Protein AF-0000000084990877 (afdb_homodimer)

Secondary structure (DSSP, 8-state):
--THHHHHHHHHHHHHHHH-GGGHHHHHHHHHHHHHHHHHIIIIIHH----TTHHHHHHHHHHHHHHHHHH-GGGGGGHHHHHHHHHHHHHHHHHHHHHHHHTTS-HHHHHHHHHHHHHHHHHHHHHTTGGGGGG-EE-HHHHHHHH-HHHHHHIIIIIHHHHHHHHHHHHHHHHHHHHHSHHHHHHHHHHH-HHHHHHTT--HHHHHHHHHHHHHHHHHHHHHIIIIIIISEE-HHHHT-THHHHHHHHHHHHH-TT-SSHHHHHHHHHHHHHHHHHHH-GGGGGGHHHHHHHHHHHH-TTHHHHHHHHHS-TTGGGG--/--THHHHHHHHHHHHHHHH-GGGHHHHHHHHHHHHHHHHHIIIIIHH----TTHHHHHHHHHHHHHHHHHH-GGGGGGHHHHHHHHHHHHHHHHHHHHHHHHTTS-HHHHHHHHHHHHHHHHHHHHHTTGGGGGG-EE-HHHHHHHH-HHHHHHIIIIIHHHHHHHHHHHHHHHHHHHHHSHHHHHHHHHHH-HHHHHHTT--HHHHHHHHHHHHHHHHHHHHHIIIIIIISEE-HHHHT-THHHHHHHHHHHHH-TT-SSHHHHHHHHHHHHHHHHHHH-GGGGGGHHHHHHHHHHHH-TTHHHHHHHHHS-TTGGGG--

Organism: Thermoproteus tenax (strain ATCC 35583 / DSM 2078 / JCM 9277 / NBRC 100435 / Kra 1) (NCBI:txid768679)

Structure (mmCIF, N/CA/C/O backbone):
data_AF-0000000084990877-model_v1
#
loop_
_entity.id
_entity.type
_entity.pdbx_description
1 polymer 'Branched-chain amino acid transport permease, LivM'
#
loop_
_atom_site.group_PDB
_atom_site.id
_atom_site.type_symbol
_atom_site.label_atom_id
_atom_site.label_alt_id
_atom_site.label_comp_id
_atom_site.label_asym_id
_atom_site.label_entity_id
_atom_site.label_seq_id
_atom_site.pdbx_PDB_ins_code
_atom_site.Cartn_x
_atom_site.Cartn_y
_atom_site.Cartn_z
_atom_site.occupancy
_atom_site.B_iso_or_equiv
_atom_site.auth_seq_id
_atom_site.auth_comp_id
_atom_site.auth_asym_id
_atom_site.auth_atom_id
_atom_site.pdbx_PDB_model_num
ATOM 1 N N . MET A 1 1 ? 20.375 28.219 1.685 1 54.09 1 MET A N 1
ATOM 2 C CA . MET A 1 1 ? 19.062 28.25 1.031 1 54.09 1 MET A CA 1
ATOM 3 C C . MET A 1 1 ? 18.062 29.031 1.864 1 54.09 1 MET A C 1
ATOM 5 O O . MET A 1 1 ? 17.922 28.797 3.066 1 54.09 1 MET A O 1
ATOM 9 N N . ARG A 1 2 ? 17.703 30.203 1.562 1 61.81 2 ARG A N 1
ATOM 10 C CA . ARG A 1 2 ? 16.906 31.047 2.443 1 61.81 2 ARG A CA 1
ATOM 11 C C . ARG A 1 2 ? 15.422 30.688 2.338 1 61.81 2 ARG A C 1
ATOM 13 O O . ARG A 1 2 ? 14.859 30.703 1.244 1 61.81 2 ARG A O 1
ATOM 20 N N . PRO A 1 3 ? 14.812 30.078 3.477 1 73.94 3 PRO A N 1
ATOM 21 C CA . PRO A 1 3 ? 13.422 29.625 3.508 1 73.94 3 PRO A CA 1
ATOM 22 C C . PRO A 1 3 ? 12.422 30.766 3.318 1 73.94 3 PRO A C 1
ATOM 24 O O . PRO A 1 3 ? 11.242 30.625 3.641 1 73.94 3 PRO A O 1
ATOM 27 N N . HIS A 1 4 ? 12.812 31.859 2.732 1 81.81 4 HIS A N 1
ATOM 28 C CA . HIS A 1 4 ? 11.953 33.062 2.744 1 81.81 4 HIS A CA 1
ATOM 29 C C . HIS A 1 4 ? 10.789 32.906 1.774 1 81.81 4 HIS A C 1
ATOM 31 O O . HIS A 1 4 ? 9.648 33.25 2.102 1 81.81 4 HIS A O 1
ATOM 37 N N . ILE A 1 5 ? 11.078 32.281 0.738 1 84.69 5 ILE A N 1
ATOM 38 C CA . ILE A 1 5 ? 10.039 32.188 -0.281 1 84.69 5 ILE A CA 1
ATOM 39 C C . ILE A 1 5 ? 8.945 31.234 0.178 1 84.69 5 ILE A C 1
ATOM 41 O O . ILE A 1 5 ? 7.766 31.594 0.21 1 84.69 5 ILE A O 1
ATOM 45 N N . PRO A 1 6 ? 9.336 30.078 0.635 1 89 6 PRO A N 1
ATOM 46 C CA . PRO A 1 6 ? 8.289 29.188 1.123 1 89 6 PRO A CA 1
ATOM 47 C C . PRO A 1 6 ? 7.52 29.75 2.309 1 89 6 PRO A C 1
ATOM 49 O O . PRO A 1 6 ? 6.297 29.609 2.381 1 89 6 PRO A O 1
ATOM 52 N N . VAL A 1 7 ? 8.18 30.469 3.135 1 89.94 7 VAL A N 1
ATOM 53 C CA . VAL A 1 7 ? 7.539 31.047 4.312 1 89.94 7 VAL A CA 1
ATOM 54 C C . VAL A 1 7 ? 6.566 32.125 3.889 1 89.94 7 VAL A C 1
ATOM 56 O O . VAL A 1 7 ? 5.445 32.219 4.402 1 89.94 7 VAL A O 1
ATOM 59 N N . ALA A 1 8 ? 6.984 32.844 2.912 1 91.81 8 ALA A N 1
ATOM 60 C CA . ALA A 1 8 ? 6.141 33.938 2.416 1 91.81 8 ALA A CA 1
ATOM 61 C C . ALA A 1 8 ? 4.883 33.375 1.747 1 91.81 8 ALA A C 1
ATOM 63 O O . ALA A 1 8 ? 3.803 33.969 1.875 1 91.81 8 ALA A O 1
ATOM 64 N N . ILE A 1 9 ? 5.059 32.281 1.064 1 93.12 9 ILE A N 1
ATOM 65 C CA . ILE A 1 9 ? 3.918 31.703 0.369 1 93.12 9 ILE A CA 1
ATOM 66 C C . ILE A 1 9 ? 2.885 31.219 1.386 1 93.12 9 ILE A C 1
ATOM 68 O O . ILE A 1 9 ? 1.701 31.547 1.281 1 93.12 9 ILE A O 1
ATOM 72 N N . TYR A 1 10 ? 3.264 30.516 2.408 1 93.62 10 TYR A N 1
ATOM 73 C CA . TYR A 1 10 ? 2.338 30.031 3.424 1 93.62 10 TYR A CA 1
ATOM 74 C C . TYR A 1 10 ? 1.729 31.172 4.211 1 93.62 10 TYR A C 1
ATOM 76 O O . TYR A 1 10 ? 0.528 31.172 4.492 1 93.62 10 TYR A O 1
ATOM 84 N N . ALA A 1 11 ? 2.523 32.188 4.52 1 93.31 11 ALA A N 1
ATOM 85 C CA . ALA A 1 11 ? 2.025 33.312 5.277 1 93.31 11 ALA A CA 1
ATOM 86 C C . ALA A 1 11 ? 0.995 34.094 4.469 1 93.31 11 ALA A C 1
ATOM 88 O O . ALA A 1 11 ? -0.019 34.562 5.012 1 93.31 11 ALA A O 1
ATOM 89 N N . SER A 1 12 ? 1.311 34.25 3.232 1 94.12 12 SER A N 1
ATOM 90 C CA . SER A 1 12 ? 0.37 34.969 2.373 1 94.12 12 SER A CA 1
ATOM 91 C C . SER A 1 12 ? -0.944 34.188 2.24 1 94.12 12 SER A C 1
ATOM 93 O O . SER A 1 12 ? -2.018 34.812 2.191 1 94.12 12 SER A O 1
ATOM 95 N N . MET A 1 13 ? -0.812 32.906 2.162 1 94.31 13 MET A N 1
ATOM 96 C CA . MET A 1 13 ? -2.018 32.062 2.049 1 94.31 13 MET A CA 1
ATOM 97 C C . MET A 1 13 ? -2.832 32.125 3.336 1 94.31 13 MET A C 1
ATOM 99 O O . MET A 1 13 ? -4.062 32.062 3.301 1 94.31 13 MET A O 1
ATOM 103 N N . ILE A 1 14 ? -2.174 32.219 4.449 1 94.12 14 ILE A N 1
ATOM 104 C CA . ILE A 1 14 ? -2.867 32.375 5.723 1 94.12 14 ILE A CA 1
ATOM 105 C C . ILE A 1 14 ? -3.637 33.719 5.734 1 94.12 14 ILE A C 1
ATOM 107 O O . ILE A 1 14 ? -4.82 33.75 6.086 1 94.12 14 ILE A O 1
ATOM 111 N N . ALA A 1 15 ? -2.955 34.75 5.32 1 94.38 15 ALA A N 1
ATOM 112 C CA . ALA A 1 15 ? -3.584 36.062 5.262 1 94.38 15 ALA A CA 1
ATOM 113 C C . ALA A 1 15 ? -4.789 36.062 4.32 1 94.38 15 ALA A C 1
ATOM 115 O O . ALA A 1 15 ? -5.824 36.656 4.625 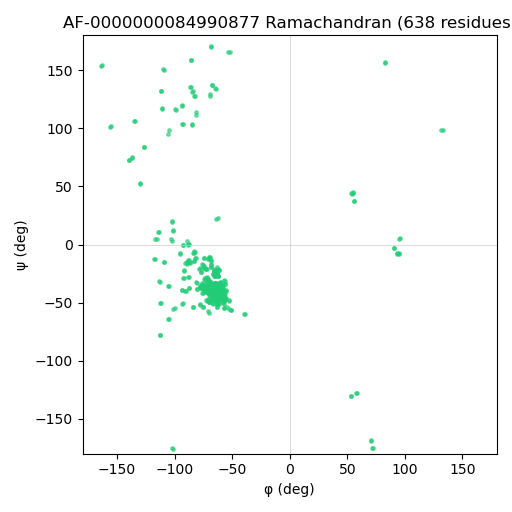1 94.38 15 ALA A O 1
ATOM 116 N N . LEU A 1 16 ? -4.59 35.375 3.256 1 93.19 16 LEU A N 1
ATOM 117 C CA . LEU A 1 16 ? -5.668 35.281 2.277 1 93.19 16 LEU A CA 1
ATOM 118 C C . LEU A 1 16 ? -6.852 34.5 2.834 1 93.19 16 LEU A C 1
ATOM 120 O O . LEU A 1 16 ? -8.008 34.875 2.613 1 93.19 16 LEU A O 1
ATOM 124 N N . ALA A 1 17 ? -6.605 33.438 3.52 1 91.88 17 ALA A N 1
ATOM 125 C CA . ALA A 1 17 ? -7.668 32.625 4.094 1 91.88 17 ALA A CA 1
ATOM 126 C C . ALA A 1 17 ? -8.453 33.406 5.145 1 91.88 17 ALA A C 1
ATOM 128 O O . ALA A 1 17 ? -9.672 33.219 5.27 1 91.88 17 ALA A O 1
ATOM 129 N N . LEU A 1 18 ? -7.781 34.25 5.883 1 92.44 18 LEU A N 1
ATOM 130 C CA . LEU A 1 18 ? -8.422 35.062 6.918 1 92.44 18 LEU A CA 1
ATOM 131 C C . LEU A 1 18 ? -9.203 36.219 6.305 1 92.44 18 LEU A C 1
ATOM 133 O O . LEU A 1 18 ? -10.266 36.594 6.801 1 92.44 18 LEU A O 1
ATOM 137 N N . ALA A 1 19 ? -8.68 36.719 5.23 1 93.38 19 ALA A N 1
ATOM 138 C CA . ALA A 1 19 ? -9.281 37.875 4.582 1 93.38 19 ALA A CA 1
ATOM 139 C C . ALA A 1 19 ? -10.469 37.469 3.719 1 93.38 19 ALA A C 1
ATOM 141 O O . ALA A 1 19 ? -11.422 38.25 3.551 1 93.38 19 ALA A O 1
ATOM 142 N N . ARG A 1 20 ? -10.406 36.281 3.133 1 94.06 20 ARG A N 1
ATOM 143 C CA . ARG A 1 20 ? -11.453 35.781 2.248 1 94.06 20 ARG A CA 1
ATOM 144 C C . ARG A 1 20 ? -11.93 34.406 2.701 1 94.06 20 ARG A C 1
ATOM 146 O O . ARG A 1 20 ? -11.609 33.375 2.076 1 94.06 20 ARG A O 1
ATOM 153 N N . PRO A 1 21 ? -12.828 34.438 3.643 1 91.06 21 PRO A N 1
ATOM 154 C CA . PRO A 1 21 ? -13.328 33.188 4.16 1 91.06 21 PRO A CA 1
ATOM 155 C C . PRO A 1 21 ? -14.07 32.375 3.102 1 91.06 21 PRO A C 1
ATOM 157 O O . PRO A 1 21 ? -14.156 31.141 3.207 1 91.06 21 PRO A O 1
ATOM 160 N N . ASP A 1 22 ? -14.586 33 2.066 1 91.38 22 ASP A N 1
ATOM 161 C CA . ASP A 1 22 ? -15.305 32.344 0.985 1 91.38 22 ASP A CA 1
ATOM 162 C C . ASP A 1 22 ? -14.367 31.422 0.19 1 91.38 22 ASP A C 1
ATOM 164 O O . ASP A 1 22 ? -14.812 30.453 -0.407 1 91.38 22 ASP A O 1
ATOM 168 N N . LEU A 1 23 ? -13.031 31.688 0.238 1 92.38 23 LEU A N 1
ATOM 169 C CA . LEU A 1 23 ? -12.055 30.922 -0.517 1 92.38 23 LEU A CA 1
ATOM 170 C C . LEU A 1 23 ? -11.32 29.938 0.39 1 92.38 23 LEU A C 1
ATOM 172 O O . LEU A 1 23 ? -10.43 29.219 -0.062 1 92.38 23 LEU A O 1
ATOM 176 N N . SER A 1 24 ? -11.711 29.859 1.623 1 91.88 24 SER A N 1
ATOM 177 C CA . SER A 1 24 ? -10.938 29.125 2.617 1 91.88 24 SER A CA 1
ATOM 178 C C . SER A 1 24 ? -10.922 27.625 2.299 1 91.88 24 SER A C 1
ATOM 180 O O . SER A 1 24 ? -9.922 26.953 2.543 1 91.88 24 SER A O 1
ATOM 182 N N . GLN A 1 25 ? -11.977 27.156 1.742 1 91.06 25 GLN A N 1
ATOM 183 C CA . GLN A 1 25 ? -12.023 25.719 1.434 1 91.06 25 GLN A CA 1
ATOM 184 C C . GLN A 1 25 ? -11.062 25.375 0.303 1 91.06 25 GLN A C 1
ATOM 186 O O . GLN A 1 25 ? -10.375 24.344 0.357 1 91.06 25 GLN A O 1
ATOM 191 N N . THR A 1 26 ? -11.055 26.172 -0.693 1 91.5 26 THR A N 1
ATOM 192 C CA . THR A 1 26 ? -10.133 25.953 -1.805 1 91.5 26 THR A CA 1
ATOM 193 C C . THR A 1 26 ? -8.688 26.094 -1.341 1 91.5 26 THR A C 1
ATOM 195 O O . THR A 1 26 ? -7.828 25.297 -1.707 1 91.5 26 THR A O 1
ATOM 198 N N . ILE A 1 27 ? -8.43 27.109 -0.547 1 94.62 27 ILE A N 1
ATOM 199 C CA . ILE A 1 27 ? -7.094 27.359 -0.009 1 94.62 27 ILE A CA 1
ATOM 200 C C . ILE A 1 27 ? -6.664 26.172 0.85 1 94.62 27 ILE A C 1
ATOM 202 O O . ILE A 1 27 ? -5.516 25.719 0.781 1 94.62 27 ILE A O 1
ATOM 206 N N . GLU A 1 28 ? -7.582 25.672 1.604 1 95.56 28 GLU A N 1
ATOM 207 C CA . GLU A 1 28 ? -7.281 24.547 2.477 1 95.56 28 GLU A CA 1
ATOM 208 C C . GLU A 1 28 ? -6.906 23.312 1.667 1 95.56 28 GLU A C 1
ATOM 210 O O . GLU A 1 28 ? -5.98 22.578 2.031 1 95.56 28 GLU A O 1
ATOM 215 N N . THR A 1 29 ? -7.598 23.109 0.582 1 95 29 THR A N 1
ATOM 216 C CA . THR A 1 29 ? -7.309 21.938 -0.244 1 95 29 THR A CA 1
ATOM 217 C C . THR A 1 29 ? -5.898 22.016 -0.822 1 95 29 THR A C 1
ATOM 219 O O . THR A 1 29 ? -5.148 21.047 -0.784 1 95 29 THR A O 1
ATOM 222 N N . ILE A 1 30 ? -5.543 23.141 -1.312 1 96.19 30 ILE A N 1
ATOM 223 C CA . ILE A 1 30 ? -4.211 23.328 -1.866 1 96.19 30 ILE A CA 1
ATOM 224 C C . ILE A 1 30 ? -3.164 23.156 -0.767 1 96.19 30 ILE A C 1
ATOM 226 O O . ILE A 1 30 ? -2.176 22.453 -0.946 1 96.19 30 ILE A O 1
ATOM 230 N N . ALA A 1 31 ? -3.453 23.828 0.333 1 97.38 31 ALA A N 1
ATOM 231 C CA . ALA A 1 31 ? -2.521 23.797 1.457 1 97.38 31 ALA A CA 1
ATOM 232 C C . ALA A 1 31 ? -2.361 22.375 1.997 1 97.38 31 ALA A C 1
ATOM 234 O O . ALA A 1 31 ? -1.278 22 2.451 1 97.38 31 ALA A O 1
ATOM 235 N N . PHE A 1 32 ? -3.443 21.625 1.969 1 98 32 PHE A N 1
ATOM 236 C CA . PHE A 1 32 ? -3.393 20.25 2.445 1 98 32 PHE A CA 1
ATOM 237 C C . PHE A 1 32 ? -2.352 19.438 1.672 1 98 32 PHE A C 1
ATOM 239 O O . PHE A 1 32 ? -1.499 18.781 2.27 1 98 32 PHE A O 1
ATOM 246 N N . TYR A 1 33 ? -2.387 19.531 0.417 1 97.38 33 TYR A N 1
ATOM 247 C CA . TYR A 1 33 ? -1.479 18.734 -0.393 1 97.38 33 TYR A CA 1
ATOM 248 C C . TYR A 1 33 ? -0.058 19.281 -0.327 1 97.38 33 TYR A C 1
ATOM 250 O O . TYR A 1 33 ? 0.91 18.516 -0.327 1 97.38 33 TYR A O 1
ATOM 258 N N . MET A 1 34 ? 0.077 20.625 -0.247 1 97.31 34 MET A N 1
ATOM 259 C CA . MET A 1 34 ? 1.4 21.203 -0.023 1 97.31 34 MET A CA 1
ATOM 260 C C . MET A 1 34 ? 2.023 20.656 1.256 1 97.31 34 MET A C 1
ATOM 262 O O . MET A 1 34 ? 3.18 20.234 1.255 1 97.31 34 MET A O 1
ATOM 266 N N . THR A 1 35 ? 1.215 20.688 2.271 1 97.88 35 THR A N 1
ATOM 267 C CA . THR A 1 35 ? 1.7 20.266 3.58 1 97.88 35 THR A CA 1
ATOM 268 C C . THR A 1 35 ? 1.934 18.75 3.613 1 97.88 35 THR A C 1
ATOM 270 O O . THR A 1 35 ? 2.91 18.281 4.203 1 97.88 35 THR A O 1
ATOM 273 N N . LEU A 1 36 ? 1.039 18.047 2.982 1 98 36 LEU A N 1
ATOM 274 C CA . LEU A 1 36 ? 1.197 16.609 2.855 1 98 36 LEU A CA 1
ATOM 275 C C . LEU A 1 36 ? 2.516 16.266 2.172 1 98 36 LEU A C 1
ATOM 277 O O . LEU A 1 36 ? 3.264 15.406 2.652 1 98 36 LEU A O 1
ATOM 281 N N . GLY A 1 37 ? 2.736 16.875 1.065 1 96.94 37 GLY A N 1
ATOM 282 C CA . GLY A 1 37 ? 3.992 16.688 0.358 1 96.94 37 GLY A CA 1
ATOM 283 C C . GLY A 1 37 ? 5.207 17.031 1.196 1 96.94 37 GLY A C 1
ATOM 284 O O . GLY A 1 37 ? 6.219 16.328 1.156 1 96.94 37 GLY A O 1
ATOM 285 N N . GLN A 1 38 ? 5.102 18.125 1.949 1 96.94 38 GLN A N 1
ATOM 286 C CA . GLN A 1 38 ? 6.211 18.547 2.795 1 96.94 38 GLN A CA 1
ATOM 287 C C . GLN A 1 38 ? 6.488 17.531 3.898 1 96.94 38 GLN A C 1
ATOM 289 O O . GLN A 1 38 ? 7.645 17.234 4.203 1 96.94 38 GLN A O 1
ATOM 294 N N . ALA A 1 39 ? 5.41 17.047 4.508 1 97.62 39 ALA A N 1
ATOM 295 C CA . ALA A 1 39 ? 5.551 16.062 5.578 1 97.62 39 ALA A CA 1
ATOM 296 C C . ALA A 1 39 ? 6.176 14.781 5.062 1 97.62 39 ALA A C 1
ATOM 298 O O . ALA A 1 39 ? 7.039 14.188 5.719 1 97.62 39 ALA A O 1
ATOM 299 N N . VAL A 1 40 ? 5.793 14.367 3.926 1 96.31 40 VAL A N 1
ATOM 300 C CA . VAL A 1 40 ? 6.367 13.18 3.295 1 96.31 40 VAL A CA 1
ATOM 301 C C . VAL A 1 40 ? 7.824 13.453 2.924 1 96.31 40 VAL A C 1
ATOM 303 O O . VAL A 1 40 ? 8.688 12.594 3.119 1 96.31 40 VAL A O 1
ATOM 306 N N . ASN A 1 41 ? 8.102 14.641 2.445 1 95.38 41 ASN A N 1
ATOM 307 C CA . ASN A 1 41 ? 9.422 15.039 1.969 1 95.38 41 ASN A CA 1
ATOM 308 C C . ASN A 1 41 ? 10.445 15.047 3.1 1 95.38 41 ASN A C 1
ATOM 310 O O . ASN A 1 41 ? 11.625 14.758 2.881 1 95.38 41 ASN A O 1
ATOM 314 N N . ILE A 1 42 ? 10.016 15.359 4.258 1 96.69 42 ILE A N 1
ATOM 315 C CA . ILE A 1 42 ? 10.914 15.453 5.406 1 96.69 42 ILE A CA 1
ATOM 316 C C . ILE A 1 42 ? 11.594 14.109 5.641 1 96.69 42 ILE A C 1
ATOM 318 O O . ILE A 1 42 ? 12.781 14.055 5.984 1 96.69 42 ILE A O 1
ATOM 322 N N . PHE A 1 43 ? 10.867 13.031 5.438 1 96.38 43 PHE A N 1
ATOM 323 C CA . PHE A 1 43 ? 11.453 11.719 5.691 1 96.38 43 PHE A CA 1
ATOM 324 C C . PHE A 1 43 ? 11.922 11.078 4.391 1 96.38 43 PHE A C 1
ATOM 326 O O . PHE A 1 43 ? 13.102 10.75 4.246 1 96.38 43 PHE A O 1
ATOM 333 N N . VAL A 1 44 ? 11.047 10.961 3.439 1 93.69 44 VAL A N 1
ATOM 334 C CA . VAL A 1 44 ? 11.359 10.273 2.189 1 93.69 44 VAL A CA 1
ATOM 335 C C . VAL A 1 44 ? 12.422 11.055 1.425 1 93.69 44 VAL A C 1
ATOM 337 O O . VAL A 1 44 ? 13.391 10.477 0.924 1 93.69 44 VAL A O 1
ATOM 340 N N . GLY A 1 45 ? 12.273 12.328 1.346 1 91.5 45 GLY A N 1
ATOM 341 C CA . GLY A 1 45 ? 13.195 13.164 0.593 1 91.5 45 GLY A CA 1
ATOM 342 C C . GLY A 1 45 ? 14.594 13.195 1.19 1 91.5 45 GLY A C 1
ATOM 343 O O . GLY A 1 45 ? 15.586 13.219 0.46 1 91.5 45 GLY A O 1
ATOM 344 N N . LEU A 1 46 ? 14.703 13.148 2.457 1 93.44 46 LEU A N 1
ATOM 345 C CA . LEU A 1 46 ? 15.992 13.336 3.113 1 93.44 46 LEU A CA 1
ATOM 346 C C . LEU A 1 46 ? 16.688 11.992 3.332 1 93.44 46 LEU A C 1
ATOM 348 O O . LEU A 1 46 ? 17.906 11.945 3.48 1 93.44 46 LEU A O 1
ATOM 352 N N . THR A 1 47 ? 15.945 10.906 3.365 1 92.69 47 THR A N 1
ATOM 353 C CA . THR A 1 47 ? 16.562 9.633 3.701 1 92.69 47 THR A CA 1
ATOM 354 C C . THR A 1 47 ? 16.562 8.695 2.498 1 92.69 47 THR A C 1
ATOM 356 O O . THR A 1 47 ? 17.359 7.754 2.43 1 92.69 47 THR A O 1
ATOM 359 N N . GLY A 1 48 ? 15.516 8.875 1.718 1 89.88 48 GLY A N 1
ATOM 360 C CA . GLY A 1 48 ? 15.344 7.945 0.614 1 89.88 48 GLY A CA 1
ATOM 361 C C . GLY A 1 48 ? 14.5 6.734 0.979 1 89.88 48 GLY A C 1
ATOM 362 O O . GLY A 1 48 ? 14.195 5.906 0.121 1 89.88 48 GLY A O 1
ATOM 363 N N . TYR A 1 49 ? 14.07 6.594 2.227 1 92.38 49 TYR A N 1
ATOM 364 C CA . TYR A 1 49 ? 13.195 5.512 2.664 1 92.38 49 TYR A CA 1
ATOM 365 C C . TYR A 1 49 ? 11.734 5.848 2.396 1 92.38 49 TYR A C 1
ATOM 367 O O . TYR A 1 49 ? 11.281 6.961 2.678 1 92.38 49 TYR A O 1
ATOM 375 N N . VAL A 1 50 ? 11.086 4.926 1.825 1 92.25 50 VAL A N 1
ATOM 376 C CA . VAL A 1 50 ? 9.672 5.156 1.551 1 92.25 50 VAL A CA 1
ATOM 377 C C . VAL A 1 50 ? 8.82 4.594 2.691 1 92.25 50 VAL A C 1
ATOM 379 O O . VAL A 1 50 ? 8.891 3.4 2.994 1 92.25 50 VAL A O 1
ATOM 382 N N . ASN A 1 51 ? 8.094 5.457 3.303 1 94.62 51 ASN A N 1
ATOM 383 C CA . ASN A 1 51 ? 7.199 5.09 4.391 1 94.62 51 ASN A CA 1
ATOM 384 C C . ASN A 1 51 ? 5.789 4.797 3.883 1 94.62 51 ASN A C 1
ATOM 386 O O . ASN A 1 51 ? 4.977 5.715 3.732 1 94.62 51 ASN A O 1
ATOM 390 N N . PHE A 1 52 ? 5.395 3.531 3.791 1 92.56 52 PHE A N 1
ATOM 391 C CA . PHE A 1 52 ? 4.078 3.168 3.277 1 92.56 52 PHE A CA 1
ATOM 392 C C . PHE A 1 52 ? 3.049 3.137 4.402 1 92.56 52 PHE A C 1
ATOM 394 O O . PHE A 1 52 ? 1.879 2.826 4.168 1 92.56 52 PHE A O 1
ATOM 401 N N . GLY A 1 53 ? 3.459 3.424 5.574 1 93.12 53 GLY A N 1
ATOM 402 C CA . GLY A 1 53 ? 2.559 3.543 6.711 1 93.12 53 GLY A CA 1
ATOM 403 C C . GLY A 1 53 ? 2.264 4.98 7.09 1 93.12 53 GLY A C 1
ATOM 404 O O . GLY A 1 53 ? 1.838 5.258 8.211 1 93.12 53 GLY A O 1
ATOM 405 N N . TYR A 1 54 ? 2.494 5.836 6.172 1 95.06 54 TYR A N 1
ATOM 406 C CA . TYR A 1 54 ? 2.391 7.27 6.422 1 95.06 54 TYR A CA 1
ATOM 407 C C . TYR A 1 54 ? 0.994 7.637 6.91 1 95.06 54 TYR A C 1
ATOM 409 O O . TYR A 1 54 ? 0.84 8.5 7.781 1 95.06 54 TYR A O 1
ATOM 417 N N . ALA A 1 55 ? 0.009 7.012 6.414 1 97.19 55 ALA A N 1
ATOM 418 C CA . ALA A 1 55 ? -1.376 7.363 6.719 1 97.19 55 ALA A CA 1
ATOM 419 C C . ALA A 1 55 ? -1.692 7.113 8.195 1 97.19 55 ALA A C 1
ATOM 421 O O . ALA A 1 55 ? -2.58 7.754 8.758 1 97.19 55 ALA A O 1
ATOM 422 N N . ALA A 1 56 ? -0.989 6.211 8.781 1 97.88 56 ALA A N 1
ATOM 423 C CA . ALA A 1 56 ? -1.194 5.934 10.203 1 97.88 56 ALA A CA 1
ATOM 424 C C . ALA A 1 56 ? -0.925 7.172 11.047 1 97.88 56 ALA A C 1
ATOM 426 O O . ALA A 1 56 ? -1.572 7.383 12.078 1 97.88 56 ALA A O 1
ATOM 427 N N . PHE A 1 57 ? -0.024 7.973 10.609 1 98.56 57 PHE A N 1
ATOM 428 C CA . PHE A 1 57 ? 0.312 9.172 11.359 1 98.56 57 PHE A CA 1
ATOM 429 C C . PHE A 1 57 ? -0.747 10.25 11.164 1 98.56 57 PHE A C 1
ATOM 431 O O . PHE A 1 57 ? -1.082 10.984 12.102 1 98.56 57 PHE A O 1
ATOM 438 N N . LEU A 1 58 ? -1.27 10.336 9.953 1 98.62 58 LEU A N 1
ATOM 439 C CA . LEU A 1 58 ? -2.439 11.18 9.742 1 98.62 58 LEU A CA 1
ATOM 440 C C . LEU A 1 58 ? -3.586 10.758 10.656 1 98.62 58 LEU A C 1
ATOM 442 O O . LEU A 1 58 ? -4.242 11.609 11.266 1 98.62 58 LEU A O 1
ATOM 446 N N . ALA A 1 59 ? -3.729 9.461 10.734 1 98.75 59 ALA A N 1
ATOM 447 C CA . ALA A 1 59 ? -4.824 8.891 11.516 1 98.75 59 ALA A CA 1
ATOM 448 C C . ALA A 1 59 ? -4.645 9.188 13.008 1 98.75 59 ALA A C 1
ATOM 450 O O . ALA A 1 59 ? -5.617 9.477 13.703 1 98.75 59 ALA A O 1
ATOM 451 N N . MET A 1 60 ? -3.447 9.102 13.477 1 98.62 60 MET A N 1
ATOM 452 C CA . MET A 1 60 ? -3.205 9.398 14.883 1 98.62 60 MET A CA 1
ATOM 453 C C . MET A 1 60 ? -3.596 10.836 15.211 1 98.62 60 MET A C 1
ATOM 455 O O . MET A 1 60 ? -4.164 11.109 16.266 1 98.62 60 MET A O 1
ATOM 459 N N . GLY A 1 61 ? -3.266 11.734 14.305 1 98.81 61 GLY A N 1
ATOM 460 C CA . GLY A 1 61 ? -3.701 13.109 14.492 1 98.81 61 GLY A CA 1
ATOM 461 C C . GLY A 1 61 ? -5.207 13.266 14.453 1 98.81 61 GLY A C 1
ATOM 462 O O . GLY A 1 61 ? -5.789 13.945 15.305 1 98.81 61 GLY A O 1
ATOM 463 N N . ALA A 1 62 ? -5.816 12.641 13.469 1 98.81 62 ALA A N 1
ATOM 464 C CA . ALA A 1 62 ? -7.27 12.703 13.328 1 98.81 62 ALA A CA 1
ATOM 465 C C . ALA A 1 62 ? -7.969 12.18 14.578 1 98.81 62 ALA A C 1
ATOM 467 O O . ALA A 1 62 ? -8.867 12.836 15.117 1 98.81 62 ALA A O 1
ATOM 468 N N . TYR A 1 63 ? -7.48 11.086 15.062 1 98.69 63 TYR A N 1
ATOM 469 C CA . TYR A 1 63 ? -8.109 10.492 16.234 1 98.69 63 TYR A CA 1
ATOM 470 C C . TYR A 1 63 ? -7.762 11.281 17.5 1 98.69 63 TYR A C 1
ATOM 472 O O . TYR A 1 63 ? -8.578 11.375 18.422 1 98.69 63 TYR A O 1
ATOM 480 N N . GLY A 1 64 ? -6.535 11.781 17.562 1 98.62 64 GLY A N 1
ATOM 481 C CA . GLY A 1 64 ? -6.184 12.602 18.703 1 98.62 64 GLY A CA 1
ATOM 482 C C . GLY A 1 64 ? -7.176 13.719 18.969 1 98.62 64 GLY A C 1
ATOM 483 O O . GLY A 1 64 ? -7.766 13.797 20.047 1 98.62 64 GLY A O 1
ATOM 484 N N . LEU A 1 65 ? -7.391 14.539 17.969 1 98.62 65 LEU A N 1
ATOM 485 C CA . LEU A 1 65 ? -8.32 15.656 18.109 1 98.62 65 LEU A CA 1
ATOM 486 C C . LEU A 1 65 ? -9.766 15.164 18.125 1 98.62 65 LEU A C 1
ATOM 488 O O . LEU A 1 65 ? -10.578 15.648 18.906 1 98.62 65 LEU A O 1
ATOM 492 N N . GLY A 1 66 ? -10.078 14.203 17.281 1 98.5 66 GLY A N 1
ATOM 493 C CA . GLY A 1 66 ? -11.438 13.688 17.203 1 98.5 66 GLY A CA 1
ATOM 494 C C . GLY A 1 66 ? -11.945 13.133 18.516 1 98.5 66 GLY A C 1
ATOM 495 O O . GLY A 1 66 ? -13.094 13.375 18.906 1 98.5 66 GLY A O 1
ATOM 496 N N . VAL A 1 67 ? -11.102 12.43 19.203 1 98.12 67 VAL A N 1
ATOM 497 C CA . VAL A 1 67 ? -11.516 11.773 20.438 1 98.12 67 VAL A CA 1
ATOM 498 C C . VAL A 1 67 ? -11.727 12.82 21.531 1 98.12 67 VAL A C 1
ATOM 500 O O . VAL A 1 67 ? -12.641 12.695 22.359 1 98.12 67 VAL A O 1
ATOM 503 N N . VAL A 1 68 ? -10.875 13.844 21.594 1 98.25 68 VAL A N 1
ATOM 504 C CA . VAL A 1 68 ? -11.016 14.883 22.609 1 98.25 68 VAL A CA 1
ATOM 505 C C . VAL A 1 68 ? -12.32 15.648 22.391 1 98.25 68 VAL A C 1
ATOM 507 O O . VAL A 1 68 ? -13.055 15.93 23.328 1 98.25 68 VAL A O 1
ATOM 510 N N . ILE A 1 69 ? -12.672 15.969 21.141 1 98 69 ILE A N 1
ATOM 511 C CA . ILE A 1 69 ? -13.906 16.672 20.812 1 98 69 ILE A CA 1
ATOM 512 C C . ILE A 1 69 ? -15.102 15.789 21.172 1 98 69 ILE A C 1
ATOM 514 O O . ILE A 1 69 ? -16.094 16.266 21.719 1 98 69 ILE A O 1
ATOM 518 N N . ALA A 1 70 ? -14.984 14.539 20.875 1 97 70 ALA A N 1
ATOM 519 C CA . ALA A 1 70 ? -16.109 13.609 21.047 1 97 70 ALA A CA 1
ATOM 520 C C . ALA A 1 70 ? -16.359 13.312 22.516 1 97 70 ALA A C 1
ATOM 522 O O . ALA A 1 70 ? -17.516 13.219 22.938 1 97 70 ALA A O 1
ATOM 523 N N . TYR A 1 71 ? -15.297 13.188 23.266 1 96.31 71 TYR A N 1
ATOM 524 C CA . TYR A 1 71 ? -15.469 12.617 24.594 1 96.31 71 TYR A CA 1
ATOM 525 C C . TYR A 1 71 ? -15.281 13.68 25.672 1 96.31 71 TYR A C 1
ATOM 527 O O . TYR A 1 71 ? -15.664 13.477 26.828 1 96.31 71 TYR A O 1
ATOM 535 N N . MET A 1 72 ? -14.703 14.828 25.312 1 96.69 72 MET A N 1
ATOM 536 C CA . MET A 1 72 ? -14.469 15.867 26.312 1 96.69 72 MET A CA 1
ATOM 537 C C . MET A 1 72 ? -14.992 17.219 25.828 1 96.69 72 MET A C 1
ATOM 539 O O . MET A 1 72 ? -14.266 18.203 25.828 1 96.69 72 MET A O 1
ATOM 543 N N . PRO A 1 73 ? -16.25 17.172 25.438 1 93.75 73 PRO A N 1
ATOM 544 C CA . PRO A 1 73 ? -16.812 18.422 24.906 1 93.75 73 PRO A CA 1
ATOM 545 C C . PRO A 1 73 ? -16.859 19.531 25.938 1 93.75 73 PRO A C 1
ATOM 547 O O . PRO A 1 73 ? -16.891 20.719 25.578 1 93.75 73 PRO A O 1
ATOM 550 N N . TRP A 1 74 ? -16.797 19.266 27.172 1 94.62 74 TRP A N 1
ATOM 551 C CA . TRP A 1 74 ? -16.906 20.25 28.234 1 94.62 74 TRP A CA 1
ATOM 552 C C . TRP A 1 74 ? -15.688 21.156 28.281 1 94.62 74 TRP A C 1
ATOM 554 O O . TRP A 1 74 ? -15.719 22.219 28.906 1 94.62 74 TRP A O 1
ATOM 564 N N . LEU A 1 75 ? -14.641 20.844 27.578 1 96.19 75 LEU A N 1
ATOM 565 C CA . LEU A 1 75 ? -13.406 21.641 27.578 1 96.19 75 LEU A CA 1
ATOM 566 C C . LEU A 1 75 ? -13.523 22.828 26.641 1 96.19 75 LEU A C 1
ATOM 568 O O . LEU A 1 75 ? -12.672 23.719 26.656 1 96.19 75 LEU A O 1
ATOM 572 N N . GLY A 1 76 ? -14.57 22.797 25.844 1 95.62 76 GLY A N 1
ATOM 573 C CA . GLY A 1 76 ? -14.773 23.922 24.938 1 95.62 76 GLY A CA 1
ATOM 574 C C . GLY A 1 76 ? -13.602 24.141 24 1 95.62 76 GLY A C 1
ATOM 575 O O . GLY A 1 76 ? -13.133 23.203 23.344 1 95.62 76 GLY A O 1
ATOM 576 N N . ILE A 1 77 ? -13.102 25.328 23.953 1 95.12 77 ILE A N 1
ATOM 577 C CA . ILE A 1 77 ? -12.062 25.703 23.016 1 95.12 77 ILE A CA 1
ATOM 578 C C . ILE A 1 77 ? -10.758 25 23.375 1 95.12 77 ILE A C 1
ATOM 580 O O . ILE A 1 77 ? -9.875 24.828 22.531 1 95.12 77 ILE A O 1
ATOM 584 N N . TRP A 1 78 ? -10.625 24.531 24.578 1 97.12 78 TRP A N 1
ATOM 585 C CA . TRP A 1 78 ? -9.406 23.891 25.047 1 97.12 78 TRP A CA 1
ATOM 586 C C . TRP A 1 78 ? -9.266 22.484 24.453 1 97.12 78 TRP A C 1
ATOM 588 O O . TRP A 1 78 ? -8.195 21.875 24.516 1 97.12 78 TRP A O 1
ATOM 598 N N . THR A 1 79 ? -10.375 22 23.828 1 98 79 THR A N 1
ATOM 599 C CA . THR A 1 79 ? -10.281 20.734 23.141 1 98 79 THR A CA 1
ATOM 600 C C . THR A 1 79 ? -9.273 20.812 21.984 1 98 79 THR A C 1
ATOM 602 O O . THR A 1 79 ? -8.656 19.812 21.625 1 98 79 THR A O 1
ATOM 605 N N . LEU A 1 80 ? -9.109 22 21.469 1 97.69 80 LEU A N 1
ATOM 606 C CA . LEU A 1 80 ? -8.258 22.172 20.297 1 97.69 80 LEU A CA 1
ATOM 607 C C . LEU A 1 80 ? -6.789 21.953 20.656 1 97.69 80 LEU A C 1
ATOM 609 O O . LEU A 1 80 ? -6.145 21.047 20.125 1 97.69 80 LEU A O 1
ATOM 613 N N . PRO A 1 81 ? -6.215 22.734 21.609 1 98 81 PRO A N 1
ATOM 614 C CA . PRO A 1 81 ? -4.809 22.5 21.953 1 98 81 PRO A CA 1
ATOM 615 C C . PRO A 1 81 ? -4.574 21.109 22.562 1 98 81 PRO A C 1
ATOM 617 O O . PRO A 1 81 ? -3.539 20.5 22.297 1 98 81 PRO A O 1
ATOM 620 N N . LEU A 1 82 ? -5.512 20.609 23.312 1 98.38 82 LEU A N 1
ATOM 621 C CA . LEU A 1 82 ? -5.363 19.281 23.906 1 98.38 82 LEU A CA 1
ATOM 622 C C . LEU A 1 82 ? -5.387 18.188 22.844 1 98.38 82 LEU A C 1
ATOM 624 O O . LEU A 1 82 ? -4.609 17.234 22.906 1 98.38 82 LEU A O 1
ATOM 628 N N . GLY A 1 83 ? -6.367 18.297 21.938 1 98.62 83 GLY A N 1
ATOM 629 C CA . GLY A 1 83 ? -6.469 17.312 20.859 1 98.62 83 GLY A CA 1
ATOM 630 C C . GLY A 1 83 ? -5.266 17.312 19.938 1 98.62 83 GLY A C 1
ATOM 631 O O . GLY A 1 83 ? -4.801 16.25 19.516 1 98.62 83 GLY A O 1
ATOM 632 N N . LEU A 1 84 ? -4.797 18.531 19.609 1 98.69 84 LEU A N 1
ATOM 633 C CA . LEU A 1 84 ? -3.592 18.641 18.781 1 98.69 84 LEU A CA 1
ATOM 634 C C . LEU A 1 84 ? -2.395 18.016 19.5 1 98.69 84 LEU A C 1
ATOM 636 O O . LEU A 1 84 ? -1.605 17.297 18.875 1 98.69 84 LEU A O 1
ATOM 640 N N . ALA A 1 85 ? -2.26 18.266 20.781 1 98.69 85 ALA A N 1
ATOM 641 C CA . ALA A 1 85 ? -1.175 17.703 21.578 1 98.69 85 ALA A CA 1
ATOM 642 C C . ALA A 1 85 ? -1.278 16.172 21.656 1 98.69 85 ALA A C 1
ATOM 644 O O . ALA A 1 85 ? -0.27 15.477 21.547 1 98.69 85 ALA A O 1
ATOM 645 N N . LEU A 1 86 ? -2.514 15.719 21.812 1 98.69 86 LEU A N 1
ATOM 646 C CA . LEU A 1 86 ? -2.713 14.273 21.875 1 98.69 86 LEU A CA 1
ATOM 647 C C . LEU A 1 86 ? -2.352 13.617 20.547 1 98.69 86 LEU A C 1
ATOM 649 O O . LEU A 1 86 ? -1.708 12.57 20.531 1 98.69 86 LEU A O 1
ATOM 653 N N . GLY A 1 87 ? -2.848 14.188 19.469 1 98.69 87 GLY A N 1
ATOM 654 C CA . GLY A 1 87 ? -2.482 13.672 18.156 1 98.69 87 GLY A CA 1
ATOM 655 C C . GLY A 1 87 ? -0.982 13.633 17.922 1 98.69 87 GLY A C 1
ATOM 656 O O . GLY A 1 87 ? -0.448 12.633 17.438 1 98.69 87 GLY A O 1
ATOM 657 N N . ALA A 1 88 ? -0.34 14.727 18.266 1 98.56 88 ALA A N 1
ATOM 658 C CA . ALA A 1 88 ? 1.112 14.805 18.125 1 98.56 88 ALA A CA 1
ATOM 659 C C . ALA A 1 88 ? 1.799 13.758 19.016 1 98.56 88 ALA A C 1
ATOM 661 O O . ALA A 1 88 ? 2.773 13.133 18.594 1 98.56 88 ALA A O 1
ATOM 662 N N . LEU A 1 89 ? 1.332 13.562 20.188 1 98.56 89 LEU A N 1
ATOM 663 C CA . LEU A 1 89 ? 1.899 12.602 21.125 1 98.56 89 LEU A CA 1
ATOM 664 C C . LEU A 1 89 ? 1.716 11.172 20.609 1 98.56 89 LEU A C 1
ATOM 666 O O . LEU A 1 89 ? 2.637 10.359 20.688 1 98.56 89 LEU A O 1
ATOM 670 N N . LEU A 1 90 ? 0.523 10.898 20.141 1 98.5 90 LEU A N 1
ATOM 671 C CA . LEU A 1 90 ? 0.262 9.57 19.594 1 98.5 90 LEU A CA 1
ATOM 672 C C . LEU A 1 90 ? 1.164 9.297 18.391 1 98.5 90 LEU A C 1
ATOM 674 O O . LEU A 1 90 ? 1.697 8.188 18.25 1 98.5 90 LEU A O 1
ATOM 678 N N . ALA A 1 91 ? 1.277 10.281 17.547 1 98.5 91 ALA A N 1
ATOM 679 C CA . ALA A 1 91 ? 2.125 10.133 16.359 1 98.5 91 ALA A CA 1
ATOM 680 C C . ALA A 1 91 ? 3.588 9.945 16.766 1 98.5 91 ALA A C 1
ATOM 682 O O . ALA A 1 91 ? 4.301 9.133 16.172 1 98.5 91 ALA A O 1
ATOM 683 N N . THR A 1 92 ? 3.992 10.727 17.734 1 98.06 92 THR A N 1
ATOM 684 C CA . THR A 1 92 ? 5.367 10.617 18.203 1 98.06 92 THR A CA 1
ATOM 685 C C . THR A 1 92 ? 5.617 9.25 18.844 1 98.06 92 THR A C 1
ATOM 687 O O . THR A 1 92 ? 6.656 8.633 18.625 1 98.06 92 THR A O 1
ATOM 690 N N . ALA A 1 93 ? 4.754 8.805 19.625 1 98.12 93 ALA A N 1
ATOM 691 C CA . ALA A 1 93 ? 4.867 7.492 20.25 1 98.12 93 ALA A CA 1
ATOM 692 C C . ALA A 1 93 ? 4.906 6.387 19.188 1 98.12 93 ALA A C 1
ATOM 694 O O . ALA A 1 93 ? 5.715 5.457 19.297 1 98.12 93 ALA A O 1
ATOM 695 N N . LEU A 1 94 ? 4.039 6.492 18.234 1 97.69 94 LEU A N 1
ATOM 696 C CA . LEU A 1 94 ? 4.016 5.516 17.156 1 97.69 94 LEU A CA 1
ATOM 697 C C . LEU A 1 94 ? 5.316 5.559 16.359 1 97.69 94 LEU A C 1
ATOM 699 O O . LEU A 1 94 ? 5.859 4.516 16 1 97.69 94 LEU A O 1
ATOM 703 N N . ALA A 1 95 ? 5.73 6.77 16.062 1 97.81 95 ALA A N 1
ATOM 704 C CA . ALA A 1 95 ? 6.98 6.93 15.328 1 97.81 95 ALA A CA 1
ATOM 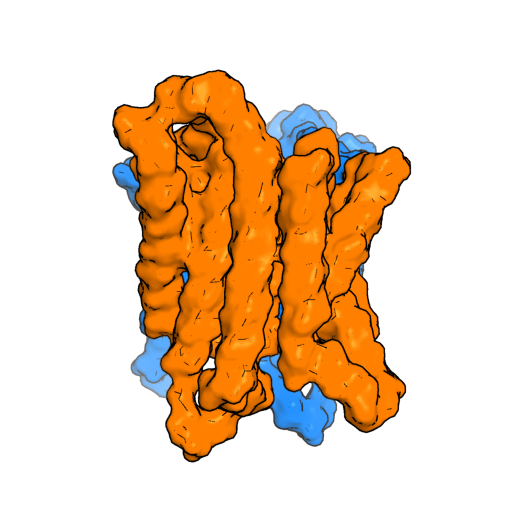705 C C . ALA A 1 95 ? 8.156 6.328 16.094 1 97.81 95 ALA A C 1
ATOM 707 O O . ALA A 1 95 ? 9.039 5.707 15.5 1 97.81 95 ALA A O 1
ATOM 708 N N . ALA A 1 96 ? 8.133 6.508 17.375 1 96.5 96 ALA A N 1
ATOM 709 C CA . ALA A 1 96 ? 9.188 5.941 18.203 1 96.5 96 ALA A CA 1
ATOM 710 C C . ALA A 1 96 ? 9.125 4.414 18.203 1 96.5 96 ALA A C 1
ATOM 712 O O . ALA A 1 96 ? 10.156 3.744 18.078 1 96.5 96 ALA A O 1
ATOM 713 N N . ALA A 1 97 ? 7.996 3.928 18.328 1 93.94 97 ALA A N 1
ATOM 714 C CA . ALA A 1 97 ? 7.812 2.48 18.375 1 93.94 97 ALA A CA 1
ATOM 715 C C . ALA A 1 97 ? 8.172 1.835 17.047 1 93.94 97 ALA A C 1
ATOM 717 O O . ALA A 1 97 ? 8.93 0.86 17 1 93.94 97 ALA A O 1
ATOM 718 N N . VAL A 1 98 ? 7.617 2.361 16.016 1 91.94 98 VAL A N 1
ATOM 719 C CA . VAL A 1 98 ? 7.859 1.84 14.672 1 91.94 98 VAL A CA 1
ATOM 720 C C . VAL A 1 98 ? 9.312 2.07 14.281 1 91.94 98 VAL A C 1
ATOM 722 O O . VAL A 1 98 ? 9.953 1.19 13.695 1 91.94 98 VAL A O 1
ATOM 725 N N . GLY A 1 99 ? 9.797 3.316 14.609 1 91.94 99 GLY A N 1
ATOM 726 C CA . GLY A 1 99 ? 11.156 3.67 14.227 1 91.94 99 GLY A CA 1
ATOM 727 C C . GLY A 1 99 ? 12.203 2.811 14.906 1 91.94 99 GLY A C 1
ATOM 728 O O . GLY A 1 99 ? 13.211 2.455 14.289 1 91.94 99 GLY A O 1
ATOM 729 N N . ALA A 1 100 ? 11.977 2.404 16.141 1 88.56 100 ALA A N 1
ATOM 730 C CA . ALA A 1 100 ? 12.922 1.591 16.891 1 88.56 100 ALA A CA 1
ATOM 731 C C . ALA A 1 100 ? 13.141 0.234 16.234 1 88.56 100 ALA A C 1
ATOM 733 O O . ALA A 1 100 ? 14.227 -0.343 16.328 1 88.56 100 ALA A O 1
ATOM 734 N N . VAL A 1 101 ? 12.211 -0.123 15.492 1 86.06 101 VAL A N 1
ATOM 735 C CA . VAL A 1 101 ? 12.273 -1.469 14.93 1 86.06 101 VAL A CA 1
ATOM 736 C C . VAL A 1 101 ? 12.484 -1.389 13.422 1 86.06 101 VAL A C 1
ATOM 738 O O . VAL A 1 101 ? 13.438 -1.957 12.891 1 86.06 101 VAL A O 1
ATOM 741 N N . ALA A 1 102 ? 11.656 -0.599 12.805 1 88.94 102 ALA A N 1
ATOM 742 C CA . ALA A 1 102 ? 11.578 -0.6 11.352 1 88.94 102 ALA A CA 1
ATOM 743 C C . ALA A 1 102 ? 12.758 0.161 10.734 1 88.94 102 ALA A C 1
ATOM 745 O O . ALA A 1 102 ? 13.18 -0.137 9.617 1 88.94 102 ALA A O 1
ATOM 746 N N . LEU A 1 103 ? 13.383 1.078 11.469 1 92.75 103 LEU A N 1
ATOM 747 C CA . LEU A 1 103 ? 14.43 1.911 10.883 1 92.75 103 LEU A CA 1
ATOM 748 C C . LEU A 1 103 ? 15.766 1.187 10.891 1 92.75 103 LEU A C 1
ATOM 750 O O . LEU A 1 103 ? 16.734 1.657 10.289 1 92.75 103 LEU A O 1
ATOM 754 N N . ARG A 1 104 ? 15.773 0.038 11.508 1 86.88 104 ARG A N 1
ATOM 755 C CA . ARG A 1 104 ? 16.969 -0.807 11.461 1 86.88 104 ARG A CA 1
ATOM 756 C C . ARG A 1 104 ? 16.938 -1.719 10.234 1 86.88 104 ARG A C 1
ATOM 758 O O . ARG A 1 104 ? 17.938 -2.359 9.906 1 86.88 104 ARG A O 1
ATOM 765 N N . LEU A 1 105 ? 15.805 -1.771 9.648 1 83.44 105 LEU A N 1
ATOM 766 C CA . LEU A 1 105 ? 15.625 -2.641 8.492 1 83.44 105 LEU A CA 1
ATOM 767 C C . LEU A 1 105 ? 16.062 -1.938 7.207 1 83.44 105 LEU A C 1
ATOM 769 O O . LEU A 1 105 ? 16.141 -0.708 7.164 1 83.44 105 LEU A O 1
ATOM 773 N N . ARG A 1 106 ? 16.344 -2.738 6.238 1 82.94 106 ARG A N 1
ATOM 774 C CA . ARG A 1 106 ? 16.625 -2.168 4.926 1 82.94 106 ARG A CA 1
ATOM 775 C C . ARG A 1 106 ? 15.375 -1.561 4.312 1 82.94 106 ARG A C 1
ATOM 777 O O . ARG A 1 106 ? 14.273 -1.743 4.832 1 82.94 106 ARG A O 1
ATOM 784 N N . SER A 1 107 ? 15.57 -0.864 3.238 1 81.44 107 SER A N 1
ATOM 785 C CA . SER A 1 107 ? 14.531 -0.022 2.652 1 81.44 107 SER A CA 1
ATOM 786 C C . SER A 1 107 ? 13.289 -0.834 2.312 1 81.44 107 SER A C 1
ATOM 788 O O . SER A 1 107 ? 12.172 -0.428 2.631 1 81.44 107 SER A O 1
ATOM 790 N N . ALA A 1 108 ? 13.461 -2.027 1.723 1 83 108 ALA A N 1
ATOM 791 C CA . ALA A 1 108 ? 12.328 -2.855 1.321 1 83 108 ALA A CA 1
ATOM 792 C C . ALA A 1 108 ? 11.586 -3.395 2.539 1 83 108 ALA A C 1
ATOM 794 O O . ALA A 1 108 ? 10.352 -3.393 2.574 1 83 108 ALA A O 1
ATOM 795 N N . TYR A 1 109 ? 12.305 -3.82 3.5 1 85 109 TYR A N 1
ATOM 796 C CA . TYR A 1 109 ? 11.711 -4.367 4.715 1 85 109 TYR A CA 1
ATOM 797 C C . TYR A 1 109 ? 11.031 -3.271 5.531 1 85 109 TYR A C 1
ATOM 799 O O . TYR A 1 109 ? 10.008 -3.512 6.176 1 85 109 TYR A O 1
ATOM 807 N N . PHE A 1 110 ? 11.688 -2.107 5.465 1 90.94 110 PHE A N 1
ATOM 808 C CA . PHE A 1 110 ? 11.047 -0.962 6.102 1 90.94 110 PHE A CA 1
ATOM 809 C C . PHE A 1 110 ? 9.688 -0.677 5.469 1 90.94 110 PHE A C 1
ATOM 811 O O . PHE A 1 110 ? 8.711 -0.431 6.176 1 90.94 110 PHE A O 1
ATOM 818 N N . ALA A 1 111 ? 9.633 -0.71 4.141 1 91.12 111 ALA A N 1
ATOM 819 C CA . ALA A 1 111 ? 8.398 -0.462 3.408 1 91.12 111 ALA A CA 1
ATOM 820 C C . ALA A 1 111 ? 7.32 -1.476 3.793 1 91.12 111 ALA A C 1
ATOM 822 O O . ALA A 1 111 ? 6.172 -1.104 4.051 1 91.12 111 ALA A O 1
ATOM 823 N N . ILE A 1 112 ? 7.656 -2.73 3.848 1 90.19 112 ILE A N 1
ATOM 824 C CA . ILE A 1 112 ? 6.738 -3.805 4.203 1 90.19 112 ILE A CA 1
ATOM 825 C C . ILE A 1 112 ? 6.242 -3.609 5.633 1 90.19 112 ILE A C 1
ATOM 827 O O . ILE A 1 112 ? 5.043 -3.691 5.902 1 90.19 112 ILE A O 1
ATOM 831 N N . ALA A 1 113 ? 7.156 -3.26 6.527 1 91 113 ALA A N 1
ATOM 832 C CA . ALA A 1 113 ? 6.82 -3.094 7.941 1 91 113 ALA A CA 1
ATOM 833 C C . ALA A 1 113 ? 5.836 -1.944 8.141 1 91 113 ALA A C 1
ATOM 835 O O . ALA A 1 113 ? 4.883 -2.061 8.914 1 91 113 ALA A O 1
ATOM 836 N N . THR A 1 114 ? 6.098 -0.93 7.406 1 93.69 114 THR A N 1
ATOM 837 C CA . THR A 1 114 ? 5.297 0.262 7.664 1 93.69 114 THR A CA 1
ATOM 838 C C . THR A 1 114 ? 3.906 0.12 7.055 1 93.69 114 THR A C 1
ATOM 840 O O . THR A 1 114 ? 2.926 0.619 7.613 1 93.69 114 THR A O 1
ATOM 843 N N . ILE A 1 115 ? 3.799 -0.49 5.926 1 92 115 ILE A N 1
ATOM 844 C CA . ILE A 1 115 ? 2.459 -0.729 5.406 1 92 115 ILE A CA 1
ATOM 845 C C . ILE A 1 115 ? 1.707 -1.681 6.332 1 92 115 ILE A C 1
ATOM 847 O O . ILE A 1 115 ? 0.491 -1.56 6.504 1 92 115 ILE A O 1
ATOM 851 N N . GLY A 1 116 ? 2.396 -2.656 6.883 1 91.69 116 GLY A N 1
ATOM 852 C CA . GLY A 1 116 ? 1.809 -3.541 7.875 1 91.69 116 GLY A CA 1
ATOM 853 C C . GLY A 1 116 ? 1.3 -2.807 9.102 1 91.69 116 GLY A C 1
ATOM 854 O O . GLY A 1 116 ? 0.224 -3.119 9.617 1 91.69 116 GLY A O 1
ATOM 855 N N . ILE A 1 117 ? 2.049 -1.849 9.523 1 93.06 117 ILE A N 1
ATOM 856 C CA . ILE A 1 117 ? 1.658 -1.051 10.68 1 93.06 117 ILE A CA 1
ATOM 857 C C . ILE A 1 117 ? 0.401 -0.249 10.352 1 93.06 117 ILE A C 1
ATOM 859 O O . ILE A 1 117 ? -0.506 -0.14 11.188 1 93.06 117 ILE A O 1
ATOM 863 N N . ASN A 1 118 ? 0.41 0.322 9.211 1 94.44 118 ASN A N 1
ATOM 864 C CA . ASN A 1 118 ? -0.761 1.079 8.781 1 94.44 118 ASN A CA 1
ATOM 865 C C . ASN A 1 118 ? -2.02 0.218 8.789 1 94.44 118 ASN A C 1
ATOM 867 O O . ASN A 1 118 ? -3.033 0.597 9.375 1 94.44 118 ASN A O 1
ATOM 871 N N . GLU A 1 119 ? -1.924 -0.951 8.195 1 92.44 119 GLU A N 1
ATOM 872 C CA . GLU A 1 119 ? -3.059 -1.868 8.141 1 92.44 119 GLU A CA 1
ATOM 873 C C . GLU A 1 119 ? -3.367 -2.447 9.523 1 92.44 119 GLU A C 1
ATOM 875 O O . GLU A 1 119 ? -4.535 -2.631 9.875 1 92.44 119 GLU A O 1
ATOM 880 N N . GLY A 1 120 ? -2.342 -2.75 10.242 1 92.94 120 GLY A N 1
ATOM 881 C CA . GLY A 1 120 ? -2.516 -3.312 11.57 1 92.94 120 GLY A CA 1
ATOM 882 C C . GLY A 1 120 ? -3.25 -2.385 12.516 1 92.94 120 GLY A C 1
ATOM 883 O O . GLY A 1 120 ? -4.156 -2.812 13.234 1 92.94 120 GLY A O 1
ATOM 884 N N . LEU A 1 121 ? -2.852 -1.157 12.508 1 95.25 121 LEU A N 1
ATOM 885 C CA . LEU A 1 121 ? -3.494 -0.189 13.391 1 95.25 121 LEU A CA 1
ATOM 886 C C . LEU A 1 121 ? -4.941 0.045 12.977 1 95.25 121 LEU A C 1
ATOM 888 O O . LEU A 1 121 ? -5.824 0.171 13.836 1 95.25 121 LEU A O 1
ATOM 892 N N . LYS A 1 122 ? -5.156 0.199 11.695 1 94.88 122 LYS A N 1
ATOM 893 C CA . LYS A 1 122 ? -6.523 0.331 11.188 1 94.88 122 LYS A CA 1
ATOM 894 C C . LYS A 1 122 ? -7.402 -0.817 11.68 1 94.88 122 LYS A C 1
ATOM 896 O O . LYS A 1 122 ? -8.484 -0.589 12.227 1 94.88 122 LYS A O 1
ATOM 901 N N . ASN A 1 123 ? -6.891 -2.027 11.539 1 93.06 123 ASN A N 1
ATOM 902 C CA . ASN A 1 123 ? -7.676 -3.207 11.891 1 93.06 123 ASN A CA 1
ATOM 903 C C . ASN A 1 123 ? -7.809 -3.352 13.406 1 93.06 123 ASN A C 1
ATOM 905 O O . ASN A 1 123 ? -8.805 -3.891 13.898 1 93.06 123 ASN A O 1
ATOM 909 N N . LEU A 1 124 ? -6.84 -2.871 14.102 1 94.69 124 LEU A N 1
ATOM 910 C CA . LEU A 1 124 ? -6.941 -2.873 15.555 1 94.69 124 LEU A CA 1
ATOM 911 C C . LEU A 1 124 ? -8.078 -1.972 16.016 1 94.69 124 LEU A C 1
ATOM 913 O O . LEU A 1 124 ? -8.883 -2.365 16.875 1 94.69 124 LEU A O 1
ATOM 917 N N . ILE A 1 125 ? -8.133 -0.823 15.469 1 96.75 125 ILE A N 1
ATOM 918 C CA . ILE A 1 125 ? -9.164 0.135 15.852 1 96.75 125 ILE A CA 1
ATOM 919 C C . ILE A 1 125 ? -10.539 -0.426 15.5 1 96.75 125 ILE A C 1
ATOM 921 O O . ILE A 1 125 ? -11.469 -0.362 16.312 1 96.75 125 ILE A O 1
ATOM 925 N N . ILE A 1 126 ? -10.664 -1.001 14.352 1 95.25 126 ILE A N 1
ATOM 926 C CA . ILE A 1 126 ? -11.938 -1.56 13.898 1 95.25 126 ILE A CA 1
ATOM 927 C C . ILE A 1 126 ? -12.281 -2.789 14.734 1 95.25 126 ILE A C 1
ATOM 929 O O . ILE A 1 126 ? -13.383 -2.883 15.289 1 95.25 126 ILE A O 1
ATOM 933 N N . GLY A 1 127 ? -11.367 -3.695 14.906 1 93.31 127 GLY A N 1
ATOM 934 C CA . GLY A 1 127 ? -11.609 -4.961 15.578 1 93.31 127 GLY A CA 1
ATOM 935 C C . GLY A 1 127 ? -11.883 -4.805 17.062 1 93.31 127 GLY A C 1
ATOM 936 O O . GLY A 1 127 ? -12.727 -5.508 17.625 1 93.31 127 GLY A O 1
ATOM 937 N N . ALA A 1 128 ? -11.211 -3.9 17.703 1 94.31 128 ALA A N 1
ATOM 938 C CA . ALA A 1 128 ? -11.359 -3.697 19.141 1 94.31 128 ALA A CA 1
ATOM 939 C C . ALA A 1 128 ? -12.414 -2.631 19.438 1 94.31 128 ALA A C 1
ATOM 941 O O . ALA A 1 128 ? -12.625 -2.26 20.594 1 94.31 128 ALA A O 1
ATOM 942 N N . ASN A 1 129 ? -12.977 -2.096 18.453 1 95.31 129 ASN A N 1
ATOM 943 C CA . ASN A 1 129 ? -14 -1.059 18.578 1 95.31 129 ASN A CA 1
ATOM 944 C C . ASN A 1 129 ? -13.5 0.123 19.406 1 95.31 129 ASN A C 1
ATOM 946 O O . ASN A 1 129 ? -14.195 0.584 20.312 1 95.31 129 ASN A O 1
ATOM 950 N N . ILE A 1 130 ? -12.258 0.436 19.016 1 96 130 ILE A N 1
ATOM 951 C CA . ILE A 1 130 ? -11.656 1.598 19.656 1 96 130 ILE A CA 1
ATOM 952 C C . ILE A 1 130 ? -12.062 2.869 18.922 1 96 130 ILE A C 1
ATOM 954 O O . ILE A 1 130 ? -12.07 2.898 17.688 1 96 130 ILE A O 1
ATOM 958 N N . TRP A 1 131 ? -12.438 3.93 19.672 1 96.94 131 TRP A N 1
ATOM 959 C CA . TRP A 1 131 ? -12.711 5.254 19.125 1 96.94 131 TRP A CA 1
ATOM 960 C C . TRP A 1 131 ? -13.734 5.172 18 1 96.94 131 TRP A C 1
ATOM 962 O O . TRP A 1 131 ? -13.523 5.738 16.922 1 96.94 131 TRP A O 1
ATOM 972 N N . GLY A 1 132 ? -14.82 4.383 18.234 1 95.25 132 GLY A N 1
ATOM 973 C CA . GLY A 1 132 ? -15.914 4.27 17.281 1 95.25 132 GLY A CA 1
ATOM 974 C C . GLY A 1 132 ? -15.758 3.105 16.312 1 95.25 132 GLY A C 1
ATOM 975 O O . GLY A 1 132 ? -16.672 2.791 15.562 1 95.25 132 GLY A O 1
ATOM 976 N N . GLY A 1 133 ? -14.617 2.471 16.344 1 95.19 133 GLY A N 1
ATOM 977 C CA . GLY A 1 133 ? -14.383 1.303 15.508 1 95.19 133 GLY A CA 1
ATOM 978 C C . GLY A 1 133 ? -14.664 1.555 14.039 1 95.19 133 GLY A C 1
ATOM 979 O O . GLY A 1 133 ? -14.195 2.547 13.469 1 95.19 133 GLY A O 1
ATOM 980 N N . SER A 1 134 ? -15.453 0.654 13.438 1 92.5 134 SER A N 1
ATOM 981 C CA . SER A 1 134 ? -15.766 0.763 12.016 1 92.5 134 SER A CA 1
ATOM 982 C C . SER A 1 134 ? -16.719 1.92 11.75 1 92.5 134 SER A C 1
ATOM 984 O O . SER A 1 134 ? -16.734 2.484 10.656 1 92.5 134 SER A O 1
ATOM 986 N N . ALA A 1 135 ? -17.562 2.27 12.727 1 94.88 135 ALA A N 1
ATOM 987 C CA . ALA A 1 135 ? -18.516 3.354 12.578 1 94.88 135 ALA A CA 1
ATOM 988 C C . ALA A 1 135 ? -17.828 4.711 12.578 1 94.88 135 ALA A C 1
ATOM 990 O O . ALA A 1 135 ? -18.391 5.703 12.094 1 94.88 135 ALA A O 1
ATOM 991 N N . GLY A 1 136 ? -16.594 4.75 13.133 1 97.06 136 GLY A N 1
ATOM 992 C CA . GLY A 1 136 ? -15.844 6 13.164 1 97.06 136 GLY A CA 1
ATOM 993 C C . GLY A 1 136 ? -16.422 7.016 14.125 1 97.06 136 GLY A C 1
ATOM 994 O O . GLY A 1 136 ? -17.156 6.656 15.055 1 97.06 136 GLY A O 1
ATOM 995 N N . LEU A 1 137 ? -15.961 8.234 14.055 1 97.5 137 LEU A N 1
ATOM 996 C CA . LEU A 1 137 ? -16.438 9.375 14.836 1 97.5 137 LEU A CA 1
ATOM 997 C C . LEU A 1 137 ? -17.156 10.383 13.945 1 97.5 137 LEU A C 1
ATOM 999 O O . LEU A 1 137 ? -16.547 10.93 13.016 1 97.5 137 LEU A O 1
ATOM 1003 N N . VAL A 1 138 ? -18.375 10.602 14.164 1 97 138 VAL A N 1
ATOM 1004 C CA . VAL A 1 138 ? -19.141 11.664 13.516 1 97 138 VAL A CA 1
ATOM 1005 C C . VAL A 1 138 ? -19.25 12.859 14.461 1 97 138 VAL A C 1
ATOM 1007 O O . VAL A 1 138 ? -19.938 12.773 15.492 1 97 138 VAL A O 1
ATOM 1010 N N . LEU A 1 139 ? -18.703 13.977 14.094 1 97.25 139 LEU A N 1
ATOM 1011 C CA . LEU A 1 139 ? -18.406 14.992 15.102 1 97.25 139 LEU A CA 1
ATOM 1012 C C . LEU A 1 139 ? -19.219 16.266 14.844 1 97.25 139 LEU A C 1
ATOM 1014 O O . LEU A 1 139 ? -19.047 17.266 15.531 1 97.25 139 LEU A O 1
ATOM 1018 N N . GLY A 1 140 ? -20.078 16.219 13.875 1 93.69 140 GLY A N 1
ATOM 1019 C CA . GLY A 1 140 ? -20.859 17.406 13.578 1 93.69 140 GLY A CA 1
ATOM 1020 C C . GLY A 1 140 ? -21.578 17.969 14.781 1 93.69 140 GLY A C 1
ATOM 1021 O O . GLY A 1 140 ? -21.406 19.156 15.117 1 93.69 140 GLY A O 1
ATOM 1022 N N . TYR A 1 141 ? -22.359 17.141 15.406 1 93 141 TYR A N 1
ATOM 1023 C CA . TYR A 1 141 ? -23.109 17.562 16.578 1 93 141 TYR A CA 1
ATOM 1024 C C . TYR A 1 141 ? -22.188 17.906 17.734 1 93 141 TYR A C 1
ATOM 1026 O O . TYR A 1 141 ? -22.406 18.906 18.438 1 93 141 TYR A O 1
ATOM 1034 N N . ASN A 1 142 ? -21.125 17.172 17.891 1 95.12 142 ASN A N 1
ATOM 1035 C CA . ASN A 1 142 ? -20.156 17.438 18.953 1 95.12 142 ASN A CA 1
ATOM 1036 C C . ASN A 1 142 ? -19.484 18.781 18.781 1 95.12 142 ASN A C 1
ATOM 1038 O O . ASN A 1 142 ? -19.188 19.469 19.766 1 95.12 142 ASN A O 1
ATOM 1042 N N . MET A 1 143 ? -19.234 19.094 17.562 1 95.62 143 MET A N 1
ATOM 1043 C CA . MET A 1 143 ? -18.594 20.375 17.266 1 95.62 143 MET A CA 1
ATOM 1044 C C . MET A 1 143 ? -19.469 21.531 17.703 1 95.62 143 MET A C 1
ATOM 1046 O O . MET A 1 143 ? -18.984 22.5 18.281 1 95.62 143 MET A O 1
ATOM 1050 N N . PHE A 1 144 ? -20.75 21.375 17.438 1 95.12 144 PHE A N 1
ATOM 1051 C CA . PHE A 1 144 ? -21.703 22.422 17.828 1 95.12 144 PHE A CA 1
ATOM 1052 C C . PHE A 1 144 ? -21.828 22.5 19.359 1 95.12 144 PHE A C 1
ATOM 1054 O O . PHE A 1 144 ? -21.922 23.578 19.922 1 95.12 144 PHE A O 1
ATOM 1061 N N . GLN A 1 145 ? -21.859 21.375 19.906 1 93.88 145 GLN A N 1
ATOM 1062 C CA . GLN A 1 145 ? -21.984 21.312 21.359 1 93.88 145 GLN A CA 1
ATOM 1063 C C . GLN A 1 145 ? -20.75 21.891 22.047 1 93.88 145 GLN A C 1
ATOM 1065 O O . GLN A 1 145 ? -20.859 22.562 23.078 1 93.88 145 GLN A O 1
ATOM 1070 N N . THR A 1 146 ? -19.609 21.641 21.516 1 94.38 146 THR A N 1
ATOM 1071 C CA . THR A 1 146 ? -18.344 21.984 22.156 1 94.38 146 THR A CA 1
ATOM 1072 C C . THR A 1 146 ? -18.016 23.453 21.938 1 94.38 146 THR A C 1
ATOM 1074 O O . THR A 1 146 ? -17.531 24.125 22.844 1 94.38 146 THR A O 1
ATOM 1077 N N . TYR A 1 147 ? -18.312 23.984 20.734 1 95.81 147 TYR A N 1
ATOM 1078 C CA . TYR A 1 147 ? -17.781 25.297 20.375 1 95.81 147 TYR A CA 1
ATOM 1079 C C . TYR A 1 147 ? -18.891 26.297 20.156 1 95.81 147 TYR A C 1
ATOM 1081 O O . TYR A 1 147 ? -18.641 27.516 20.094 1 95.81 147 TYR A O 1
ATOM 1089 N N . GLY A 1 148 ? -20.141 25.828 20.062 1 95.44 148 GLY A N 1
ATOM 1090 C CA . GLY A 1 148 ? -21.219 26.641 19.531 1 95.44 148 GLY A CA 1
ATOM 1091 C C . GLY A 1 148 ? -21.281 26.641 18.016 1 95.44 148 GLY A C 1
ATOM 1092 O O . GLY A 1 148 ? -20.281 26.422 17.344 1 95.44 148 GLY A O 1
ATOM 1093 N N . ARG A 1 149 ? -22.344 26.906 17.453 1 94.56 149 ARG A N 1
ATOM 1094 C CA . ARG A 1 149 ? -22.594 26.766 16.031 1 94.56 149 ARG A CA 1
ATOM 1095 C C . ARG A 1 149 ? -21.688 27.688 15.219 1 94.56 149 ARG A C 1
ATOM 1097 O O . ARG A 1 149 ? -20.984 27.234 14.305 1 94.56 149 ARG A O 1
ATOM 1104 N N . GLU A 1 150 ? -21.641 28.953 15.555 1 94.69 150 GLU A N 1
ATOM 1105 C CA . GLU A 1 150 ? -20.859 29.922 14.781 1 94.69 150 GLU A CA 1
ATOM 1106 C C . GLU A 1 150 ? -19.375 29.594 14.828 1 94.69 150 GLU A C 1
ATOM 1108 O O . GLU A 1 150 ? -18.703 29.578 13.789 1 94.69 150 GLU A O 1
ATOM 1113 N N . THR A 1 151 ? -18.844 29.359 15.992 1 95.62 151 THR A N 1
ATOM 1114 C CA . THR A 1 151 ? -17.438 29.031 16.156 1 95.62 151 THR A CA 1
ATOM 1115 C C . THR A 1 151 ? -17.109 27.703 15.484 1 95.62 151 THR A C 1
ATOM 1117 O O . THR A 1 151 ? -16.031 27.547 14.898 1 95.62 151 THR A O 1
ATOM 1120 N N . ALA A 1 152 ? -17.984 26.75 15.609 1 95.75 152 ALA A N 1
ATOM 1121 C CA . ALA A 1 152 ? -17.781 25.453 14.969 1 95.75 152 ALA A CA 1
ATOM 1122 C C . ALA A 1 152 ? -17.672 25.609 13.453 1 95.75 152 ALA A C 1
ATOM 1124 O O . ALA A 1 152 ? -16.828 24.969 12.812 1 95.75 152 ALA A O 1
ATOM 1125 N N . LEU A 1 153 ? -18.547 26.422 12.922 1 94.5 153 LEU A N 1
ATOM 1126 C CA . LEU A 1 153 ? -18.531 26.656 11.484 1 94.5 153 LEU A CA 1
ATOM 1127 C C . LEU A 1 153 ? -17.266 27.375 11.062 1 94.5 153 LEU A C 1
ATOM 1129 O O . LEU A 1 153 ? -16.672 27.047 10.031 1 94.5 153 LEU A O 1
ATOM 1133 N N . PHE A 1 154 ? -16.859 28.312 11.859 1 95 154 PHE A N 1
ATOM 1134 C CA . PHE A 1 154 ? -15.609 29.016 11.586 1 95 154 PHE A CA 1
ATOM 1135 C C . PHE A 1 154 ? -14.438 28.047 11.617 1 95 154 PHE A C 1
ATOM 1137 O O . PHE A 1 154 ? -13.562 28.094 10.75 1 95 154 PHE A O 1
ATOM 1144 N N . LEU A 1 155 ? -14.391 27.203 12.633 1 95.56 155 LEU A N 1
ATOM 1145 C CA . LEU A 1 155 ? -13.305 26.25 12.797 1 95.56 155 LEU A CA 1
ATOM 1146 C C . LEU A 1 155 ? -13.273 25.25 11.641 1 95.56 155 LEU A C 1
ATOM 1148 O O . LEU A 1 155 ? -12.203 24.844 11.195 1 95.56 155 LEU A O 1
ATOM 1152 N N . SER A 1 156 ? -14.422 24.859 11.148 1 95.81 156 SER A N 1
ATOM 1153 C CA . SER A 1 156 ? -14.516 23.859 10.094 1 95.81 156 SER A CA 1
ATOM 1154 C C . SER A 1 156 ? -14.133 24.438 8.734 1 95.81 156 SER A C 1
ATOM 1156 O O . SER A 1 156 ? -13.852 23.688 7.797 1 95.81 156 SER A O 1
ATOM 1158 N N . THR A 1 157 ? -14.141 25.766 8.625 1 95.12 157 THR A N 1
ATOM 1159 C CA . THR A 1 157 ? -13.82 26.391 7.344 1 95.12 157 THR A CA 1
ATOM 1160 C C . THR A 1 157 ? -12.5 27.156 7.426 1 95.12 157 THR A C 1
ATOM 1162 O O . THR A 1 157 ? -11.43 26.562 7.277 1 95.12 157 THR A O 1
ATOM 1165 N N . THR A 1 158 ? -12.547 28.344 8.016 1 95.56 158 THR A N 1
ATOM 1166 C CA . THR A 1 158 ? -11.375 29.219 8.07 1 95.56 158 THR A CA 1
ATOM 1167 C C . THR A 1 158 ? -10.359 28.688 9.078 1 95.56 158 THR A C 1
ATOM 1169 O O . THR A 1 158 ? -9.156 28.719 8.836 1 95.56 158 THR A O 1
ATOM 1172 N N . GLY A 1 159 ? -10.828 28.188 10.203 1 96.69 159 GLY A N 1
ATOM 1173 C CA . GLY A 1 159 ? -9.945 27.688 11.242 1 96.69 159 GLY A CA 1
ATOM 1174 C C . GLY A 1 159 ? -9.117 26.5 10.789 1 96.69 159 GLY A C 1
ATOM 1175 O O . GLY A 1 159 ? -7.91 26.438 11.039 1 96.69 159 GLY A O 1
ATOM 1176 N N . SER A 1 160 ? -9.805 25.531 10.211 1 97.44 160 SER A N 1
ATOM 1177 C CA . SER A 1 160 ? -9.094 24.359 9.711 1 97.44 160 SER A CA 1
ATOM 1178 C C . SER A 1 160 ? -8.078 24.75 8.641 1 97.44 160 SER A C 1
ATOM 1180 O O . SER A 1 160 ? -6.969 24.219 8.602 1 97.44 160 SER A O 1
ATOM 1182 N N . ALA A 1 161 ? -8.43 25.672 7.742 1 97.5 161 ALA A N 1
ATOM 1183 C CA . ALA A 1 161 ? -7.523 26.156 6.699 1 97.5 161 ALA A CA 1
ATOM 1184 C C . ALA A 1 161 ? -6.273 26.797 7.301 1 97.5 161 ALA A C 1
ATOM 1186 O O . ALA A 1 161 ? -5.156 26.531 6.859 1 97.5 161 ALA A O 1
ATOM 1187 N N . VAL A 1 162 ? -6.469 27.562 8.25 1 97.56 162 VAL A N 1
ATOM 1188 C CA . VAL A 1 162 ? -5.367 28.25 8.906 1 97.56 162 VAL A CA 1
ATOM 1189 C C . VAL A 1 162 ? -4.469 27.25 9.617 1 97.56 162 VAL A C 1
ATOM 1191 O O . VAL A 1 162 ? -3.242 27.375 9.594 1 97.56 162 VAL A O 1
ATOM 1194 N N . LEU A 1 163 ? -5.086 26.266 10.211 1 98.06 163 LEU A N 1
ATOM 1195 C CA . LEU A 1 163 ? -4.301 25.266 10.922 1 98.06 163 LEU A CA 1
ATOM 1196 C C . LEU A 1 163 ? -3.471 24.438 9.945 1 98.06 163 LEU A C 1
ATOM 1198 O O . LEU A 1 163 ? -2.322 24.094 10.234 1 98.06 163 LEU A O 1
ATOM 1202 N N . VAL A 1 164 ? -4.066 24.031 8.836 1 98.56 164 VAL A N 1
ATOM 1203 C CA . VAL A 1 164 ? -3.33 23.312 7.805 1 98.56 164 VAL A CA 1
ATOM 1204 C C . VAL A 1 164 ? -2.148 24.156 7.328 1 98.56 164 VAL A C 1
ATOM 1206 O O . VAL A 1 164 ? -1.027 23.656 7.215 1 98.56 164 VAL A O 1
ATOM 1209 N N . LEU A 1 165 ? -2.396 25.422 7.09 1 98.12 165 LEU A N 1
ATOM 1210 C CA . LEU A 1 165 ? -1.367 26.344 6.602 1 98.12 165 LEU A CA 1
ATOM 1211 C C . LEU A 1 165 ? -0.282 26.547 7.652 1 98.12 165 LEU A C 1
ATOM 1213 O O . LEU A 1 165 ? 0.907 26.578 7.324 1 98.12 165 LEU A O 1
ATOM 1217 N N . ALA A 1 166 ? -0.708 26.703 8.852 1 98.06 166 ALA A N 1
ATOM 1218 C CA . ALA A 1 166 ? 0.259 26.859 9.938 1 98.06 166 ALA A CA 1
ATOM 1219 C C . ALA A 1 166 ? 1.136 25.609 10.062 1 98.06 166 ALA A C 1
ATOM 1221 O O . ALA A 1 166 ? 2.342 25.719 10.297 1 98.06 166 ALA A O 1
ATOM 1222 N N . THR A 1 167 ? 0.485 24.453 9.953 1 98.38 167 THR A N 1
ATOM 1223 C CA . THR A 1 167 ? 1.228 23.203 9.992 1 98.38 167 THR A CA 1
ATOM 1224 C C . THR A 1 167 ? 2.254 23.141 8.859 1 98.38 167 THR A C 1
ATOM 1226 O O . THR A 1 167 ? 3.398 22.734 9.078 1 98.38 167 THR A O 1
ATOM 1229 N N . GLY A 1 168 ? 1.793 23.5 7.652 1 97.81 168 GLY A N 1
ATOM 1230 C CA . GLY A 1 168 ? 2.713 23.562 6.527 1 97.81 168 GLY A CA 1
ATOM 1231 C C . GLY A 1 168 ? 3.867 24.516 6.75 1 97.81 168 GLY A C 1
ATOM 1232 O O . GLY A 1 168 ? 5.016 24.188 6.43 1 97.81 168 GLY A O 1
ATOM 1233 N N . LEU A 1 169 ? 3.596 25.688 7.25 1 97.31 169 LEU A N 1
ATOM 1234 C CA . LEU A 1 169 ? 4.617 26.703 7.543 1 97.31 169 LEU A CA 1
ATOM 1235 C C . LEU A 1 169 ? 5.633 26.156 8.547 1 97.31 169 LEU A C 1
ATOM 1237 O O . LEU A 1 169 ? 6.844 26.312 8.352 1 97.31 169 LEU A O 1
ATOM 1241 N N . LEU A 1 170 ? 5.145 25.547 9.562 1 97.31 170 LEU A N 1
ATOM 1242 C CA . LEU A 1 170 ? 6.027 24.969 10.57 1 97.31 170 LEU A CA 1
ATOM 1243 C C . LEU A 1 170 ? 6.859 23.844 9.984 1 97.31 170 LEU A C 1
ATOM 1245 O O . LEU A 1 170 ? 8.023 23.656 10.352 1 97.31 170 LEU A O 1
ATOM 1249 N N . ALA A 1 171 ? 6.227 23.062 9.133 1 97.12 171 ALA A N 1
ATOM 1250 C CA . ALA A 1 171 ? 6.949 21.969 8.484 1 97.12 171 ALA A CA 1
ATOM 1251 C C . ALA A 1 171 ? 8.086 22.5 7.621 1 97.12 171 ALA A C 1
ATOM 1253 O O . ALA A 1 171 ? 9.172 21.906 7.578 1 97.12 171 ALA A O 1
ATOM 1254 N N . VAL A 1 172 ? 7.828 23.609 6.949 1 96 172 VAL A N 1
ATOM 1255 C CA . VAL A 1 172 ? 8.859 24.234 6.125 1 96 172 VAL A CA 1
ATOM 1256 C C . VAL A 1 172 ? 10.016 24.688 7.008 1 96 172 VAL A C 1
ATOM 1258 O O . VAL A 1 172 ? 11.18 24.438 6.703 1 96 172 VAL A O 1
ATOM 1261 N N . VAL A 1 173 ? 9.688 25.359 8.047 1 95.38 173 VAL A N 1
ATOM 1262 C CA . VAL A 1 173 ? 10.703 25.875 8.961 1 95.38 173 VAL A CA 1
ATOM 1263 C C . VAL A 1 173 ? 11.492 24.703 9.555 1 95.38 173 VAL A C 1
ATOM 1265 O O . VAL A 1 173 ? 12.727 24.75 9.617 1 95.38 173 VAL A O 1
ATOM 1268 N N . ALA A 1 174 ? 10.773 23.672 9.914 1 95.25 174 ALA A N 1
ATOM 1269 C CA . ALA A 1 174 ? 11.43 22.484 10.477 1 95.25 174 ALA A CA 1
ATOM 1270 C C . ALA A 1 174 ? 12.352 21.828 9.461 1 95.25 174 ALA A C 1
ATOM 1272 O O . ALA A 1 174 ? 13.445 21.375 9.805 1 95.25 174 ALA A O 1
ATOM 1273 N N . THR A 1 175 ? 11.906 21.734 8.281 1 93.81 175 THR A N 1
ATOM 1274 C CA . THR A 1 175 ? 12.719 21.141 7.223 1 93.81 175 THR A CA 1
ATOM 1275 C C . THR A 1 175 ? 14 21.953 7.012 1 93.81 175 THR A C 1
ATOM 1277 O O . THR A 1 175 ? 15.078 21.375 6.875 1 93.81 175 THR A O 1
ATOM 1280 N N . TYR A 1 176 ? 13.875 23.25 7.039 1 91.94 176 TYR A N 1
ATOM 1281 C CA . TYR A 1 176 ? 15.031 24.125 6.863 1 91.94 176 TYR A CA 1
ATOM 1282 C C . TYR A 1 176 ? 16.016 23.953 8.016 1 91.94 176 TYR A C 1
ATOM 1284 O O . TYR A 1 176 ? 17.234 23.875 7.801 1 91.94 176 TYR A O 1
ATOM 1292 N N . LEU A 1 177 ? 15.508 23.906 9.172 1 93.69 177 LEU A N 1
ATOM 1293 C CA . LEU A 1 177 ? 16.359 23.766 10.352 1 93.69 177 LEU A CA 1
ATOM 1294 C C . LEU A 1 177 ? 17.047 22.406 10.352 1 93.69 177 LEU A C 1
ATOM 1296 O O . LEU A 1 177 ? 18.219 22.297 10.711 1 93.69 177 LEU A O 1
ATOM 1300 N N . LEU A 1 178 ? 16.359 21.406 9.922 1 94.06 178 LEU A N 1
ATOM 1301 C CA . LEU A 1 178 ? 16.922 20.062 9.859 1 94.06 178 LEU A CA 1
ATOM 1302 C C . LEU A 1 178 ? 18.031 19.984 8.812 1 94.06 178 LEU A C 1
ATOM 1304 O O . LEU A 1 178 ? 19.109 19.422 9.078 1 94.06 178 LEU A O 1
ATOM 1308 N N . GLN A 1 179 ? 17.859 20.5 7.723 1 92.38 179 GLN A N 1
ATOM 1309 C CA . GLN A 1 179 ? 18.797 20.422 6.609 1 92.38 179 GLN A CA 1
ATOM 1310 C C . GLN A 1 179 ? 20.047 21.266 6.883 1 92.38 179 GLN A C 1
ATOM 1312 O O . GLN A 1 179 ? 21.125 20.938 6.398 1 92.38 179 GLN A O 1
ATOM 1317 N N . SER A 1 180 ? 19.875 22.375 7.641 1 91.94 180 SER A N 1
ATOM 1318 C CA . SER A 1 180 ? 20.984 23.281 7.898 1 91.94 180 SER A CA 1
ATOM 1319 C C . SER A 1 180 ? 21.844 22.797 9.07 1 91.94 180 SER A C 1
ATOM 1321 O O . SER A 1 180 ? 22.953 23.266 9.258 1 91.94 180 SER A O 1
ATOM 1323 N N . GLY A 1 181 ? 21.359 21.781 9.695 1 94.25 181 GLY A N 1
ATOM 1324 C CA . GLY A 1 181 ? 22.094 21.281 10.844 1 94.25 181 GLY A CA 1
ATOM 1325 C C . GLY A 1 181 ? 22.891 20.031 10.547 1 94.25 181 GLY A C 1
ATOM 1326 O O . GLY A 1 181 ? 23 19.625 9.383 1 94.25 181 GLY A O 1
ATOM 1327 N N . GLN A 1 182 ? 23.484 19.5 11.562 1 95.12 182 GLN A N 1
ATOM 1328 C CA . GLN A 1 182 ? 24.266 18.281 11.461 1 95.12 182 GLN A CA 1
ATOM 1329 C C . GLN A 1 182 ? 23.422 17.109 10.984 1 95.12 182 GLN A C 1
ATOM 1331 O O . GLN A 1 182 ? 23.891 16.25 10.242 1 95.12 182 GLN A O 1
ATOM 1336 N N . ALA A 1 183 ? 22.219 17.156 11.406 1 96.06 183 ALA A N 1
ATOM 1337 C CA . ALA A 1 183 ? 21.312 16.062 11.039 1 96.06 183 ALA A CA 1
ATOM 1338 C C . ALA A 1 183 ? 21.094 16.031 9.531 1 96.06 183 ALA A C 1
ATOM 1340 O O . ALA A 1 183 ? 20.969 14.953 8.938 1 96.06 183 ALA A O 1
ATOM 1341 N N . GLY A 1 184 ? 20.984 17.188 8.969 1 94.62 184 GLY A N 1
ATOM 1342 C CA . GLY A 1 184 ? 20.797 17.25 7.527 1 94.62 184 GLY A CA 1
ATOM 1343 C C . GLY A 1 184 ? 21.953 16.625 6.754 1 94.62 184 GLY A C 1
ATOM 1344 O O . GLY A 1 184 ? 21.719 15.906 5.781 1 94.62 184 GLY A O 1
ATOM 1345 N N . TYR A 1 185 ? 23.141 16.859 7.195 1 94.81 185 TYR A N 1
ATOM 1346 C CA . TYR A 1 185 ? 24.328 16.297 6.555 1 94.81 185 TYR A CA 1
ATOM 1347 C C . TYR A 1 185 ? 24.391 14.789 6.766 1 94.81 185 TYR A C 1
ATOM 1349 O O . TYR A 1 185 ? 24.734 14.047 5.84 1 94.81 185 TYR A O 1
ATOM 1357 N N . ALA A 1 186 ? 24.062 14.492 7.926 1 96.81 186 ALA A N 1
ATOM 1358 C CA . ALA A 1 186 ? 24.062 13.062 8.234 1 96.81 186 ALA A CA 1
ATOM 1359 C C . ALA A 1 186 ? 23.047 12.312 7.383 1 96.81 186 ALA A C 1
ATOM 1361 O O . ALA A 1 186 ? 23.344 11.234 6.855 1 96.81 186 ALA A O 1
ATOM 1362 N N . LEU A 1 187 ? 21.906 12.898 7.246 1 96.44 187 LEU A N 1
ATOM 1363 C CA . LEU A 1 187 ? 20.844 12.273 6.465 1 96.44 187 LEU A CA 1
ATOM 1364 C C . LEU A 1 187 ? 21.203 12.219 4.988 1 96.44 187 LEU A C 1
ATOM 1366 O O . LEU A 1 187 ? 20.906 11.242 4.301 1 96.44 187 LEU A O 1
ATOM 1370 N N . ALA A 1 188 ? 21.844 13.234 4.523 1 93.94 188 ALA A N 1
ATOM 1371 C CA . ALA A 1 188 ? 22.297 13.242 3.137 1 93.94 188 ALA A CA 1
ATOM 1372 C C . ALA A 1 188 ? 23.328 12.141 2.887 1 93.94 188 ALA A C 1
ATOM 1374 O O . ALA A 1 188 ? 23.297 11.492 1.839 1 93.94 188 ALA A O 1
ATOM 1375 N N . ALA A 1 189 ? 24.219 11.961 3.816 1 95 189 ALA A N 1
ATOM 1376 C CA . ALA A 1 189 ? 25.219 10.891 3.719 1 95 189 ALA A CA 1
ATOM 1377 C C . ALA A 1 189 ? 24.547 9.523 3.721 1 95 189 ALA A C 1
ATOM 1379 O O . ALA A 1 189 ? 24.938 8.633 2.953 1 95 189 ALA A O 1
ATOM 1380 N N . ILE A 1 190 ? 23.578 9.391 4.578 1 93.38 190 ILE A N 1
ATOM 1381 C CA . ILE A 1 190 ? 22.844 8.133 4.684 1 93.38 190 ILE A CA 1
ATOM 1382 C C . ILE A 1 190 ? 22.109 7.848 3.373 1 93.38 190 ILE A C 1
ATOM 1384 O O . ILE A 1 190 ? 22.109 6.715 2.881 1 93.38 190 ILE A O 1
ATOM 1388 N N . ARG A 1 191 ? 21.484 8.875 2.846 1 91.5 191 ARG A N 1
ATOM 1389 C CA . ARG A 1 191 ? 20.734 8.734 1.605 1 91.5 191 ARG A CA 1
ATOM 1390 C C . ARG A 1 191 ? 21.641 8.289 0.46 1 91.5 191 ARG A C 1
ATOM 1392 O O . ARG A 1 191 ? 21.203 7.523 -0.409 1 91.5 191 ARG A O 1
ATOM 1399 N N . GLN A 1 192 ? 22.844 8.75 0.514 1 89.19 192 GLN A N 1
ATOM 1400 C CA . GLN A 1 192 ? 23.781 8.398 -0.548 1 89.19 192 GLN A CA 1
ATOM 1401 C C . GLN A 1 192 ? 24.266 6.957 -0.402 1 89.19 192 GLN A C 1
ATOM 1403 O O . GLN A 1 192 ? 24.266 6.195 -1.372 1 89.19 192 GLN A O 1
ATOM 1408 N N . ASP A 1 193 ? 24.75 6.641 0.711 1 90.88 193 ASP A N 1
ATOM 1409 C CA . ASP A 1 193 ? 25.234 5.297 1.018 1 90.88 193 ASP A CA 1
ATOM 1410 C C . ASP A 1 193 ? 25.219 5.039 2.521 1 90.88 193 ASP A C 1
ATOM 1412 O O . ASP A 1 193 ? 26.156 5.402 3.23 1 90.88 193 ASP A O 1
ATOM 1416 N N . GLU A 1 194 ? 24.203 4.324 2.889 1 92.56 194 GLU A N 1
ATOM 1417 C CA . GLU A 1 194 ? 24.016 4.121 4.32 1 92.56 194 GLU A CA 1
ATOM 1418 C C . GLU A 1 194 ? 25.172 3.346 4.926 1 92.56 194 GLU A C 1
ATOM 1420 O O . GLU A 1 194 ? 25.609 3.646 6.039 1 92.56 194 GLU A O 1
ATOM 1425 N N . ASP A 1 195 ? 25.656 2.361 4.246 1 91.5 195 ASP A N 1
ATOM 1426 C CA . ASP A 1 195 ? 26.766 1.562 4.758 1 91.5 195 ASP A CA 1
ATOM 1427 C C . ASP A 1 195 ? 28.047 2.4 4.887 1 91.5 195 ASP A C 1
ATOM 1429 O O . ASP A 1 195 ? 28.781 2.275 5.871 1 91.5 195 ASP A O 1
ATOM 1433 N N . ALA A 1 196 ? 28.297 3.238 3.896 1 93.56 196 ALA A N 1
ATOM 1434 C CA . ALA A 1 196 ? 29.438 4.141 3.961 1 93.56 196 ALA A CA 1
ATOM 1435 C C . ALA A 1 196 ? 29.297 5.125 5.117 1 93.56 196 ALA A C 1
ATOM 1437 O O . ALA A 1 196 ? 30.281 5.426 5.805 1 93.56 196 ALA A O 1
ATOM 1438 N N . ALA A 1 197 ? 28.109 5.633 5.301 1 95.5 197 ALA A N 1
ATOM 1439 C CA . ALA A 1 197 ? 27.859 6.566 6.395 1 95.5 197 ALA A CA 1
ATOM 1440 C C . ALA A 1 197 ? 28.156 5.922 7.742 1 95.5 197 ALA A C 1
ATOM 1442 O O . ALA A 1 197 ? 28.734 6.559 8.625 1 95.5 197 ALA A O 1
ATOM 1443 N N . LYS A 1 198 ? 27.844 4.641 7.859 1 95.12 198 LYS A N 1
ATOM 1444 C CA . LYS A 1 198 ? 28.109 3.904 9.094 1 95.12 198 LYS A CA 1
ATOM 1445 C C . LYS A 1 198 ? 29.609 3.783 9.359 1 95.12 198 LYS A C 1
ATOM 1447 O O . LYS A 1 198 ? 30.047 3.918 10.5 1 95.12 198 LYS A O 1
ATOM 1452 N N . VAL A 1 199 ? 30.297 3.539 8.359 1 95.94 199 VAL A N 1
AT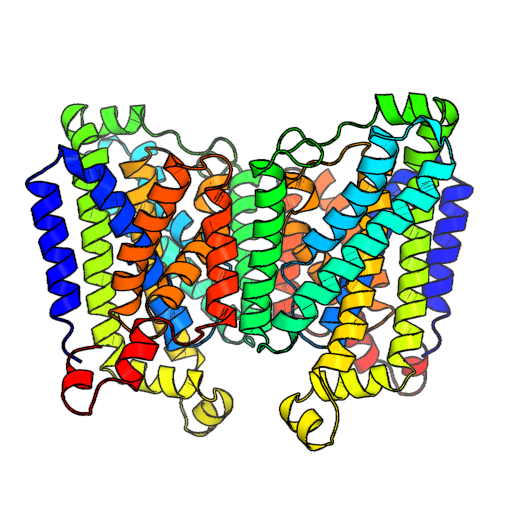OM 1453 C CA . VAL A 1 199 ? 31.734 3.393 8.469 1 95.94 199 VAL A CA 1
ATOM 1454 C C . VAL A 1 199 ? 32.375 4.715 8.906 1 95.94 199 VAL A C 1
ATOM 1456 O O . VAL A 1 199 ? 33.375 4.727 9.617 1 95.94 199 VAL A O 1
ATOM 1459 N N . MET A 1 200 ? 31.703 5.785 8.602 1 96.44 200 MET A N 1
ATOM 1460 C CA . MET A 1 200 ? 32.188 7.117 8.953 1 96.44 200 MET A CA 1
ATOM 1461 C C . MET A 1 200 ? 31.75 7.52 10.352 1 96.44 200 MET A C 1
ATOM 1463 O O . MET A 1 200 ? 31.984 8.648 10.781 1 96.44 200 MET A O 1
ATOM 1467 N N . GLY A 1 201 ? 31.031 6.617 11.016 1 96.38 201 GLY A N 1
ATOM 1468 C CA . GLY A 1 201 ? 30.672 6.855 12.398 1 96.38 201 GLY A CA 1
ATOM 1469 C C . GLY A 1 201 ? 29.281 7.453 12.555 1 96.38 201 GLY A C 1
ATOM 1470 O O . GLY A 1 201 ? 28.891 7.828 13.656 1 96.38 201 GLY A O 1
ATOM 1471 N N . ILE A 1 202 ? 28.578 7.57 11.516 1 96.75 202 ILE A N 1
ATOM 1472 C CA . ILE A 1 202 ? 27.234 8.117 11.578 1 96.75 202 ILE A CA 1
ATOM 1473 C C . ILE A 1 202 ? 26.25 7.02 11.969 1 96.75 202 ILE A C 1
ATOM 1475 O O . ILE A 1 202 ? 26.25 5.934 11.383 1 96.75 202 ILE A O 1
ATOM 1479 N N . ASN A 1 203 ? 25.438 7.27 13.008 1 96.38 203 ASN A N 1
ATOM 1480 C CA . ASN A 1 203 ? 24.375 6.344 13.391 1 96.38 203 ASN A CA 1
ATOM 1481 C C . ASN A 1 203 ? 23.109 6.582 12.578 1 96.38 203 ASN A C 1
ATOM 1483 O O . ASN A 1 203 ? 22.312 7.469 12.898 1 96.38 203 ASN A O 1
ATOM 1487 N N . PRO A 1 204 ? 22.859 5.773 11.656 1 95.44 204 PRO A N 1
ATOM 1488 C CA . PRO A 1 204 ? 21.734 6.035 10.758 1 95.44 204 PRO A CA 1
ATOM 1489 C C . PRO A 1 204 ? 20.391 6.027 11.484 1 95.44 204 PRO A C 1
ATOM 1491 O O . PRO A 1 204 ? 19.516 6.848 11.188 1 95.44 204 PRO A O 1
ATOM 1494 N N . THR A 1 205 ? 20.234 5.113 12.438 1 95.06 205 THR A N 1
ATOM 1495 C CA . THR A 1 205 ? 18.953 4.973 13.125 1 95.06 205 THR A CA 1
ATOM 1496 C C . THR A 1 205 ? 18.594 6.25 13.875 1 95.06 205 THR A C 1
ATOM 1498 O O . THR A 1 205 ? 17.453 6.688 13.859 1 95.06 205 THR A O 1
ATOM 1501 N N . LYS A 1 206 ? 19.547 6.82 14.438 1 95.44 206 LYS A N 1
ATOM 1502 C CA . LYS A 1 206 ? 19.328 8.039 15.203 1 95.44 206 LYS A CA 1
ATOM 1503 C C . LYS A 1 206 ? 18.812 9.172 14.312 1 95.44 206 LYS A C 1
ATOM 1505 O O . LYS A 1 206 ? 17.797 9.797 14.625 1 95.44 206 LYS A O 1
ATOM 1510 N N . TYR A 1 207 ? 19.5 9.375 13.258 1 96.56 207 TYR A N 1
ATOM 1511 C CA . TYR A 1 207 ? 19.156 10.508 12.406 1 96.56 207 TYR A CA 1
ATOM 1512 C C . TYR A 1 207 ? 17.906 10.219 11.594 1 96.56 207 TYR A C 1
ATOM 1514 O O . TYR A 1 207 ? 17.094 11.125 11.344 1 96.56 207 TYR A O 1
ATOM 1522 N N . LYS A 1 208 ? 17.688 9.016 11.172 1 96.75 208 LYS A N 1
ATOM 1523 C CA . LYS A 1 208 ? 16.438 8.648 10.5 1 96.75 208 LYS A CA 1
ATOM 1524 C C . LYS A 1 208 ? 15.242 8.836 11.43 1 96.75 208 LYS A C 1
ATOM 1526 O O . LYS A 1 208 ? 14.164 9.234 10.992 1 96.75 208 LYS A O 1
ATOM 1531 N N . LEU A 1 209 ? 15.516 8.562 12.695 1 97 209 LEU A N 1
ATOM 1532 C CA . LEU A 1 209 ? 14.43 8.68 13.664 1 97 209 LEU A CA 1
ATOM 1533 C C . LEU A 1 209 ? 14.016 10.141 13.828 1 97 209 LEU A C 1
ATOM 1535 O O . LEU A 1 209 ? 12.828 10.43 14.031 1 97 209 LEU A O 1
ATOM 1539 N N . ILE A 1 210 ? 14.922 11.016 13.758 1 96.75 210 ILE A N 1
ATOM 1540 C CA . ILE A 1 210 ? 14.625 12.438 13.867 1 96.75 210 ILE A CA 1
ATOM 1541 C C . ILE A 1 210 ? 13.734 12.867 12.703 1 96.75 210 ILE A C 1
ATOM 1543 O O . ILE A 1 210 ? 12.688 13.484 12.914 1 96.75 210 ILE A O 1
ATOM 1547 N N . ALA A 1 211 ? 14.156 12.523 11.516 1 97.31 211 ALA A N 1
ATOM 1548 C CA . ALA A 1 211 ? 13.375 12.875 10.328 1 97.31 211 ALA A CA 1
ATOM 1549 C C . ALA A 1 211 ? 12.016 12.188 10.344 1 97.31 211 ALA A C 1
ATOM 1551 O O . ALA A 1 211 ? 11 12.789 9.969 1 97.31 211 ALA A O 1
ATOM 1552 N N . PHE A 1 212 ? 12.016 10.969 10.82 1 98 212 PHE A N 1
ATOM 1553 C CA . PHE A 1 212 ? 10.789 10.172 10.875 1 98 212 PHE A CA 1
ATOM 1554 C C . PHE A 1 212 ? 9.797 10.766 11.867 1 98 212 PHE A C 1
ATOM 1556 O O . PHE A 1 212 ? 8.609 10.875 11.57 1 98 212 PHE A O 1
ATOM 1563 N N . SER A 1 213 ? 10.266 11.148 12.969 1 97.88 213 SER A N 1
ATOM 1564 C CA . SER A 1 213 ? 9.422 11.734 14.008 1 97.88 213 SER A CA 1
ATOM 1565 C C . SER A 1 213 ? 8.836 13.07 13.562 1 97.88 213 SER A C 1
ATOM 1567 O O . SER A 1 213 ? 7.668 13.359 13.82 1 97.88 213 SER A O 1
ATOM 1569 N N . LEU A 1 214 ? 9.633 13.828 12.922 1 97.75 214 LEU A N 1
ATOM 1570 C CA . LEU A 1 214 ? 9.148 15.117 12.43 1 97.75 214 LEU A CA 1
ATOM 1571 C C . LEU A 1 214 ? 8.078 14.922 11.367 1 97.75 214 LEU A C 1
ATOM 1573 O O . LEU A 1 214 ? 7.051 15.602 11.383 1 97.75 214 LEU A O 1
ATOM 1577 N N . SER A 1 215 ? 8.391 14.023 10.453 1 98.19 215 SER A N 1
ATOM 1578 C CA . SER A 1 215 ? 7.391 13.68 9.445 1 98.19 215 SER A CA 1
ATOM 1579 C C . SER A 1 215 ? 6.086 13.227 10.094 1 98.19 215 SER A C 1
ATOM 1581 O O . SER A 1 215 ? 5 13.617 9.656 1 98.19 215 SER A O 1
ATOM 1583 N N . ALA A 1 216 ? 6.176 12.477 11.148 1 98.44 216 ALA A N 1
ATOM 1584 C CA . ALA A 1 216 ? 5.023 11.922 11.852 1 98.44 216 ALA A CA 1
ATOM 1585 C C . ALA A 1 216 ? 4.215 13.023 12.531 1 98.44 216 ALA A C 1
ATOM 1587 O O . ALA A 1 216 ? 2.984 13.055 12.422 1 98.44 216 ALA A O 1
ATOM 1588 N N . VAL A 1 217 ? 4.879 13.914 13.148 1 98.56 217 VAL A N 1
ATOM 1589 C CA . VAL A 1 217 ? 4.211 14.961 13.914 1 98.56 217 VAL A CA 1
ATOM 1590 C C . VAL A 1 217 ? 3.455 15.891 12.969 1 98.56 217 VAL A C 1
ATOM 1592 O O . VAL A 1 217 ? 2.297 16.234 13.219 1 98.56 217 VAL A O 1
ATOM 1595 N N . PHE A 1 218 ? 4.078 16.297 11.922 1 98.62 218 PHE A N 1
ATOM 1596 C CA . PHE A 1 218 ? 3.426 17.219 11 1 98.62 218 PHE A CA 1
ATOM 1597 C C . PHE A 1 218 ? 2.287 16.531 10.266 1 98.62 218 PHE A C 1
ATOM 1599 O O . PHE A 1 218 ? 1.274 17.156 9.938 1 98.62 218 PHE A O 1
ATOM 1606 N N . SER A 1 219 ? 2.428 15.211 10.008 1 98.56 219 SER A N 1
ATOM 1607 C CA . SER A 1 219 ? 1.321 14.438 9.453 1 98.56 219 SER A CA 1
ATOM 1608 C C . SER A 1 219 ? 0.139 14.398 10.414 1 98.56 219 SER A C 1
ATOM 1610 O O . SER A 1 219 ? -1.014 14.523 9.992 1 98.56 219 SER A O 1
ATOM 1612 N N . ALA A 1 220 ? 0.492 14.227 11.656 1 98.81 220 ALA A N 1
ATOM 1613 C CA . ALA A 1 220 ? -0.56 14.148 12.664 1 98.81 220 ALA A CA 1
ATOM 1614 C C . ALA A 1 220 ? -1.304 15.477 12.781 1 98.81 220 ALA A C 1
ATOM 1616 O O . ALA A 1 220 ? -2.533 15.5 12.883 1 98.81 220 ALA A O 1
ATOM 1617 N N . LEU A 1 221 ? -0.56 16.547 12.773 1 98.81 221 LEU A N 1
ATOM 1618 C CA . LEU A 1 221 ? -1.187 17.859 12.844 1 98.81 221 LEU A CA 1
ATOM 1619 C C . LEU A 1 221 ? -2.049 18.125 11.617 1 98.81 221 LEU A C 1
ATOM 1621 O O . LEU A 1 221 ? -3.133 18.703 11.727 1 98.81 221 LEU A O 1
ATOM 1625 N N . LEU A 1 222 ? -1.554 17.719 10.508 1 98.75 222 LEU A N 1
ATOM 1626 C CA . LEU A 1 222 ? -2.326 17.828 9.273 1 98.75 222 LEU A CA 1
ATOM 1627 C C . LEU A 1 222 ? -3.621 17.031 9.367 1 98.75 222 LEU A C 1
ATOM 1629 O O . LEU A 1 222 ? -4.688 17.531 9 1 98.75 222 LEU A O 1
ATOM 1633 N N . GLY A 1 223 ? -3.539 15.812 9.852 1 98.69 223 GLY A N 1
ATOM 1634 C CA . GLY A 1 223 ? -4.715 14.969 10.016 1 98.69 223 GLY A CA 1
ATOM 1635 C C . GLY A 1 223 ? -5.734 15.555 10.977 1 98.69 223 GLY A C 1
ATOM 1636 O O . GLY A 1 223 ? -6.941 15.461 10.742 1 98.69 223 GLY A O 1
ATOM 1637 N N . SER A 1 224 ? -5.242 16.172 12.039 1 98.69 224 SER A N 1
ATOM 1638 C CA . SER A 1 224 ? -6.129 16.797 13.016 1 98.69 224 SER A CA 1
ATOM 1639 C C . SER A 1 224 ? -6.93 17.938 12.383 1 98.69 224 SER A C 1
ATOM 1641 O O . SER A 1 224 ? -8.109 18.109 12.695 1 98.69 224 SER A O 1
ATOM 1643 N N . ALA A 1 225 ? -6.289 18.656 11.547 1 98.19 225 ALA A N 1
ATOM 1644 C CA . ALA A 1 225 ? -6.93 19.812 10.914 1 98.19 225 ALA A CA 1
ATOM 1645 C C . ALA A 1 225 ? -7.902 19.375 9.828 1 98.19 225 ALA A C 1
ATOM 1647 O O . ALA A 1 225 ? -9.016 19.891 9.734 1 98.19 225 ALA A O 1
ATOM 1648 N N . ALA A 1 226 ? -7.586 18.391 9.117 1 97.38 226 ALA A N 1
ATOM 1649 C CA . ALA A 1 226 ? -8.297 18.062 7.879 1 97.38 226 ALA A CA 1
ATOM 1650 C C . ALA A 1 226 ? -9.492 17.156 8.156 1 97.38 226 ALA A C 1
ATOM 1652 O O . ALA A 1 226 ? -10.492 17.203 7.434 1 97.38 226 ALA A O 1
ATOM 1653 N N . PHE A 1 227 ? -9.414 16.359 9.211 1 98.06 227 PHE A N 1
ATOM 1654 C CA . PHE A 1 227 ? -10.453 15.344 9.328 1 98.06 227 PHE A CA 1
ATOM 1655 C C . PHE A 1 227 ? -11.461 15.711 10.406 1 98.06 227 PHE A C 1
ATOM 1657 O O . PHE A 1 227 ? -12.594 16.078 10.102 1 98.06 227 PHE A O 1
ATOM 1664 N N . PRO A 1 228 ? -11.055 15.797 11.68 1 98 228 PRO A N 1
ATOM 1665 C CA . PRO A 1 228 ? -12.07 16.141 12.672 1 98 228 PRO A CA 1
ATOM 1666 C C . PRO A 1 228 ? -12.547 17.594 12.547 1 98 228 PRO A C 1
ATOM 1668 O O . PRO A 1 228 ? -13.727 17.875 12.781 1 98 228 PRO A O 1
ATOM 1671 N N . LEU A 1 229 ? -11.664 18.516 12.156 1 96.69 229 LEU A N 1
ATOM 1672 C CA . LEU A 1 229 ? -12.055 19.922 12.102 1 96.69 229 LEU A CA 1
ATOM 1673 C C . LEU A 1 229 ? -12.75 20.234 10.773 1 96.69 229 LEU A C 1
ATOM 1675 O O . LEU A 1 229 ? -13.883 20.703 10.766 1 96.69 229 LEU A O 1
ATOM 1679 N N . ALA A 1 230 ? -12.156 19.938 9.734 1 96.25 230 ALA A N 1
ATOM 1680 C CA . ALA A 1 230 ? -12.695 20.312 8.43 1 96.25 230 ALA A CA 1
ATOM 1681 C C . ALA A 1 230 ? -13.828 19.375 8.016 1 96.25 230 ALA A C 1
ATOM 1683 O O . ALA A 1 230 ? -14.922 19.828 7.684 1 96.25 230 ALA A O 1
ATOM 1684 N N . ALA A 1 231 ? -13.602 18.062 8.055 1 95.62 231 ALA A N 1
ATOM 1685 C CA . ALA A 1 231 ? -14.586 17.094 7.586 1 95.62 231 ALA A CA 1
ATOM 1686 C C . ALA A 1 231 ? -15.578 16.734 8.695 1 95.62 231 ALA A C 1
ATOM 1688 O O . ALA A 1 231 ? -16.625 16.156 8.43 1 95.62 231 ALA A O 1
ATOM 1689 N N . THR A 1 232 ? -15.32 17.016 9.938 1 97.31 232 THR A N 1
ATOM 1690 C CA . THR A 1 232 ? -16.125 16.766 11.133 1 97.31 232 THR A CA 1
ATOM 1691 C C . THR A 1 232 ? -16.469 15.281 11.258 1 97.31 232 THR A C 1
ATOM 1693 O O . THR A 1 232 ? -17.578 14.922 11.633 1 97.31 232 THR A O 1
ATOM 1696 N N . GLN A 1 233 ? -15.531 14.469 10.891 1 97.5 233 GLN A N 1
ATOM 1697 C CA . GLN A 1 233 ? -15.656 13.023 11.023 1 97.5 233 GLN A CA 1
ATOM 1698 C C . GLN A 1 233 ? -14.297 12.344 10.906 1 97.5 233 GLN A C 1
ATOM 1700 O O . GLN A 1 233 ? -13.367 12.898 10.312 1 97.5 233 GLN A O 1
ATOM 1705 N N . VAL A 1 234 ? -14.18 11.203 11.492 1 98.38 234 VAL A N 1
ATOM 1706 C CA . VAL A 1 234 ? -13 10.352 11.406 1 98.38 234 VAL A CA 1
ATOM 1707 C C . VAL A 1 234 ? -13.43 8.898 11.172 1 98.38 234 VAL A C 1
ATOM 1709 O O . VAL A 1 234 ? -13.977 8.258 12.07 1 98.38 234 VAL A O 1
ATOM 1712 N N . PHE A 1 235 ? -13.234 8.438 9.977 1 97.75 235 PHE A N 1
ATOM 1713 C CA . PHE A 1 235 ? -13.508 7.047 9.625 1 97.75 235 PHE A CA 1
ATOM 1714 C C . PHE A 1 235 ? -12.211 6.297 9.328 1 97.75 235 PHE A C 1
ATOM 1716 O O . PHE A 1 235 ? -11.375 6.777 8.555 1 97.75 235 PHE A O 1
ATOM 1723 N N . PRO A 1 236 ? -12.055 5.168 9.875 1 96.56 236 PRO A N 1
ATOM 1724 C CA . PRO A 1 236 ? -10.805 4.434 9.688 1 96.56 236 PRO A CA 1
ATOM 1725 C C . PRO A 1 236 ? -10.484 4.184 8.211 1 96.56 236 PRO A C 1
ATOM 1727 O O . PRO A 1 236 ? -9.336 4.316 7.789 1 96.56 236 PRO A O 1
ATOM 1730 N N . ASP A 1 237 ? -11.438 3.863 7.387 1 91.56 237 ASP A N 1
ATOM 1731 C CA . ASP A 1 237 ? -11.219 3.551 5.977 1 91.56 237 ASP A CA 1
ATOM 1732 C C . ASP A 1 237 ? -10.719 4.777 5.211 1 91.56 237 ASP A C 1
ATOM 1734 O O . ASP A 1 237 ? -10.07 4.645 4.172 1 91.56 237 ASP A O 1
ATOM 1738 N N . VAL A 1 238 ? -11.016 5.922 5.812 1 94.5 238 VAL A N 1
ATOM 1739 C CA . VAL A 1 238 ? -10.625 7.16 5.145 1 94.5 238 VAL A CA 1
ATOM 1740 C C . VAL A 1 238 ? -9.25 7.602 5.641 1 94.5 238 VAL A C 1
ATOM 1742 O O . VAL A 1 238 ? -8.336 7.824 4.84 1 94.5 238 VAL A O 1
ATOM 1745 N N . VAL A 1 239 ? -9.062 7.66 6.934 1 97.44 239 VAL A N 1
ATOM 1746 C CA . VAL A 1 239 ? -7.879 8.297 7.492 1 97.44 239 VAL A CA 1
ATOM 1747 C C . VAL A 1 239 ? -6.668 7.391 7.305 1 97.44 239 VAL A C 1
ATOM 1749 O O . VAL A 1 239 ? -5.527 7.863 7.281 1 97.44 239 VAL A O 1
ATOM 1752 N N . PHE A 1 240 ? -6.824 6.09 7.086 1 95.81 240 PHE A N 1
ATOM 1753 C CA . PHE A 1 240 ? -5.723 5.148 6.922 1 95.81 240 PHE A CA 1
ATOM 1754 C C . PHE A 1 240 ? -5.5 4.828 5.449 1 95.81 240 PHE A C 1
ATOM 1756 O O . PHE A 1 240 ? -4.75 3.906 5.117 1 95.81 240 PHE A O 1
ATOM 1763 N N . SER A 1 241 ? -6.094 5.551 4.586 1 92.06 241 SER A N 1
ATOM 1764 C CA . SER A 1 241 ? -6.016 5.254 3.158 1 92.06 241 SER A CA 1
ATOM 1765 C C . SER A 1 241 ? -4.582 5.387 2.645 1 92.06 241 SER A C 1
ATOM 1767 O O . SER A 1 241 ? -3.92 6.395 2.891 1 92.06 241 SER A O 1
ATOM 1769 N N . VAL A 1 242 ? -4.148 4.402 1.873 1 88.12 242 VAL A N 1
ATOM 1770 C CA . VAL A 1 242 ? -2.822 4.406 1.261 1 88.12 242 VAL A CA 1
ATOM 1771 C C . VAL A 1 242 ? -2.748 5.5 0.197 1 88.12 242 VAL A C 1
ATOM 1773 O O . VAL A 1 242 ? -1.657 5.938 -0.176 1 88.12 242 VAL A O 1
ATOM 1776 N N . GLY A 1 243 ? -3.879 5.961 -0.208 1 90.12 243 GLY A N 1
ATOM 1777 C CA . GLY A 1 243 ? -3.936 7.031 -1.188 1 90.12 243 GLY A CA 1
ATOM 1778 C C . GLY A 1 243 ? -3.184 8.273 -0.757 1 90.12 243 GLY A C 1
ATOM 1779 O O . GLY A 1 243 ? -2.619 8.984 -1.591 1 90.12 243 GLY A O 1
ATOM 1780 N N . TYR A 1 244 ? -3.139 8.5 0.521 1 94.06 244 TYR A N 1
ATOM 1781 C CA . TYR A 1 244 ? -2.486 9.711 1.015 1 94.06 244 TYR A CA 1
ATOM 1782 C C . TYR A 1 244 ? -0.975 9.617 0.847 1 94.06 244 TYR A C 1
ATOM 1784 O O . TYR A 1 244 ? -0.306 10.633 0.64 1 94.06 244 TYR A O 1
ATOM 1792 N N . ILE A 1 245 ? -0.458 8.461 0.956 1 92.44 245 ILE A N 1
ATOM 1793 C CA . ILE A 1 245 ? 0.97 8.289 0.712 1 92.44 245 ILE A CA 1
ATOM 1794 C C . ILE A 1 245 ? 1.283 8.586 -0.753 1 92.44 245 ILE A C 1
ATOM 1796 O O . ILE A 1 245 ? 2.262 9.266 -1.06 1 92.44 245 ILE A O 1
ATOM 1800 N N . LEU A 1 246 ? 0.441 8.055 -1.639 1 93 246 LEU A N 1
ATOM 1801 C CA . LEU A 1 246 ? 0.649 8.281 -3.064 1 93 246 LEU A CA 1
ATOM 1802 C C . LEU A 1 246 ? 0.498 9.758 -3.41 1 93 246 LEU A C 1
ATOM 1804 O O . LEU A 1 246 ? 1.258 10.289 -4.223 1 93 246 LEU A O 1
ATOM 1808 N N . ASP A 1 247 ? -0.453 10.359 -2.762 1 95 247 ASP A N 1
ATOM 1809 C CA . ASP A 1 247 ? -0.644 11.789 -2.979 1 95 247 ASP A CA 1
ATOM 1810 C C . ASP A 1 247 ? 0.587 12.586 -2.543 1 95 247 ASP A C 1
ATOM 1812 O O . ASP A 1 247 ? 1.052 13.469 -3.266 1 95 247 ASP A O 1
ATOM 1816 N N . GLY A 1 248 ? 1.007 12.25 -1.354 1 95.56 248 GLY A N 1
ATOM 1817 C CA . GLY A 1 248 ? 2.188 12.93 -0.84 1 95.56 248 GLY A CA 1
ATOM 1818 C C . GLY A 1 248 ? 3.414 12.727 -1.709 1 95.56 248 GLY A C 1
ATOM 1819 O O . GLY A 1 248 ? 4.164 13.672 -1.962 1 95.56 248 GLY A O 1
ATOM 1820 N N . LEU A 1 249 ? 3.588 11.547 -2.162 1 93.25 249 LEU A N 1
ATOM 1821 C CA . LEU A 1 249 ? 4.719 11.242 -3.033 1 93.25 249 LEU A CA 1
ATOM 1822 C C . LEU A 1 249 ? 4.582 11.961 -4.371 1 93.25 249 LEU A C 1
ATOM 1824 O O . LEU A 1 249 ? 5.562 12.5 -4.895 1 93.25 249 LEU A O 1
ATOM 1828 N N . ALA A 1 250 ? 3.355 11.977 -4.891 1 93.12 250 ALA A N 1
ATOM 1829 C CA . ALA A 1 250 ? 3.113 12.664 -6.156 1 93.12 250 ALA A CA 1
ATOM 1830 C C . ALA A 1 250 ? 3.486 14.141 -6.059 1 93.12 250 ALA A C 1
ATOM 1832 O O . ALA A 1 250 ? 4.176 14.672 -6.934 1 93.12 250 ALA A O 1
ATOM 1833 N N . VAL A 1 251 ? 3.08 14.734 -5.012 1 94.88 251 VAL A N 1
ATOM 1834 C CA . VAL A 1 251 ? 3.318 16.156 -4.812 1 94.88 251 VAL A CA 1
ATOM 1835 C C . VAL A 1 251 ? 4.809 16.406 -4.602 1 94.88 251 VAL A C 1
ATOM 1837 O O . VAL A 1 251 ? 5.387 17.312 -5.207 1 94.88 251 VAL A O 1
ATOM 1840 N N . ALA A 1 252 ? 5.418 15.641 -3.756 1 92.56 252 ALA A N 1
ATOM 1841 C CA . ALA A 1 252 ? 6.836 15.805 -3.443 1 92.56 252 ALA A CA 1
ATOM 1842 C C . ALA A 1 252 ? 7.699 15.586 -4.68 1 92.56 252 ALA A C 1
ATOM 1844 O O . ALA A 1 252 ? 8.641 16.344 -4.934 1 92.56 252 ALA A O 1
ATOM 1845 N N . PHE A 1 253 ? 7.352 14.578 -5.473 1 89.56 253 PHE A N 1
ATOM 1846 C CA . PHE A 1 253 ? 8.148 14.266 -6.648 1 89.56 253 PHE A CA 1
ATOM 1847 C C . PHE A 1 253 ? 7.891 15.273 -7.766 1 89.56 253 PHE A C 1
ATOM 1849 O O . PHE A 1 253 ? 8.812 15.656 -8.484 1 89.56 253 PHE A O 1
ATOM 1856 N N . LEU A 1 254 ? 6.633 15.594 -7.898 1 90.5 254 LEU A N 1
ATOM 1857 C CA . LEU A 1 254 ? 6.273 16.578 -8.914 1 90.5 254 LEU A CA 1
ATOM 1858 C C . LEU A 1 254 ? 7.023 17.891 -8.688 1 90.5 254 LEU A C 1
ATOM 1860 O O . LEU A 1 254 ? 7.52 18.5 -9.641 1 90.5 254 LEU A O 1
ATOM 1864 N N . GLY A 1 255 ? 7.035 18.328 -7.527 1 90.88 255 GLY A N 1
ATOM 1865 C CA . GLY A 1 255 ? 7.691 19.594 -7.191 1 90.88 255 GLY A CA 1
ATOM 1866 C C . GLY A 1 255 ? 9.203 19.469 -7.105 1 90.88 255 GLY A C 1
ATOM 1867 O O . GLY A 1 255 ? 9.922 20.422 -7.406 1 90.88 255 GLY A O 1
ATOM 1868 N N . GLY A 1 256 ? 9.711 18.359 -6.625 1 88.94 256 GLY A N 1
ATOM 1869 C CA . GLY A 1 256 ? 11.125 18.125 -6.387 1 88.94 256 GLY A CA 1
ATOM 1870 C C . GLY A 1 256 ? 11.414 17.547 -5.016 1 88.94 256 GLY A C 1
ATOM 1871 O O . GLY A 1 256 ? 11.602 18.297 -4.047 1 88.94 256 GLY A O 1
ATOM 1872 N N . ILE A 1 257 ? 11.586 16.266 -4.965 1 87.44 257 ILE A N 1
ATOM 1873 C CA . ILE A 1 257 ? 11.812 15.57 -3.709 1 87.44 257 ILE A CA 1
ATOM 1874 C C . ILE A 1 257 ? 13.172 15.961 -3.139 1 87.44 257 ILE A C 1
ATOM 1876 O O . ILE A 1 257 ? 14.141 16.141 -3.887 1 87.44 257 ILE A O 1
ATOM 1880 N N . GLY A 1 258 ? 13.25 16.203 -1.828 1 87 258 GLY A N 1
ATOM 1881 C CA . GLY A 1 258 ? 14.492 16.562 -1.177 1 87 258 GLY A CA 1
ATOM 1882 C C . GLY A 1 258 ? 14.688 18.062 -1.043 1 87 258 GLY A C 1
ATOM 1883 O O . GLY A 1 258 ? 15.609 18.531 -0.366 1 87 258 GLY A O 1
ATOM 1884 N N . THR A 1 259 ? 13.766 18.812 -1.696 1 87.56 259 THR A N 1
ATOM 1885 C CA . THR A 1 259 ? 13.844 20.266 -1.589 1 87.56 259 THR A CA 1
ATOM 1886 C C . THR A 1 259 ? 12.695 20.812 -0.742 1 87.56 259 THR A C 1
ATOM 1888 O O . THR A 1 259 ? 11.609 20.219 -0.711 1 87.56 259 THR A O 1
ATOM 1891 N N . THR A 1 260 ? 13.008 21.891 -0.122 1 88.31 260 THR A N 1
ATOM 1892 C CA . THR A 1 260 ? 12 22.484 0.748 1 88.31 260 THR A CA 1
ATOM 1893 C C . THR A 1 260 ? 10.891 23.141 -0.076 1 88.31 260 THR A C 1
ATOM 1895 O O . THR A 1 260 ? 9.727 23.125 0.325 1 88.31 260 THR A O 1
ATOM 1898 N N . THR A 1 261 ? 11.164 23.641 -1.214 1 91 261 THR A N 1
ATOM 1899 C CA . THR A 1 261 ? 10.203 24.359 -2.049 1 91 261 THR A CA 1
ATOM 1900 C C . THR A 1 261 ? 9.461 23.391 -2.961 1 91 261 THR A C 1
ATOM 1902 O O . THR A 1 261 ? 8.406 23.734 -3.51 1 91 261 THR A O 1
ATOM 1905 N N . GLY A 1 262 ? 9.945 22.25 -3.086 1 90.62 262 GLY A N 1
ATOM 1906 C CA . GLY A 1 262 ? 9.375 21.266 -3.986 1 90.62 262 GLY A CA 1
ATOM 1907 C C . GLY A 1 262 ? 7.914 20.969 -3.697 1 90.62 262 GLY A C 1
ATOM 1908 O O . GLY A 1 262 ? 7.055 21.172 -4.559 1 90.62 262 GLY A O 1
ATOM 1909 N N . PRO A 1 263 ? 7.66 20.609 -2.479 1 93.94 263 PRO A N 1
ATOM 1910 C CA . PRO A 1 263 ? 6.281 20.25 -2.143 1 93.94 263 PRO A CA 1
ATOM 1911 C C . PRO A 1 263 ? 5.312 21.422 -2.322 1 93.94 263 PRO A C 1
ATOM 1913 O O . PRO A 1 263 ? 4.129 21.203 -2.604 1 93.94 263 PRO A O 1
ATOM 1916 N N . ILE A 1 264 ? 5.824 22.594 -2.201 1 94.94 264 ILE A N 1
ATOM 1917 C CA . ILE A 1 264 ? 4.98 23.781 -2.391 1 94.94 264 ILE A CA 1
ATOM 1918 C C . ILE A 1 264 ? 4.594 23.906 -3.863 1 94.94 264 ILE A C 1
ATOM 1920 O O . ILE A 1 264 ? 3.412 24.016 -4.191 1 94.94 264 ILE A O 1
ATOM 1924 N N . ILE A 1 265 ? 5.582 23.797 -4.738 1 93.31 265 ILE A N 1
ATOM 1925 C CA . ILE A 1 265 ? 5.332 23.875 -6.172 1 93.31 265 ILE A CA 1
ATOM 1926 C C . ILE A 1 265 ? 4.484 22.672 -6.602 1 93.31 265 ILE A C 1
ATOM 1928 O O . ILE A 1 265 ? 3.561 22.812 -7.406 1 93.31 265 ILE A O 1
ATOM 1932 N N . GLY A 1 266 ? 4.812 21.562 -6.035 1 93.62 266 GLY A N 1
ATOM 1933 C CA . GLY A 1 266 ? 4.055 20.375 -6.348 1 93.62 266 GLY A CA 1
ATOM 1934 C C . GLY A 1 266 ? 2.586 20.484 -5.984 1 93.62 266 GLY A C 1
ATOM 1935 O O . GLY A 1 266 ? 1.716 20.109 -6.773 1 93.62 266 GLY A O 1
ATOM 1936 N N . GLY A 1 267 ? 2.352 20.984 -4.793 1 94.94 267 GLY A N 1
ATOM 1937 C CA . GLY A 1 267 ? 0.973 21.156 -4.367 1 94.94 267 GLY A CA 1
ATOM 1938 C C . GLY A 1 267 ? 0.212 22.172 -5.203 1 94.94 267 GLY A C 1
ATOM 1939 O O . GLY A 1 267 ? -0.958 21.953 -5.531 1 94.94 267 GLY A O 1
ATOM 1940 N N . LEU A 1 268 ? 0.841 23.219 -5.551 1 94.5 268 LEU A N 1
ATOM 1941 C CA . LEU A 1 268 ? 0.226 24.281 -6.328 1 94.5 268 LEU A CA 1
ATOM 1942 C C . LEU A 1 268 ? -0.111 23.812 -7.738 1 94.5 268 LEU A C 1
ATOM 1944 O O . LEU A 1 268 ? -1.026 24.344 -8.375 1 94.5 268 LEU A O 1
ATOM 1948 N N . LEU A 1 269 ? 0.593 22.828 -8.195 1 93.38 269 LEU A N 1
ATOM 1949 C CA . LEU A 1 269 ? 0.331 22.281 -9.523 1 93.38 269 LEU A CA 1
ATOM 1950 C C . LEU A 1 269 ? -0.623 21.094 -9.445 1 93.38 269 LEU A C 1
ATOM 1952 O O . LEU A 1 269 ? -1.489 20.938 -10.312 1 93.38 269 LEU A O 1
ATOM 1956 N N . TYR A 1 270 ? -0.436 20.312 -8.461 1 94 270 TYR A N 1
ATOM 1957 C CA . TYR A 1 270 ? -1.187 19.078 -8.305 1 94 270 TYR A CA 1
ATOM 1958 C C . TYR A 1 270 ? -2.68 19.344 -8.172 1 94 270 TYR A C 1
ATOM 1960 O O . TYR A 1 270 ? -3.498 18.703 -8.82 1 94 270 TYR A O 1
ATOM 1968 N N . VAL A 1 271 ? -3.051 20.312 -7.348 1 93.75 271 VAL A N 1
ATOM 1969 C CA . VAL A 1 271 ? -4.449 20.547 -7.016 1 93.75 271 VAL A CA 1
ATOM 1970 C C . VAL A 1 271 ? -5.184 21.109 -8.227 1 93.75 271 VAL A C 1
ATOM 1972 O O . VAL A 1 271 ? -6.246 20.625 -8.609 1 93.75 271 VAL A O 1
ATOM 1975 N N . PRO A 1 272 ? -4.66 22.125 -8.883 1 91.69 272 PRO A N 1
ATOM 1976 C CA . PRO A 1 272 ? -5.344 22.609 -10.086 1 91.69 272 PRO A CA 1
ATOM 1977 C C . PRO A 1 272 ? -5.504 21.531 -11.148 1 91.69 272 PRO A C 1
ATOM 1979 O O . PRO A 1 272 ? -6.523 21.484 -11.836 1 91.69 272 PRO A O 1
ATOM 1982 N N . ILE A 1 273 ? -4.531 20.703 -11.312 1 91.94 273 ILE A N 1
ATOM 1983 C CA . ILE A 1 273 ? -4.637 19.609 -12.273 1 91.94 273 ILE A CA 1
ATOM 1984 C C . ILE A 1 273 ? -5.789 18.688 -11.891 1 91.94 273 ILE A C 1
ATOM 1986 O O . ILE A 1 273 ? -6.598 18.297 -12.734 1 91.94 273 ILE A O 1
ATOM 1990 N N . ARG A 1 274 ? -5.816 18.375 -10.672 1 90.56 274 ARG A N 1
ATOM 1991 C CA . ARG A 1 274 ? -6.879 17.5 -10.18 1 90.56 274 ARG A CA 1
ATOM 1992 C C . ARG A 1 274 ? -8.25 18.156 -10.359 1 90.56 274 ARG A C 1
ATOM 1994 O O . ARG A 1 274 ? -9.219 17.484 -10.719 1 90.56 274 ARG A O 1
ATOM 2001 N N . LEU A 1 275 ? -8.32 19.469 -10.07 1 87.94 275 LEU A N 1
ATOM 2002 C CA . LEU A 1 275 ? -9.57 20.203 -10.195 1 87.94 275 LEU A CA 1
ATOM 2003 C C . LEU A 1 275 ? -10 20.281 -11.656 1 87.94 275 LEU A C 1
ATOM 2005 O O . LEU A 1 275 ? -11.18 20.141 -11.977 1 87.94 275 LEU A O 1
ATOM 2009 N N . LEU A 1 276 ? -9.086 20.516 -12.477 1 90.12 276 LEU A N 1
ATOM 2010 C CA . LEU A 1 276 ? -9.383 20.609 -13.906 1 90.12 276 LEU A CA 1
ATOM 2011 C C . LEU A 1 276 ? -9.898 19.281 -14.445 1 90.12 276 LEU A C 1
ATOM 2013 O O . LEU A 1 276 ? -10.883 19.25 -15.188 1 90.12 276 LEU A O 1
ATOM 2017 N N . VAL A 1 277 ? -9.281 18.234 -14.086 1 89.81 277 VAL A N 1
ATOM 2018 C CA . VAL A 1 277 ? -9.727 16.922 -14.531 1 89.81 277 VAL A CA 1
ATOM 2019 C C . VAL A 1 277 ? -11.086 16.594 -13.922 1 89.81 277 VAL A C 1
ATOM 2021 O O . VAL A 1 277 ? -11.953 16.031 -14.594 1 89.81 277 VAL A O 1
ATOM 2024 N N . GLY A 1 278 ? -11.258 16.922 -12.672 1 88.44 278 GLY A N 1
ATOM 2025 C CA . GLY A 1 278 ? -12.531 16.688 -12.016 1 88.44 278 GLY A CA 1
ATOM 2026 C C . GLY A 1 278 ? -13.695 17.406 -12.672 1 88.44 278 GLY A C 1
ATOM 2027 O O . GLY A 1 278 ? -14.805 16.891 -12.727 1 88.44 278 GLY A O 1
ATOM 2028 N N . GLN A 1 279 ? -13.43 18.547 -13.164 1 89.69 279 GLN A N 1
ATOM 2029 C CA . GLN A 1 279 ? -14.461 19.344 -13.82 1 89.69 279 GLN A CA 1
ATOM 2030 C C . GLN A 1 279 ? -14.727 18.812 -15.234 1 89.69 279 GLN A C 1
ATOM 2032 O O . GLN A 1 279 ? -15.875 18.781 -15.68 1 89.69 279 GLN A O 1
ATOM 2037 N N . THR A 1 280 ? -13.719 18.359 -15.914 1 89.62 280 THR A N 1
ATOM 2038 C CA . THR A 1 280 ? -13.844 17.938 -17.312 1 89.62 280 THR A CA 1
ATOM 2039 C C . THR A 1 280 ? -14.188 16.453 -17.406 1 89.62 280 THR A C 1
ATOM 2041 O O . THR A 1 280 ? -14.969 16.047 -18.266 1 89.62 280 THR A O 1
ATOM 2044 N N . LEU A 1 281 ? -13.531 15.664 -16.516 1 90.88 281 LEU A N 1
ATOM 2045 C CA . LEU A 1 281 ? -13.711 14.219 -16.5 1 90.88 281 LEU A CA 1
ATOM 2046 C C . LEU A 1 281 ? -13.836 13.711 -15.062 1 90.88 281 LEU A C 1
ATOM 2048 O O . LEU A 1 281 ? -12.938 13.031 -14.562 1 90.88 281 LEU A O 1
ATOM 2052 N N . PRO A 1 282 ? -14.984 13.945 -14.469 1 85.25 282 PRO A N 1
ATOM 2053 C CA . PRO A 1 282 ? -15.164 13.625 -13.055 1 85.25 282 PRO A CA 1
ATOM 2054 C C . PRO A 1 282 ? -14.875 12.156 -12.734 1 85.25 282 PRO A C 1
ATOM 2056 O O . PRO A 1 282 ? -14.312 11.852 -11.688 1 85.25 282 PRO A O 1
ATOM 2059 N N . SER A 1 283 ? -15.203 11.297 -13.703 1 86.69 283 SER A N 1
ATOM 2060 C CA . SER A 1 283 ? -15.055 9.867 -13.461 1 86.69 283 SER A CA 1
ATOM 2061 C C . SER A 1 283 ? -13.578 9.469 -13.406 1 86.69 283 SER A C 1
ATOM 2063 O O . SER A 1 283 ? -13.242 8.398 -12.898 1 86.69 283 SER A O 1
ATOM 2065 N N . TYR A 1 284 ? -12.672 10.297 -13.805 1 88 284 TYR A N 1
ATOM 2066 C CA . TYR A 1 284 ? -11.258 9.953 -13.898 1 88 284 TYR A CA 1
ATOM 2067 C C . TYR A 1 284 ? -10.43 10.742 -12.898 1 88 284 TYR A C 1
ATOM 2069 O O . TYR A 1 284 ? -9.195 10.664 -12.898 1 88 284 TYR A O 1
ATOM 2077 N N . GLN A 1 285 ? -11.008 11.391 -12.031 1 88.12 285 GLN A N 1
ATOM 2078 C CA . GLN A 1 285 ? -10.281 12.234 -11.086 1 88.12 285 GLN A CA 1
ATOM 2079 C C . GLN A 1 285 ? -9.367 11.398 -10.195 1 88.12 285 GLN A C 1
ATOM 2081 O O . GLN A 1 285 ? -8.242 11.805 -9.898 1 88.12 285 GLN A O 1
ATOM 2086 N N . SER A 1 286 ? -9.906 10.227 -9.789 1 85.31 286 SER A N 1
ATOM 2087 C CA . SER A 1 286 ? -9.125 9.383 -8.883 1 85.31 286 SER A CA 1
ATOM 2088 C C . SER A 1 286 ? -7.926 8.766 -9.594 1 85.31 286 SER A C 1
ATOM 2090 O O . SER A 1 286 ? -7.02 8.25 -8.945 1 85.31 286 SER A O 1
ATOM 2092 N N . LEU A 1 287 ? -7.887 8.875 -10.875 1 89.56 287 LEU A N 1
ATOM 2093 C CA . LEU A 1 287 ? -6.793 8.312 -11.664 1 89.56 287 LEU A CA 1
ATOM 2094 C C . LEU A 1 287 ? -5.605 9.266 -11.695 1 89.56 287 LEU A C 1
ATOM 2096 O O . LEU A 1 287 ? -4.496 8.875 -12.062 1 89.56 287 LEU A O 1
ATOM 2100 N N . ILE A 1 288 ? -5.75 10.422 -11.344 1 88.94 288 ILE A N 1
ATOM 2101 C CA . ILE A 1 288 ? -4.73 11.453 -11.516 1 88.94 288 ILE A CA 1
ATOM 2102 C C . ILE A 1 288 ? -3.51 11.117 -10.664 1 88.94 288 ILE A C 1
ATOM 2104 O O . ILE A 1 288 ? -2.379 11.117 -11.156 1 88.94 288 ILE A O 1
ATOM 2108 N N . THR A 1 289 ? -3.758 10.773 -9.398 1 89.44 289 THR A N 1
ATOM 2109 C CA . THR A 1 289 ? -2.648 10.562 -8.477 1 89.44 289 THR A CA 1
ATOM 2110 C C . THR A 1 289 ? -1.789 9.383 -8.93 1 89.44 289 THR A C 1
ATOM 2112 O O . THR A 1 289 ? -0.58 9.531 -9.125 1 89.44 289 THR A O 1
ATOM 2115 N N . PRO A 1 290 ? -2.43 8.266 -9.133 1 87.12 290 PRO A N 1
ATOM 2116 C CA . PRO A 1 290 ? -1.58 7.133 -9.516 1 87.12 290 PRO A CA 1
ATOM 2117 C C . PRO A 1 290 ? -0.886 7.348 -10.859 1 87.12 290 PRO A C 1
ATOM 2119 O O . PRO A 1 290 ? 0.271 6.957 -11.031 1 87.12 290 PRO A O 1
ATOM 2122 N N . VAL A 1 291 ? -1.498 7.949 -11.781 1 87.56 291 VAL A N 1
ATOM 2123 C CA . VAL A 1 291 ? -0.903 8.211 -13.094 1 87.56 291 VAL A CA 1
ATOM 2124 C C . VAL A 1 291 ? 0.238 9.211 -12.953 1 87.56 291 VAL A C 1
ATOM 2126 O O . VAL A 1 291 ? 1.297 9.047 -13.562 1 87.56 291 VAL A O 1
ATOM 2129 N N . MET A 1 292 ? 0.035 10.219 -12.172 1 88.81 292 MET A N 1
ATOM 2130 C CA . MET A 1 292 ? 1.065 11.234 -11.961 1 88.81 292 MET A CA 1
ATOM 2131 C C . MET A 1 292 ? 2.297 10.625 -11.297 1 88.81 292 MET A C 1
ATOM 2133 O O . MET A 1 292 ? 3.428 10.922 -11.688 1 88.81 292 MET A O 1
ATOM 2137 N N . VAL A 1 293 ? 2.045 9.828 -10.258 1 86.5 293 VAL A N 1
ATOM 2138 C CA . VAL A 1 293 ? 3.156 9.18 -9.578 1 86.5 293 VAL A CA 1
ATOM 2139 C C . VAL A 1 293 ? 3.971 8.359 -10.578 1 86.5 293 VAL A C 1
ATOM 2141 O O . VAL A 1 293 ? 5.199 8.461 -10.617 1 86.5 293 VAL A O 1
ATOM 2144 N N . LEU A 1 294 ? 3.266 7.609 -11.352 1 83.31 294 LEU A N 1
ATOM 2145 C CA . LEU A 1 294 ? 3.922 6.754 -12.328 1 83.31 294 LEU A CA 1
ATOM 2146 C C . LEU A 1 294 ? 4.695 7.586 -13.344 1 83.31 294 LEU A C 1
ATOM 2148 O O . LEU A 1 294 ? 5.855 7.289 -13.648 1 83.31 294 LEU A O 1
ATOM 2152 N N . LEU A 1 295 ? 4.121 8.602 -13.852 1 85.38 295 LEU A N 1
ATOM 2153 C CA . LEU A 1 295 ? 4.742 9.438 -14.875 1 85.38 295 LEU A CA 1
ATOM 2154 C C . LEU A 1 295 ? 5.961 10.172 -14.32 1 85.38 295 LEU A C 1
ATOM 2156 O O . LEU A 1 295 ? 6.992 10.258 -14.984 1 85.38 295 LEU A O 1
ATOM 2160 N N . ILE A 1 296 ? 5.875 10.656 -13.133 1 84.5 296 ILE A N 1
ATOM 2161 C CA . ILE A 1 296 ? 6.953 11.445 -12.555 1 84.5 296 ILE A CA 1
ATOM 2162 C C . ILE A 1 296 ? 8.141 10.547 -12.234 1 84.5 296 ILE A C 1
ATOM 2164 O O . ILE A 1 296 ? 9.289 10.914 -12.492 1 84.5 296 ILE A O 1
ATOM 2168 N N . ILE A 1 297 ? 7.844 9.391 -11.703 1 77.31 297 ILE A N 1
ATOM 2169 C CA . ILE A 1 297 ? 8.922 8.477 -11.344 1 77.31 297 ILE A CA 1
ATOM 2170 C C . ILE A 1 297 ? 9.656 8.023 -12.602 1 77.31 297 ILE A C 1
ATOM 2172 O O . ILE A 1 297 ? 10.867 7.809 -12.578 1 77.31 297 ILE A O 1
ATOM 2176 N N . LEU A 1 298 ? 8.969 8.008 -13.742 1 76.31 298 LEU A N 1
ATOM 2177 C CA . LEU A 1 298 ? 9.539 7.52 -15 1 76.31 298 LEU A CA 1
ATOM 2178 C C . LEU A 1 298 ? 10.273 8.641 -15.734 1 76.31 298 LEU A C 1
ATOM 2180 O O . LEU A 1 298 ? 11.289 8.391 -16.391 1 76.31 298 LEU A O 1
ATOM 2184 N N . LEU A 1 299 ? 9.75 9.797 -15.664 1 76.38 299 LEU A N 1
ATOM 2185 C CA . LEU A 1 299 ? 10.219 10.852 -16.562 1 76.38 299 LEU A CA 1
ATOM 2186 C C . LEU A 1 299 ? 11.078 11.859 -15.805 1 76.38 299 LEU A C 1
ATOM 2188 O O . LEU A 1 299 ? 11.945 12.508 -16.406 1 76.38 299 LEU A O 1
ATOM 2192 N N . MET A 1 300 ? 10.703 12.117 -14.531 1 71.75 300 MET A N 1
ATOM 2193 C CA . MET A 1 300 ? 11.344 13.227 -13.828 1 71.75 300 MET A CA 1
ATOM 2194 C C . MET A 1 300 ? 11.641 12.844 -12.383 1 71.75 300 MET A C 1
ATOM 2196 O O . MET A 1 300 ? 11.109 13.453 -11.453 1 71.75 300 MET A O 1
ATOM 2200 N N . PRO A 1 301 ? 12.641 11.992 -12.25 1 64.69 301 PRO A N 1
ATOM 2201 C CA . PRO A 1 301 ? 12.828 11.547 -10.867 1 64.69 301 PRO A CA 1
ATOM 2202 C C . PRO A 1 301 ? 13.328 12.664 -9.953 1 64.69 301 PRO A C 1
ATOM 2204 O O . PRO A 1 301 ? 13.211 12.555 -8.727 1 64.69 301 PRO A O 1
ATOM 2207 N N . ARG A 1 302 ? 13.805 13.797 -10.633 1 73.44 302 ARG A N 1
ATOM 2208 C CA . ARG A 1 302 ? 14.281 14.898 -9.805 1 73.44 302 ARG A CA 1
ATOM 2209 C C . ARG A 1 302 ? 13.188 15.938 -9.586 1 73.44 302 ARG A C 1
ATOM 2211 O O . ARG A 1 302 ? 13.305 16.797 -8.711 1 73.44 302 ARG A O 1
ATOM 2218 N N . GLY A 1 303 ? 12.047 15.852 -10.258 1 74 303 GLY A N 1
ATOM 2219 C CA . GLY A 1 303 ? 10.938 16.781 -10.148 1 74 303 GLY A CA 1
ATOM 2220 C C . GLY A 1 303 ? 11.227 18.125 -10.797 1 74 303 GLY A C 1
ATOM 2221 O O . GLY A 1 303 ? 12.297 18.328 -11.375 1 74 303 GLY A O 1
ATOM 2222 N N . LEU A 1 304 ? 10.312 19.078 -10.672 1 76.88 304 LEU A N 1
ATOM 2223 C CA . LEU A 1 304 ? 10.414 20.375 -11.336 1 76.88 304 LEU A CA 1
ATOM 2224 C C . LEU A 1 304 ? 11.508 21.219 -10.703 1 76.88 304 LEU A C 1
ATOM 2226 O O . LEU A 1 304 ? 12.344 21.781 -11.414 1 76.88 304 LEU A O 1
ATOM 2230 N N . VAL A 1 305 ? 11.508 21.281 -9.453 1 74.94 305 VAL A N 1
ATOM 2231 C CA . VAL A 1 305 ? 12.484 22.109 -8.758 1 74.94 305 VAL A CA 1
ATOM 2232 C C . VAL A 1 305 ? 13.883 21.516 -8.914 1 74.94 305 VAL A C 1
ATOM 2234 O O . VAL A 1 305 ? 14.859 22.234 -9.117 1 74.94 305 VAL A O 1
ATOM 2237 N N . GLY A 1 306 ? 13.844 20.25 -8.875 1 70.88 306 GLY A N 1
ATOM 2238 C CA . GLY A 1 306 ? 15.117 19.594 -9.078 1 70.88 306 GLY A CA 1
ATOM 2239 C C . GLY A 1 306 ? 15.703 19.844 -10.453 1 70.88 306 GLY A C 1
ATOM 2240 O O . GLY A 1 306 ? 16.906 20.078 -10.586 1 70.88 306 GLY A O 1
ATOM 2241 N N . GLU A 1 307 ? 14.875 19.844 -11.414 1 71.56 307 GLU A N 1
ATOM 2242 C CA . GLU A 1 307 ? 15.312 20.062 -12.789 1 71.56 307 GLU A CA 1
ATOM 2243 C C . GLU A 1 307 ? 15.719 21.516 -13.016 1 71.56 307 GLU A C 1
ATOM 2245 O O . GLU A 1 307 ? 16.703 21.797 -13.695 1 71.56 307 GLU A O 1
ATOM 2250 N N . VAL A 1 308 ? 15.016 22.375 -12.398 1 68.62 308 VAL A N 1
ATOM 2251 C CA . VAL A 1 308 ? 15.305 23.797 -12.547 1 68.62 308 VAL A CA 1
ATOM 2252 C C . VAL A 1 308 ? 16.609 24.141 -11.844 1 68.62 308 VAL A C 1
ATOM 2254 O O . VAL A 1 308 ? 17.422 24.906 -12.359 1 68.62 308 VAL A O 1
ATOM 2257 N N . ARG A 1 309 ? 16.844 23.578 -10.703 1 70.06 309 ARG A N 1
ATOM 2258 C CA . ARG A 1 309 ? 18.062 23.828 -9.938 1 70.06 309 ARG A CA 1
ATOM 2259 C C . ARG A 1 309 ? 19.297 23.344 -10.695 1 70.06 309 ARG A C 1
ATOM 2261 O O . ARG A 1 309 ? 20.359 23.938 -10.594 1 70.06 309 ARG A O 1
ATOM 2268 N N . ARG A 1 310 ? 19.141 22.266 -11.453 1 67.44 310 ARG A N 1
ATOM 2269 C CA . ARG A 1 310 ? 20.234 21.719 -12.227 1 67.44 310 ARG A CA 1
ATOM 2270 C C . ARG A 1 310 ? 20.594 22.625 -13.406 1 67.44 310 ARG A C 1
ATOM 2272 O O . ARG A 1 310 ? 21.75 22.688 -13.828 1 67.44 310 ARG A O 1
ATOM 2279 N N . ARG A 1 311 ? 19.547 23.297 -13.828 1 64.31 311 ARG A N 1
ATOM 2280 C CA . ARG A 1 311 ? 19.75 24.109 -15.023 1 64.31 311 ARG A CA 1
ATOM 2281 C C . ARG A 1 311 ? 20.141 25.547 -14.656 1 64.31 311 ARG A C 1
ATOM 2283 O O . ARG A 1 311 ? 20.609 26.297 -15.508 1 64.31 311 ARG A O 1
ATOM 2290 N N . LEU A 1 312 ? 19.656 25.938 -13.477 1 60.88 312 LEU A N 1
ATOM 2291 C CA . LEU A 1 312 ? 19.922 27.328 -13.094 1 60.88 312 LEU A CA 1
ATOM 2292 C C . LEU A 1 312 ? 21.391 27.547 -12.797 1 60.88 312 LEU A C 1
ATOM 2294 O O . LEU A 1 312 ? 22.047 26.672 -12.219 1 60.88 312 LEU A O 1
ATOM 2298 N N . PRO A 1 313 ? 21.953 28.578 -13.461 1 59.41 313 PRO A N 1
ATOM 2299 C CA . PRO A 1 313 ? 23.344 28.906 -13.188 1 59.41 313 PRO A CA 1
ATOM 2300 C C . PRO A 1 313 ? 23.641 29.094 -11.695 1 59.41 313 PRO A C 1
ATOM 2302 O O . PRO A 1 313 ? 22.703 29.219 -10.898 1 59.41 313 PRO A O 1
ATOM 2305 N N . GLY A 1 314 ? 24.984 29.125 -11.141 1 55.78 314 GLY A N 1
ATOM 2306 C CA . GLY A 1 314 ? 25.594 29.141 -9.82 1 55.78 314 GLY A CA 1
ATOM 2307 C C . GLY A 1 314 ? 24.828 30.016 -8.836 1 55.78 314 GLY A C 1
ATOM 2308 O O . GLY A 1 314 ? 24.547 29.594 -7.711 1 55.78 314 GLY A O 1
ATOM 2309 N N . ARG A 1 315 ? 24.641 31.297 -9.055 1 47.47 315 ARG A N 1
ATOM 2310 C CA . ARG A 1 315 ? 24.156 32.25 -8.07 1 47.47 315 ARG A CA 1
ATOM 2311 C C . ARG A 1 315 ? 22.672 32.062 -7.812 1 47.47 315 ARG A C 1
ATOM 2313 O O . ARG A 1 315 ? 22.188 32.281 -6.691 1 47.47 315 ARG A O 1
ATOM 2320 N N . ALA A 1 316 ? 21.875 31.719 -8.766 1 45.47 316 ALA A N 1
ATOM 2321 C CA . ALA A 1 316 ? 20.422 31.641 -8.664 1 45.47 316 ALA A CA 1
ATOM 2322 C C . ALA A 1 316 ? 19.984 30.359 -7.934 1 45.47 316 ALA A C 1
ATOM 2324 O O . ALA A 1 316 ? 18.859 30.266 -7.457 1 45.47 316 ALA A O 1
ATOM 2325 N N . LYS A 1 317 ? 20.906 29.422 -7.922 1 56.91 317 LYS A N 1
ATOM 2326 C CA . LYS A 1 317 ? 20.703 28.172 -7.203 1 56.91 317 LYS A CA 1
ATOM 2327 C C . LYS A 1 317 ? 20.516 28.406 -5.707 1 56.91 317 LYS A C 1
ATOM 2329 O O . LYS A 1 317 ? 19.891 27.609 -5.012 1 56.91 317 LYS A O 1
ATOM 2334 N N . GLU A 1 318 ? 21.031 29.594 -5.25 1 50.09 318 GLU A N 1
ATOM 2335 C CA . GLU A 1 318 ? 21.016 29.906 -3.822 1 50.09 318 GLU A CA 1
ATOM 2336 C C . GLU A 1 318 ? 19.609 30.25 -3.355 1 50.09 318 GLU A C 1
ATOM 2338 O O . GLU A 1 318 ? 19.297 30.172 -2.164 1 50.09 318 GLU A O 1
ATOM 2343 N N . TRP A 1 319 ? 18.797 30.625 -4.301 1 42.28 319 TRP A N 1
ATOM 2344 C CA . TRP A 1 319 ? 17.453 31.078 -3.93 1 42.28 319 TRP A CA 1
ATOM 2345 C C . TRP A 1 319 ? 16.469 29.906 -3.887 1 42.28 319 TRP A C 1
ATOM 2347 O O . TRP A 1 319 ? 15.359 30.047 -3.367 1 42.28 319 TRP A O 1
ATOM 2357 N N . LEU A 1 320 ? 16.844 28.812 -4.488 1 49.91 320 LEU A N 1
ATOM 2358 C CA . LEU A 1 320 ? 15.938 27.672 -4.477 1 49.91 320 LEU A CA 1
ATOM 2359 C C . LEU A 1 320 ? 16.422 26.609 -3.49 1 49.91 320 LEU A C 1
ATOM 2361 O O . LEU A 1 320 ? 17.5 26.062 -3.65 1 49.91 320 LEU A O 1
ATOM 2365 N N . PRO A 1 321 ? 15.789 26.594 -2.186 1 49.84 321 PRO A N 1
ATOM 2366 C CA . PRO A 1 321 ? 16.234 25.609 -1.197 1 49.84 321 PRO A CA 1
ATOM 2367 C C . PRO A 1 321 ? 15.867 24.188 -1.574 1 49.84 321 PRO A C 1
ATOM 2369 O O . PRO A 1 321 ? 14.898 23.969 -2.303 1 49.84 321 PRO A O 1
ATOM 2372 N N . MET B 1 1 ? 17.844 -29.734 -5.18 1 55.09 1 MET B N 1
ATOM 2373 C CA . MET B 1 1 ? 16.672 -29.703 -4.309 1 55.09 1 MET B CA 1
ATOM 2374 C C . MET B 1 1 ? 15.477 -30.391 -4.965 1 55.09 1 MET B C 1
ATOM 2376 O O . MET B 1 1 ? 15.156 -30.109 -6.125 1 55.09 1 MET B O 1
ATOM 2380 N N . ARG B 1 2 ? 15.086 -31.531 -4.613 1 62.44 2 ARG B N 1
ATOM 2381 C CA . ARG B 1 2 ? 14.086 -32.312 -5.348 1 62.44 2 ARG B CA 1
ATOM 2382 C C . ARG B 1 2 ? 12.68 -31.844 -4.98 1 62.44 2 ARG B C 1
ATOM 2384 O O . ARG B 1 2 ? 12.312 -31.828 -3.803 1 62.44 2 ARG B O 1
ATOM 2391 N N . PRO B 1 3 ? 11.914 -31.219 -5.996 1 74.5 3 PRO B N 1
ATOM 2392 C CA . PRO B 1 3 ? 10.57 -30.672 -5.773 1 74.5 3 PRO B CA 1
ATOM 2393 C C . PRO B 1 3 ? 9.555 -31.734 -5.41 1 74.5 3 PRO B C 1
ATOM 2395 O O . PRO B 1 3 ? 8.344 -31.5 -5.5 1 74.5 3 PRO B O 1
ATOM 2398 N N . HIS B 1 4 ? 9.945 -32.875 -4.906 1 81.88 4 HIS B N 1
ATOM 2399 C CA . HIS B 1 4 ? 9.023 -34 -4.77 1 81.88 4 HIS B CA 1
ATOM 2400 C C . HIS B 1 4 ? 8.055 -33.781 -3.609 1 81.88 4 HIS B C 1
ATOM 2402 O O . HIS B 1 4 ? 6.859 -34.062 -3.73 1 81.88 4 HIS B O 1
ATOM 2408 N N . ILE B 1 5 ? 8.562 -33.188 -2.643 1 84.5 5 ILE B N 1
ATOM 2409 C CA . ILE B 1 5 ? 7.723 -33.062 -1.458 1 84.5 5 ILE B CA 1
ATOM 2410 C C . ILE B 1 5 ? 6.629 -32.031 -1.724 1 84.5 5 ILE B C 1
ATOM 2412 O O . ILE B 1 5 ? 5.441 -32.312 -1.552 1 84.5 5 ILE B O 1
ATOM 2416 N N . PRO B 1 6 ? 7.008 -30.906 -2.248 1 88.94 6 PRO B N 1
ATOM 2417 C CA . PRO B 1 6 ? 5.957 -29.922 -2.553 1 88.94 6 PRO B CA 1
ATOM 2418 C C . PRO B 1 6 ? 4.957 -30.438 -3.584 1 88.94 6 PRO B C 1
ATOM 2420 O O . PRO B 1 6 ? 3.752 -30.219 -3.445 1 88.94 6 PRO B O 1
ATOM 2423 N N . VAL B 1 7 ? 5.418 -31.172 -4.508 1 89.69 7 VAL B N 1
ATOM 2424 C CA . VAL B 1 7 ? 4.543 -31.688 -5.559 1 89.69 7 VAL B CA 1
ATOM 2425 C C . VAL B 1 7 ? 3.586 -32.719 -4.969 1 89.69 7 VAL B C 1
ATOM 2427 O O . VAL B 1 7 ? 2.393 -32.719 -5.281 1 89.69 7 VAL B O 1
ATOM 2430 N N . ALA B 1 8 ? 4.117 -33.469 -4.074 1 91.62 8 ALA B N 1
ATOM 2431 C CA . ALA B 1 8 ? 3.303 -34.5 -3.436 1 91.62 8 ALA B CA 1
ATOM 2432 C C . ALA B 1 8 ? 2.215 -33.875 -2.566 1 91.62 8 ALA B C 1
ATOM 2434 O O . ALA B 1 8 ? 1.09 -34.375 -2.512 1 91.62 8 ALA B O 1
ATOM 2435 N N . ILE B 1 9 ? 2.57 -32.812 -1.93 1 92.94 9 ILE B N 1
ATOM 2436 C CA . ILE B 1 9 ? 1.608 -32.156 -1.053 1 92.94 9 ILE B CA 1
ATOM 2437 C C . ILE B 1 9 ? 0.451 -31.594 -1.88 1 92.94 9 ILE B C 1
ATOM 2439 O O . ILE B 1 9 ? -0.716 -31.844 -1.575 1 92.94 9 ILE B O 1
ATOM 2443 N N . TYR B 1 10 ? 0.696 -30.906 -2.957 1 93.31 10 TYR B N 1
ATOM 2444 C CA . TYR B 1 10 ? -0.354 -30.344 -3.799 1 93.31 10 TYR B CA 1
ATOM 2445 C C . TYR B 1 10 ? -1.165 -31.453 -4.469 1 93.31 10 TYR B C 1
ATOM 2447 O O . TYR B 1 10 ? -2.395 -31.375 -4.535 1 93.31 10 TYR B O 1
ATOM 2455 N N . ALA B 1 11 ? -0.505 -32.5 -4.898 1 93.06 11 ALA B N 1
ATOM 2456 C CA . ALA B 1 11 ? -1.199 -33.594 -5.555 1 93.06 11 ALA B CA 1
ATOM 2457 C C . ALA B 1 11 ? -2.129 -34.312 -4.582 1 93.06 11 ALA B C 1
ATOM 2459 O O . ALA B 1 11 ? -3.248 -34.688 -4.941 1 93.06 11 ALA B O 1
ATOM 2460 N N . SER B 1 12 ? -1.61 -34.5 -3.41 1 93.88 12 SER B N 1
ATOM 2461 C CA . SER B 1 12 ? -2.438 -35.156 -2.402 1 93.88 12 SER B CA 1
ATOM 2462 C C . SER B 1 12 ? -3.654 -34.281 -2.049 1 93.88 12 SER B C 1
ATOM 2464 O O . SER B 1 12 ? -4.742 -34.812 -1.818 1 93.88 12 SER B O 1
ATOM 2466 N N . MET B 1 13 ? -3.428 -33 -2.008 1 94.12 13 MET B N 1
ATOM 2467 C CA . MET B 1 13 ? -4.535 -32.125 -1.692 1 94.12 13 MET B CA 1
ATOM 2468 C C . MET B 1 13 ? -5.562 -32.094 -2.822 1 94.12 13 MET B C 1
ATOM 2470 O O . MET B 1 13 ? -6.762 -31.969 -2.576 1 94.12 13 MET B O 1
ATOM 2474 N N . ILE B 1 14 ? -5.113 -32.25 -4.031 1 93.69 14 ILE B N 1
ATOM 2475 C CA . ILE B 1 14 ? -6.02 -32.344 -5.168 1 93.69 14 ILE B CA 1
ATOM 2476 C C . ILE B 1 14 ? -6.871 -33.594 -5.043 1 93.69 14 ILE B C 1
ATOM 2478 O O . ILE B 1 14 ? -8.094 -33.531 -5.188 1 93.69 14 ILE B O 1
ATOM 2482 N N . ALA B 1 15 ? -6.203 -34.688 -4.742 1 94.12 15 ALA B N 1
ATOM 2483 C CA . ALA B 1 15 ? -6.902 -35.969 -4.57 1 94.12 15 ALA B CA 1
ATOM 2484 C C . ALA B 1 15 ? -7.922 -35.875 -3.441 1 94.12 15 ALA B C 1
ATOM 2486 O O . ALA B 1 15 ? -9.039 -36.406 -3.564 1 94.12 15 ALA B O 1
ATOM 2487 N N . LEU B 1 16 ? -7.492 -35.219 -2.43 1 92.81 16 LEU B N 1
ATOM 2488 C CA . LEU B 1 16 ? -8.383 -35.062 -1.281 1 92.81 16 LEU B CA 1
ATOM 2489 C C . LEU B 1 16 ? -9.586 -34.219 -1.629 1 92.81 16 LEU B C 1
ATOM 2491 O O . LEU B 1 16 ? -10.711 -34.5 -1.216 1 92.81 16 LEU B O 1
ATOM 2495 N N . ALA B 1 17 ? -9.391 -33.156 -2.354 1 91.5 17 ALA B N 1
ATOM 2496 C CA . ALA B 1 17 ? -10.469 -32.25 -2.738 1 91.5 17 ALA B CA 1
ATOM 2497 C C . ALA B 1 17 ? -11.477 -32.969 -3.639 1 91.5 17 ALA B C 1
ATOM 2499 O O . ALA B 1 17 ? -12.688 -32.719 -3.551 1 91.5 17 ALA B O 1
ATOM 2500 N N . LEU B 1 18 ? -11 -33.844 -4.484 1 91.88 18 LEU B N 1
ATOM 2501 C CA . LEU B 1 18 ? -11.867 -34.594 -5.391 1 91.88 18 LEU B CA 1
ATOM 2502 C C . LEU B 1 18 ? -12.609 -35.719 -4.648 1 91.88 18 LEU B C 1
ATOM 2504 O O . LEU B 1 18 ? -13.773 -36 -4.953 1 91.88 18 LEU B O 1
ATOM 2508 N N . ALA B 1 19 ? -11.945 -36.25 -3.668 1 93.06 19 ALA B N 1
ATOM 2509 C CA . ALA B 1 19 ? -12.508 -37.375 -2.926 1 93.06 19 ALA B CA 1
ATOM 2510 C C . ALA B 1 19 ? -13.5 -36.906 -1.866 1 93.06 19 ALA B C 1
ATOM 2512 O O . ALA B 1 19 ? -14.453 -37.625 -1.533 1 93.06 19 ALA B O 1
ATOM 2513 N N . ARG B 1 20 ? -13.234 -35.719 -1.309 1 93.69 20 ARG B N 1
ATOM 2514 C CA . ARG B 1 20 ? -14.07 -35.156 -0.256 1 93.69 20 ARG B CA 1
ATOM 2515 C C . ARG B 1 20 ? -14.523 -33.75 -0.62 1 93.69 20 ARG B C 1
ATOM 2517 O O . ARG B 1 20 ? -14.023 -32.75 -0.063 1 93.69 20 ARG B O 1
ATOM 2524 N N . PRO B 1 21 ? -15.586 -33.719 -1.377 1 90.69 21 PRO B N 1
ATOM 2525 C CA . PRO B 1 21 ? -16.094 -32.406 -1.798 1 90.69 21 PRO B CA 1
ATOM 2526 C C . PRO B 1 21 ? -16.578 -31.562 -0.626 1 90.69 21 PRO B C 1
ATOM 2528 O O . PRO B 1 21 ? -16.594 -30.328 -0.719 1 90.69 21 PRO B O 1
ATOM 2531 N N . ASP B 1 22 ? -16.938 -32.188 0.484 1 91 22 ASP B N 1
ATOM 2532 C CA . ASP B 1 22 ? -17.406 -31.484 1.676 1 91 22 ASP B CA 1
ATOM 2533 C C . ASP B 1 22 ? -16.281 -30.641 2.291 1 91 22 ASP B C 1
ATOM 2535 O O . ASP B 1 22 ? -16.547 -29.641 2.955 1 91 22 ASP B O 1
ATOM 2539 N N . LEU B 1 23 ? -15.008 -30.984 2.012 1 92.12 23 LEU B N 1
ATOM 2540 C CA . LEU B 1 23 ? -13.859 -30.297 2.58 1 92.12 23 LEU B CA 1
ATOM 2541 C C . LEU B 1 23 ? -13.234 -29.344 1.56 1 92.12 23 LEU B C 1
ATOM 2543 O O . LEU B 1 23 ? -12.227 -28.688 1.847 1 92.12 23 LEU B O 1
ATOM 2547 N N . SER B 1 24 ? -13.828 -29.234 0.41 1 91.5 24 SER B N 1
ATOM 2548 C CA . SER B 1 24 ? -13.203 -28.531 -0.706 1 91.5 24 SER B CA 1
ATOM 2549 C C . SER B 1 24 ? -13.023 -27.047 -0.398 1 91.5 24 SER B C 1
ATOM 2551 O O . SER B 1 24 ? -12.039 -26.438 -0.815 1 91.5 24 SER B O 1
ATOM 2553 N N . GLN B 1 25 ? -13.922 -26.5 0.335 1 90.88 25 GLN B N 1
ATOM 2554 C CA . GLN B 1 25 ? -13.82 -25.078 0.647 1 90.88 25 GLN B CA 1
ATOM 2555 C C . GLN B 1 25 ? -12.648 -24.812 1.588 1 90.88 25 GLN B C 1
ATOM 2557 O O . GLN B 1 25 ? -11.922 -23.828 1.41 1 90.88 25 GLN B O 1
ATOM 2562 N N . THR B 1 26 ? -12.523 -25.609 2.568 1 91.44 26 THR B N 1
ATOM 2563 C CA . THR B 1 26 ? -11.406 -25.484 3.498 1 91.44 26 THR B CA 1
ATOM 2564 C C . THR B 1 26 ? -10.078 -25.719 2.785 1 91.44 26 THR B C 1
ATOM 2566 O O . THR B 1 26 ? -9.117 -24.969 2.99 1 91.44 26 THR B O 1
ATOM 2569 N N . ILE B 1 27 ? -10.039 -26.734 1.963 1 94.5 27 ILE B N 1
ATOM 2570 C CA . ILE B 1 27 ? -8.844 -27.062 1.197 1 94.5 27 ILE B CA 1
ATOM 2571 C C . ILE B 1 27 ? -8.492 -25.891 0.273 1 94.5 27 ILE B C 1
ATOM 2573 O O . ILE B 1 27 ? -7.32 -25.531 0.138 1 94.5 27 ILE B O 1
ATOM 2577 N N . GLU B 1 28 ? -9.492 -25.344 -0.317 1 95.5 28 GLU B N 1
ATOM 2578 C CA . GLU B 1 28 ? -9.273 -24.219 -1.232 1 95.5 28 GLU B CA 1
ATOM 2579 C C . GLU B 1 28 ? -8.68 -23.016 -0.505 1 95.5 28 GLU B C 1
ATOM 2581 O O . GLU B 1 28 ? -7.781 -22.359 -1.028 1 95.5 28 GLU B O 1
ATOM 2586 N N . THR B 1 29 ? -9.148 -22.781 0.688 1 95 29 THR B N 1
ATOM 2587 C CA . THR B 1 29 ? -8.641 -21.641 1.446 1 95 29 THR B CA 1
ATOM 2588 C C . THR B 1 29 ? -7.156 -21.828 1.769 1 95 29 THR B C 1
ATOM 2590 O O . THR B 1 29 ? -6.359 -20.906 1.593 1 95 29 THR B O 1
ATOM 2593 N N . ILE B 1 30 ? -6.805 -22.969 2.188 1 96.06 30 ILE B N 1
ATOM 2594 C CA . ILE B 1 30 ? -5.41 -23.266 2.504 1 96.06 30 ILE B CA 1
ATOM 2595 C C . ILE B 1 30 ? -4.562 -23.156 1.239 1 96.06 30 ILE B C 1
ATOM 2597 O O . ILE B 1 30 ? -3.512 -22.516 1.239 1 96.06 30 ILE B O 1
ATOM 2601 N N . ALA B 1 31 ? -5.078 -23.797 0.212 1 97.31 31 ALA B N 1
ATOM 2602 C CA . ALA B 1 31 ? -4.359 -23.812 -1.058 1 97.31 31 ALA B CA 1
ATOM 2603 C C . ALA B 1 31 ? -4.199 -22.406 -1.626 1 97.31 31 ALA B C 1
ATOM 2605 O O . ALA B 1 31 ? -3.188 -22.109 -2.264 1 97.31 31 ALA B O 1
ATOM 2606 N N . PHE B 1 32 ? -5.207 -21.578 -1.409 1 97.94 32 PHE B N 1
ATOM 2607 C CA . PHE B 1 32 ? -5.148 -20.203 -1.894 1 97.94 32 PHE B CA 1
ATOM 2608 C C . PHE B 1 32 ? -3.938 -19.484 -1.321 1 97.94 32 PHE B C 1
ATOM 2610 O O . PHE B 1 32 ? -3.16 -18.875 -2.062 1 97.94 32 PHE B O 1
ATOM 2617 N N . TYR B 1 33 ? -3.752 -19.594 -0.075 1 97.38 33 TYR B N 1
ATOM 2618 C CA . TYR B 1 33 ? -2.664 -18.859 0.559 1 97.38 33 TYR B CA 1
ATOM 2619 C C . TYR B 1 33 ? -1.318 -19.5 0.249 1 97.38 33 TYR B C 1
ATOM 2621 O O . TYR B 1 33 ? -0.315 -18.797 0.077 1 97.38 33 TYR B O 1
ATOM 2629 N N . MET B 1 34 ? -1.288 -20.844 0.153 1 97.19 34 MET B N 1
ATOM 2630 C CA . MET B 1 34 ? -0.067 -21.5 -0.296 1 97.19 34 MET B CA 1
ATOM 2631 C C . MET B 1 34 ? 0.359 -20.984 -1.667 1 97.19 34 MET B C 1
ATOM 2633 O O . MET B 1 34 ? 1.523 -20.641 -1.871 1 97.19 34 MET B O 1
ATOM 2637 N N . THR B 1 35 ? -0.609 -20.953 -2.525 1 97.88 35 THR B N 1
ATOM 2638 C CA . THR B 1 35 ? -0.334 -20.562 -3.904 1 97.88 35 THR B CA 1
ATOM 2639 C C . THR B 1 35 ? -0.01 -19.078 -3.986 1 97.88 35 THR B C 1
ATOM 2641 O O . THR B 1 35 ? 0.874 -18.672 -4.742 1 97.88 35 THR B O 1
ATOM 2644 N N . LEU B 1 36 ? -0.734 -18.328 -3.203 1 98 36 LEU B N 1
ATOM 2645 C CA . LEU B 1 36 ? -0.46 -16.891 -3.115 1 98 36 LEU B CA 1
ATOM 2646 C C . LEU B 1 36 ? 0.978 -16.641 -2.676 1 98 36 LEU B C 1
ATOM 2648 O O . LEU B 1 36 ? 1.688 -15.836 -3.287 1 98 36 LEU B O 1
ATOM 2652 N N . GLY B 1 37 ? 1.351 -17.281 -1.623 1 97 37 GLY B N 1
ATOM 2653 C CA . GLY B 1 37 ? 2.721 -17.172 -1.146 1 97 37 GLY B CA 1
ATOM 2654 C C . GLY B 1 37 ? 3.746 -17.594 -2.182 1 97 37 GLY B C 1
ATOM 2655 O O . GLY B 1 37 ? 4.793 -16.953 -2.322 1 97 37 GLY B O 1
ATOM 2656 N N . GLN B 1 38 ? 3.434 -18.656 -2.9 1 96.94 38 GLN B N 1
ATOM 2657 C CA . GLN B 1 38 ? 4.348 -19.156 -3.926 1 96.94 38 GLN B CA 1
ATOM 2658 C C . GLN B 1 38 ? 4.492 -18.156 -5.066 1 96.94 38 GLN B C 1
ATOM 2660 O O . GLN B 1 38 ? 5.598 -17.938 -5.57 1 96.94 38 GLN B O 1
ATOM 2665 N N . ALA B 1 39 ? 3.363 -17.609 -5.473 1 97.69 39 ALA B N 1
ATOM 2666 C CA . ALA B 1 39 ? 3.381 -16.625 -6.559 1 97.69 39 ALA B CA 1
ATOM 2667 C C . ALA B 1 39 ? 4.172 -15.383 -6.168 1 97.69 39 ALA B C 1
ATOM 2669 O O . ALA B 1 39 ? 4.941 -14.844 -6.969 1 97.69 39 ALA B O 1
ATOM 2670 N N . VAL B 1 40 ? 4.016 -14.953 -4.984 1 96.31 40 VAL B N 1
ATOM 2671 C CA . VAL B 1 40 ? 4.77 -13.812 -4.469 1 96.31 40 VAL B CA 1
ATOM 2672 C C . VAL B 1 40 ? 6.246 -14.172 -4.355 1 96.31 40 VAL B C 1
ATOM 2674 O O . VAL B 1 40 ? 7.117 -13.375 -4.711 1 96.31 40 VAL B O 1
ATOM 2677 N N . ASN B 1 41 ? 6.52 -15.391 -3.93 1 95.38 41 ASN B N 1
ATOM 2678 C CA . ASN B 1 41 ? 7.871 -15.875 -3.689 1 95.38 41 ASN B CA 1
ATOM 2679 C C . ASN B 1 41 ? 8.68 -15.945 -4.98 1 95.38 41 ASN B C 1
ATOM 2681 O O . ASN B 1 41 ? 9.898 -15.742 -4.973 1 95.38 41 ASN B O 1
ATOM 2685 N N . ILE B 1 42 ? 8.031 -16.234 -6.043 1 96.81 42 ILE B N 1
ATOM 2686 C CA . ILE B 1 42 ? 8.703 -16.375 -7.328 1 96.81 42 ILE B CA 1
ATOM 2687 C C . ILE B 1 42 ? 9.422 -15.086 -7.688 1 96.81 42 ILE B C 1
ATOM 2689 O O . ILE B 1 42 ? 10.516 -15.109 -8.25 1 96.81 42 ILE B O 1
ATOM 2693 N N . PHE B 1 43 ? 8.82 -13.969 -7.336 1 96.38 43 PHE B N 1
ATOM 2694 C CA . PHE B 1 43 ? 9.438 -12.703 -7.699 1 96.38 43 PHE B CA 1
ATOM 2695 C C . PHE B 1 43 ? 10.164 -12.094 -6.508 1 96.38 43 PHE B C 1
ATOM 2697 O O . PHE B 1 43 ? 11.375 -11.844 -6.574 1 96.38 43 PHE B O 1
ATOM 2704 N N . VAL B 1 44 ? 9.492 -11.914 -5.434 1 93.62 44 VAL B N 1
ATOM 2705 C CA . VAL B 1 44 ? 10.07 -11.258 -4.266 1 93.62 44 VAL B CA 1
ATOM 2706 C C . VAL B 1 44 ? 11.195 -12.109 -3.695 1 93.62 44 VAL B C 1
ATOM 2708 O O . VAL B 1 44 ? 12.273 -11.602 -3.381 1 93.62 44 VAL B O 1
ATOM 2711 N N . GLY B 1 45 ? 10.969 -13.375 -3.592 1 91.56 45 GLY B N 1
ATOM 2712 C CA . GLY B 1 45 ? 11.953 -14.273 -3.004 1 91.56 45 GLY B CA 1
ATOM 2713 C C . GLY B 1 45 ? 13.211 -14.398 -3.834 1 91.56 45 GLY B C 1
ATOM 2714 O O . GLY B 1 45 ? 14.312 -14.492 -3.285 1 91.56 45 GLY B O 1
ATOM 2715 N N . LEU B 1 46 ? 13.102 -14.352 -5.105 1 93.5 46 LEU B N 1
ATOM 2716 C CA . LEU B 1 46 ? 14.242 -14.617 -5.973 1 93.5 46 LEU B CA 1
ATOM 2717 C C . LEU B 1 46 ? 14.977 -13.328 -6.324 1 93.5 46 LEU B C 1
ATOM 2719 O O . LEU B 1 46 ? 16.156 -13.367 -6.691 1 93.5 46 LEU B O 1
ATOM 2723 N N . THR B 1 47 ? 14.328 -12.203 -6.23 1 92.69 47 THR B N 1
ATOM 2724 C CA . THR B 1 47 ? 14.961 -10.969 -6.676 1 92.69 47 THR B CA 1
ATOM 2725 C C . THR B 1 47 ? 15.219 -10.031 -5.496 1 92.69 47 THR B C 1
ATOM 2727 O O . THR B 1 47 ? 16.078 -9.148 -5.574 1 92.69 47 THR B O 1
ATOM 2730 N N . GLY B 1 48 ? 14.328 -10.148 -4.551 1 89.88 48 GLY B N 1
ATOM 2731 C CA . GLY B 1 48 ? 14.414 -9.219 -3.438 1 89.88 48 GLY B CA 1
ATOM 2732 C C . GLY B 1 48 ? 13.602 -7.953 -3.658 1 89.88 48 GLY B C 1
ATOM 2733 O O . GLY B 1 48 ? 13.508 -7.109 -2.768 1 89.88 48 GLY B O 1
ATOM 2734 N N . TYR B 1 49 ? 12.969 -7.781 -4.805 1 92.38 49 TYR B N 1
ATOM 2735 C CA . TYR B 1 49 ? 12.109 -6.637 -5.094 1 92.38 49 TYR B CA 1
ATOM 2736 C C . TYR B 1 49 ? 10.695 -6.871 -4.574 1 92.38 49 TYR B C 1
ATOM 2738 O O . TYR B 1 49 ? 10.117 -7.941 -4.785 1 92.38 49 TYR B O 1
ATOM 2746 N N . VAL B 1 50 ? 10.227 -5.91 -3.893 1 92.31 50 VAL B N 1
ATOM 2747 C CA . VAL B 1 50 ? 8.867 -6.043 -3.377 1 92.31 50 VAL B CA 1
ATOM 2748 C C . VAL B 1 50 ? 7.879 -5.414 -4.359 1 92.31 50 VAL B C 1
ATOM 2750 O O . VAL B 1 50 ? 7.984 -4.23 -4.68 1 92.31 50 VAL B O 1
ATOM 2753 N N . ASN B 1 51 ? 6.996 -6.215 -4.82 1 94.75 51 ASN B N 1
ATOM 2754 C CA . ASN B 1 51 ? 5.953 -5.777 -5.742 1 94.75 51 ASN B CA 1
ATOM 2755 C C . ASN B 1 51 ? 4.676 -5.383 -5 1 94.75 51 ASN B C 1
ATOM 2757 O O . ASN B 1 51 ? 3.836 -6.238 -4.707 1 94.75 51 ASN B O 1
ATOM 2761 N N . PHE B 1 52 ? 4.391 -4.102 -4.852 1 92.75 52 PHE B N 1
ATOM 2762 C CA . PHE B 1 52 ? 3.215 -3.645 -4.121 1 92.75 52 PHE B CA 1
ATOM 2763 C C . PHE B 1 52 ? 2.012 -3.535 -5.051 1 92.75 52 PHE B C 1
ATOM 2765 O O . PHE B 1 52 ? 0.922 -3.148 -4.617 1 92.75 52 PHE B O 1
ATOM 2772 N N . GLY B 1 53 ? 2.193 -3.84 -6.273 1 93.31 53 GLY B N 1
ATOM 2773 C CA . GLY B 1 53 ? 1.104 -3.895 -7.234 1 93.31 53 GLY B CA 1
ATOM 2774 C C . GLY B 1 53 ? 0.657 -5.309 -7.551 1 93.31 53 GLY B C 1
ATOM 2775 O O . GLY B 1 53 ? 0.034 -5.551 -8.586 1 93.31 53 GLY B O 1
ATOM 2776 N N . TYR B 1 54 ? 0.982 -6.184 -6.676 1 95.25 54 TYR B N 1
ATOM 2777 C CA . TYR B 1 54 ? 0.743 -7.605 -6.895 1 95.25 54 TYR B CA 1
ATOM 2778 C C . TYR B 1 54 ? -0.737 -7.883 -7.129 1 95.25 54 TYR B C 1
ATOM 2780 O O . TYR B 1 54 ? -1.095 -8.719 -7.957 1 95.25 54 TYR B O 1
ATOM 2788 N N . ALA B 1 55 ? -1.583 -7.195 -6.469 1 97.25 55 ALA B N 1
ATOM 2789 C CA . ALA B 1 55 ? -3.02 -7.453 -6.527 1 97.25 55 ALA B CA 1
ATOM 2790 C C . ALA B 1 55 ? -3.57 -7.18 -7.926 1 97.25 55 ALA B C 1
ATOM 2792 O O . ALA B 1 55 ? -4.586 -7.754 -8.32 1 97.25 55 ALA B O 1
ATOM 2793 N N . ALA B 1 56 ? -2.924 -6.32 -8.633 1 97.88 56 ALA B N 1
ATOM 2794 C CA . ALA B 1 56 ? -3.357 -6.02 -9.992 1 97.88 56 ALA B CA 1
ATOM 2795 C C . ALA B 1 56 ? -3.326 -7.273 -10.867 1 97.88 56 ALA B C 1
ATOM 2797 O O . ALA B 1 56 ? -4.156 -7.434 -11.766 1 97.88 56 ALA B O 1
ATOM 2798 N N . PHE B 1 57 ? -2.418 -8.133 -10.594 1 98.62 57 PHE B N 1
ATOM 2799 C CA . PHE B 1 57 ? -2.305 -9.352 -11.391 1 98.62 57 PHE B CA 1
ATOM 2800 C C . PHE B 1 57 ? -3.389 -10.352 -11 1 98.62 57 PHE B C 1
ATOM 2802 O O . PHE B 1 57 ? -3.932 -11.047 -11.859 1 98.62 57 PHE B O 1
ATOM 2809 N N . LEU B 1 58 ? -3.697 -10.414 -9.711 1 98.62 58 LEU B N 1
ATOM 2810 C CA . LEU B 1 58 ? -4.871 -11.172 -9.289 1 98.62 58 LEU B CA 1
ATOM 2811 C C . LEU B 1 58 ? -6.125 -10.664 -9.992 1 98.62 58 LEU B C 1
ATOM 2813 O O . LEU B 1 58 ? -6.934 -11.461 -10.477 1 98.62 58 LEU B O 1
ATOM 2817 N N . ALA B 1 59 ? -6.188 -9.359 -10.062 1 98.75 59 ALA B N 1
ATOM 2818 C CA . ALA B 1 59 ? -7.359 -8.711 -10.648 1 98.75 59 ALA B CA 1
ATOM 2819 C C . ALA B 1 59 ? -7.469 -9.008 -12.141 1 98.75 59 ALA B C 1
ATOM 2821 O O . ALA B 1 59 ? -8.562 -9.227 -12.656 1 98.75 59 ALA B O 1
ATOM 2822 N N . MET B 1 60 ? -6.367 -9 -12.812 1 98.62 60 MET B N 1
ATOM 2823 C CA . MET B 1 60 ? -6.395 -9.305 -14.234 1 98.62 60 MET B CA 1
ATOM 2824 C C . MET B 1 60 ? -6.934 -10.711 -14.477 1 98.62 60 MET B C 1
ATOM 2826 O O . MET B 1 60 ? -7.699 -10.938 -15.422 1 98.62 60 MET B O 1
ATOM 2830 N N . GLY B 1 61 ? -6.508 -11.633 -13.641 1 98.81 61 GLY B N 1
ATOM 2831 C CA . GLY B 1 61 ? -7.062 -12.977 -13.742 1 98.81 61 GLY B CA 1
ATOM 2832 C C . GLY B 1 61 ? -8.547 -13.031 -13.445 1 98.81 61 GLY B C 1
ATOM 2833 O O . GLY B 1 61 ? -9.305 -13.672 -14.172 1 98.81 61 GLY B O 1
ATOM 2834 N N . ALA B 1 62 ? -8.938 -12.375 -12.375 1 98.81 62 ALA B N 1
ATOM 2835 C CA . ALA B 1 62 ? -10.336 -12.336 -11.977 1 98.81 62 ALA B CA 1
ATOM 2836 C C . ALA B 1 62 ? -11.211 -11.758 -13.086 1 98.81 62 ALA B C 1
ATOM 2838 O O . ALA B 1 62 ? -12.227 -12.352 -13.453 1 98.81 62 ALA B O 1
ATOM 2839 N N . TYR B 1 63 ? -10.734 -10.695 -13.664 1 98.69 63 TYR B N 1
ATOM 2840 C CA . TYR B 1 63 ? -11.516 -10.055 -14.719 1 98.69 63 TYR B CA 1
ATOM 2841 C C . TYR B 1 63 ? -11.445 -10.859 -16.016 1 98.69 63 TYR B C 1
ATOM 2843 O O . TYR B 1 63 ? -12.414 -10.898 -16.781 1 98.69 63 TYR B O 1
ATOM 2851 N N . GLY B 1 64 ? -10.297 -11.438 -16.281 1 98.62 64 GLY B N 1
ATOM 2852 C CA . GLY B 1 64 ? -10.203 -12.281 -17.453 1 98.62 64 GLY B CA 1
ATOM 2853 C C . GLY B 1 64 ? -11.297 -13.328 -17.531 1 98.62 64 GLY B C 1
ATOM 2854 O O . GLY B 1 64 ? -12.062 -13.359 -18.5 1 98.62 64 GLY B O 1
ATOM 2855 N N . LEU B 1 65 ? -11.391 -14.141 -16.5 1 98.62 65 LEU B N 1
ATOM 2856 C CA . LEU B 1 65 ? -12.406 -15.195 -16.484 1 98.62 65 LEU B CA 1
ATOM 2857 C C . LEU B 1 65 ? -13.789 -14.609 -16.25 1 98.62 65 LEU B C 1
ATOM 2859 O O . LEU B 1 65 ? -14.766 -15.031 -16.875 1 98.62 65 LEU B O 1
ATOM 2863 N N . GLY B 1 66 ? -13.891 -13.633 -15.367 1 98.5 66 GLY B N 1
ATOM 2864 C CA . GLY B 1 66 ? -15.172 -13.023 -15.055 1 98.5 66 GLY B CA 1
ATOM 2865 C C . GLY B 1 66 ? -15.859 -12.422 -16.266 1 98.5 66 GLY B C 1
ATOM 2866 O O . GLY B 1 66 ? -17.078 -12.586 -16.438 1 98.5 66 GLY B O 1
ATOM 2867 N N . VAL B 1 67 ? -15.109 -11.773 -17.094 1 98.12 67 VAL B N 1
ATOM 2868 C CA . VAL B 1 67 ? -15.688 -11.078 -18.234 1 98.12 67 VAL B CA 1
ATOM 2869 C C . VAL B 1 67 ? -16.156 -12.102 -19.266 1 98.12 67 VAL B C 1
ATOM 2871 O O . VAL B 1 67 ? -17.188 -11.914 -19.922 1 98.12 67 VAL B O 1
ATOM 2874 N N . VAL B 1 68 ? -15.391 -13.188 -19.469 1 98.25 68 VAL B N 1
ATOM 2875 C CA . VAL B 1 68 ? -15.781 -14.203 -20.438 1 98.25 68 VAL B CA 1
ATOM 2876 C C . VAL B 1 68 ? -17.078 -14.883 -19.984 1 98.25 68 VAL B C 1
ATOM 2878 O O . VAL B 1 68 ? -17.984 -15.109 -20.797 1 98.25 68 VAL B O 1
ATOM 2881 N N . ILE B 1 69 ? -17.219 -15.188 -18.703 1 97.94 69 ILE B N 1
ATOM 2882 C CA . ILE B 1 69 ? -18.422 -15.805 -18.172 1 97.94 69 ILE B CA 1
ATOM 2883 C C . ILE B 1 69 ? -19.609 -14.844 -18.297 1 97.94 69 ILE B C 1
ATOM 2885 O O . ILE B 1 69 ? -20.719 -15.258 -18.656 1 97.94 69 ILE B O 1
ATOM 2889 N N . ALA B 1 70 ? -19.359 -13.602 -18.047 1 97 70 ALA B N 1
ATOM 2890 C CA . ALA B 1 70 ? -20.422 -12.602 -18.016 1 97 70 ALA B CA 1
ATOM 2891 C C . ALA B 1 70 ? -20.906 -12.281 -19.422 1 97 70 ALA B C 1
ATOM 2893 O O . ALA B 1 70 ? -22.109 -12.109 -19.641 1 97 70 ALA B O 1
ATOM 2894 N N . TYR B 1 71 ? -20 -12.227 -20.344 1 96.31 71 TYR B N 1
ATOM 2895 C CA . TYR B 1 71 ? -20.359 -11.641 -21.625 1 96.31 71 TYR B CA 1
ATOM 2896 C C . TYR B 1 71 ? -20.438 -12.703 -22.719 1 96.31 71 TYR B C 1
ATOM 2898 O O . TYR B 1 71 ? -21 -12.469 -23.781 1 96.31 71 TYR B O 1
ATOM 2906 N N . MET B 1 72 ? -19.891 -13.891 -22.453 1 96.62 72 MET B N 1
ATOM 2907 C CA . MET B 1 72 ? -19.906 -14.938 -23.469 1 96.62 72 MET B CA 1
ATOM 2908 C C . MET B 1 72 ? -20.438 -16.25 -22.891 1 96.62 72 MET B C 1
ATOM 2910 O O . MET B 1 72 ? -19.797 -17.297 -23.016 1 96.62 72 MET B O 1
ATOM 2914 N N . PRO B 1 73 ? -21.594 -16.125 -22.281 1 93.75 73 PRO B N 1
ATOM 2915 C CA . PRO B 1 73 ? -22.141 -17.328 -21.656 1 93.75 73 PRO B CA 1
ATOM 2916 C C . PRO B 1 73 ? -22.422 -18.438 -22.672 1 93.75 73 PRO B C 1
ATOM 2918 O O . PRO B 1 73 ? -22.484 -19.609 -22.297 1 93.75 73 PRO B O 1
ATOM 2921 N N . TRP B 1 74 ? -22.562 -18.156 -23.891 1 94.5 74 TRP B N 1
ATOM 2922 C CA . TRP B 1 74 ? -22.922 -19.141 -24.922 1 94.5 74 TRP B CA 1
ATOM 2923 C C . TRP B 1 74 ? -21.797 -20.125 -25.172 1 94.5 74 TRP B C 1
ATOM 2925 O O . TRP B 1 74 ? -22 -21.172 -25.781 1 94.5 74 TRP B O 1
ATOM 2935 N N . LEU B 1 75 ? -20.625 -19.875 -24.641 1 96.12 75 LEU B N 1
ATOM 2936 C CA . LEU B 1 75 ? -19.469 -20.75 -24.859 1 96.12 75 LEU B CA 1
ATOM 2937 C C . LEU B 1 75 ? -19.5 -21.938 -23.906 1 96.12 75 LEU B C 1
ATOM 2939 O O . LEU B 1 75 ? -18.719 -22.875 -24.062 1 96.12 75 LEU B O 1
ATOM 2943 N N . GLY B 1 76 ? -20.375 -21.859 -22.938 1 95.5 76 GLY B N 1
ATOM 2944 C CA . GLY B 1 76 ? -20.484 -22.953 -22 1 95.5 76 GLY B CA 1
ATOM 2945 C C . GLY B 1 76 ? -19.188 -23.266 -21.297 1 95.5 76 GLY B C 1
ATOM 2946 O O . GLY B 1 76 ? -18.547 -22.375 -20.734 1 95.5 76 GLY B O 1
ATOM 2947 N N . ILE B 1 77 ? -18.781 -24.484 -21.328 1 95 77 ILE B N 1
ATOM 2948 C CA . ILE B 1 77 ? -17.609 -24.938 -20.594 1 95 77 ILE B CA 1
ATOM 2949 C C . ILE B 1 77 ? -16.344 -24.328 -21.188 1 95 77 ILE B C 1
ATOM 2951 O O . ILE B 1 77 ? -15.32 -24.234 -20.5 1 95 77 ILE B O 1
ATOM 2955 N N . TRP B 1 78 ? -16.391 -23.859 -22.391 1 97.06 78 TRP B N 1
ATOM 2956 C CA . TRP B 1 78 ? -15.234 -23.281 -23.062 1 97.06 78 TRP B CA 1
ATOM 2957 C C . TRP B 1 78 ? -14.906 -21.906 -22.516 1 97.06 78 TRP B C 1
ATOM 2959 O O . TRP B 1 78 ? -13.828 -21.375 -22.781 1 97.06 78 TRP B O 1
ATOM 2969 N N . THR B 1 79 ? -15.852 -21.359 -21.703 1 97.94 79 THR B N 1
ATOM 2970 C CA . THR B 1 79 ? -15.547 -20.094 -21.047 1 97.94 79 THR B CA 1
ATOM 2971 C C . THR B 1 79 ? -14.367 -20.25 -20.094 1 97.94 79 THR B C 1
ATOM 2973 O O . THR B 1 79 ? -13.625 -19.297 -19.859 1 97.94 79 THR B O 1
ATOM 2976 N N . LEU B 1 80 ? -14.18 -21.453 -19.609 1 97.69 80 LEU B N 1
ATOM 2977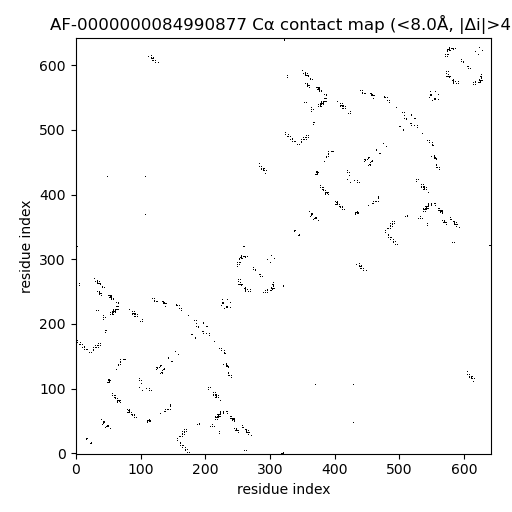 C CA . LEU B 1 80 ? -13.148 -21.672 -18.609 1 97.69 80 LEU B CA 1
ATOM 2978 C C . LEU B 1 80 ? -11.758 -21.562 -19.219 1 97.69 80 LEU B C 1
ATOM 2980 O O . LEU B 1 80 ? -10.969 -20.703 -18.828 1 97.69 80 LEU B O 1
ATOM 2984 N N . PRO B 1 81 ? -11.422 -22.375 -20.266 1 98 81 PRO B N 1
ATOM 2985 C CA . PRO B 1 81 ? -10.086 -22.234 -20.844 1 98 81 PRO B CA 1
ATOM 2986 C C . PRO B 1 81 ? -9.867 -20.859 -21.484 1 98 81 PRO B C 1
ATOM 2988 O O . PRO B 1 81 ? -8.766 -20.312 -21.422 1 98 81 PRO B O 1
ATOM 2991 N N . LEU B 1 82 ? -10.891 -20.281 -22.062 1 98.38 82 LEU B N 1
ATOM 2992 C CA . LEU B 1 82 ? -10.758 -18.969 -22.688 1 98.38 82 LEU B CA 1
ATOM 2993 C C . LEU B 1 82 ? -10.523 -17.891 -21.641 1 98.38 82 LEU B C 1
ATOM 2995 O O . L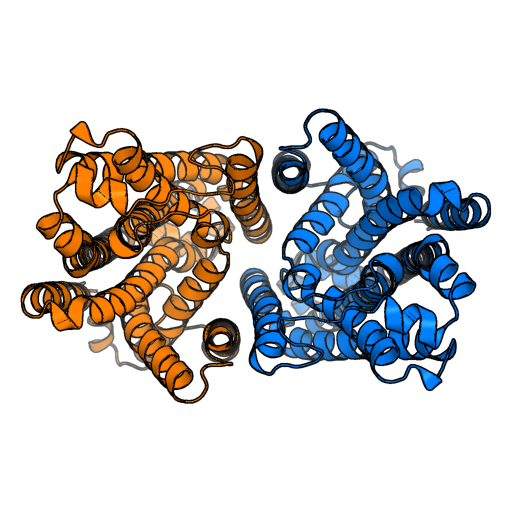EU B 1 82 ? -9.711 -16.984 -21.844 1 98.38 82 LEU B O 1
ATOM 2999 N N . GLY B 1 83 ? -11.328 -17.922 -20.578 1 98.62 83 GLY B N 1
ATOM 3000 C CA . GLY B 1 83 ? -11.18 -16.953 -19.5 1 98.62 83 GLY B CA 1
ATOM 3001 C C . GLY B 1 83 ? -9.836 -17.031 -18.812 1 98.62 83 GLY B C 1
ATOM 3002 O O . GLY B 1 83 ? -9.227 -16.016 -18.484 1 98.62 83 GLY B O 1
ATOM 3003 N N . LEU B 1 84 ? -9.391 -18.281 -18.562 1 98.69 84 LEU B N 1
ATOM 3004 C CA . LEU B 1 84 ? -8.07 -18.484 -17.969 1 98.69 84 LEU B CA 1
ATOM 3005 C C . LEU B 1 84 ? -6.98 -17.922 -18.875 1 98.69 84 LEU B C 1
ATOM 3007 O O . LEU B 1 84 ? -6.047 -17.266 -18.406 1 98.69 84 LEU B O 1
ATOM 3011 N N . ALA B 1 85 ? -7.09 -18.172 -20.156 1 98.69 85 ALA B N 1
ATOM 3012 C CA . ALA B 1 85 ? -6.125 -17.672 -21.141 1 98.69 85 ALA B CA 1
ATOM 3013 C C . ALA B 1 85 ? -6.137 -16.156 -21.203 1 98.69 85 ALA B C 1
ATOM 3015 O O . ALA B 1 85 ? -5.078 -15.523 -21.281 1 98.69 85 ALA B O 1
ATOM 3016 N N . LEU B 1 86 ? -7.348 -15.617 -21.141 1 98.69 86 LEU B N 1
ATOM 3017 C CA . LEU B 1 86 ? -7.457 -14.164 -21.172 1 98.69 86 LEU B CA 1
ATOM 3018 C C . LEU B 1 86 ? -6.824 -13.539 -19.938 1 98.69 86 LEU B C 1
ATOM 3020 O O . LEU B 1 86 ? -6.113 -12.539 -20.031 1 98.69 86 LEU B O 1
ATOM 3024 N N . GLY B 1 87 ? -7.16 -14.086 -18.781 1 98.69 87 GLY B N 1
ATOM 3025 C CA . GLY B 1 87 ? -6.535 -13.602 -17.547 1 98.69 87 GLY B CA 1
ATOM 3026 C C . GLY B 1 87 ? -5.023 -13.672 -17.594 1 98.69 87 GLY B C 1
ATOM 3027 O O . GLY B 1 87 ? -4.344 -12.711 -17.219 1 98.69 87 GLY B O 1
ATOM 3028 N N . ALA B 1 88 ? -4.527 -14.797 -18.047 1 98.56 88 ALA B N 1
ATOM 3029 C CA . ALA B 1 88 ? -3.082 -14.969 -18.156 1 98.56 88 ALA B CA 1
ATOM 3030 C C . ALA B 1 88 ? -2.488 -13.977 -19.156 1 98.56 88 ALA B C 1
ATOM 3032 O O . ALA B 1 88 ? -1.414 -13.414 -18.906 1 98.56 88 ALA B O 1
ATOM 3033 N N . LEU B 1 89 ? -3.139 -13.742 -20.219 1 98.56 89 LEU B N 1
ATOM 3034 C CA . LEU B 1 89 ? -2.678 -12.812 -21.25 1 98.56 89 LEU B CA 1
ATOM 3035 C C . LEU B 1 89 ? -2.67 -11.383 -20.719 1 98.56 89 LEU B C 1
ATOM 3037 O O . LEU B 1 89 ? -1.721 -10.625 -20.953 1 98.56 89 LEU B O 1
ATOM 3041 N N . LEU B 1 90 ? -3.742 -11.023 -20.047 1 98.5 90 LEU B N 1
ATOM 3042 C CA . LEU B 1 90 ? -3.811 -9.688 -19.469 1 98.5 90 LEU B CA 1
ATOM 3043 C C . LEU B 1 90 ? -2.695 -9.484 -18.438 1 98.5 90 LEU B C 1
ATOM 3045 O O . LEU B 1 90 ? -2.07 -8.422 -18.406 1 98.5 90 LEU B O 1
ATOM 3049 N N . ALA B 1 91 ? -2.504 -10.477 -17.641 1 98.5 91 ALA B N 1
ATOM 3050 C CA . ALA B 1 91 ? -1.456 -10.398 -16.625 1 98.5 91 ALA B CA 1
ATOM 3051 C C . ALA B 1 91 ? -0.075 -10.312 -17.266 1 98.5 91 ALA B C 1
ATOM 3053 O O . ALA B 1 91 ? 0.784 -9.555 -16.812 1 98.5 91 ALA B O 1
ATOM 3054 N N . THR B 1 92 ? 0.101 -11.102 -18.297 1 98.06 92 THR B N 1
ATOM 3055 C CA . THR B 1 92 ? 1.379 -11.086 -19 1 98.06 92 THR B CA 1
ATOM 3056 C C . THR B 1 92 ? 1.605 -9.742 -19.672 1 98.06 92 THR B C 1
ATOM 3058 O O . THR B 1 92 ? 2.713 -9.203 -19.641 1 98.06 92 THR B O 1
ATOM 3061 N N . ALA B 1 93 ? 0.653 -9.234 -20.297 1 98.12 93 ALA B N 1
ATOM 3062 C CA . ALA B 1 93 ? 0.746 -7.926 -20.938 1 98.12 93 ALA B CA 1
ATOM 3063 C C . ALA B 1 93 ? 1.046 -6.832 -19.906 1 98.12 93 ALA B C 1
ATOM 3065 O O . ALA B 1 93 ? 1.884 -5.961 -20.156 1 98.12 93 ALA B O 1
ATOM 3066 N N . LEU B 1 94 ? 0.345 -6.895 -18.812 1 97.75 94 LEU B N 1
ATOM 3067 C CA . LEU B 1 94 ? 0.583 -5.926 -17.75 1 97.75 94 LEU B CA 1
ATOM 3068 C C . LEU B 1 94 ? 1.995 -6.062 -17.188 1 97.75 94 LEU B C 1
ATOM 3070 O O . LEU B 1 94 ? 2.666 -5.062 -16.938 1 97.75 94 LEU B O 1
ATOM 3074 N N . ALA B 1 95 ? 2.371 -7.301 -16.984 1 97.88 95 ALA B N 1
ATOM 3075 C CA . ALA B 1 95 ? 3.715 -7.551 -16.469 1 97.88 95 ALA B CA 1
ATOM 3076 C C . ALA B 1 95 ? 4.777 -7.027 -17.438 1 97.88 95 ALA B C 1
ATOM 3078 O O . ALA B 1 95 ? 5.789 -6.469 -17 1 97.88 95 ALA B O 1
ATOM 3079 N N . ALA B 1 96 ? 4.52 -7.188 -18.672 1 96.5 96 ALA B N 1
ATOM 3080 C CA . ALA B 1 96 ? 5.453 -6.691 -19.672 1 96.5 96 ALA B CA 1
ATOM 3081 C C . ALA B 1 96 ? 5.492 -5.164 -19.688 1 96.5 96 ALA B C 1
ATOM 3083 O O . ALA B 1 96 ? 6.57 -4.566 -19.734 1 96.5 96 ALA B O 1
ATOM 3084 N N . ALA B 1 97 ? 4.395 -4.605 -19.609 1 94 97 ALA B N 1
ATOM 3085 C CA . ALA B 1 97 ? 4.305 -3.146 -19.641 1 94 97 ALA B CA 1
ATOM 3086 C C . ALA B 1 97 ? 4.934 -2.535 -18.391 1 94 97 ALA B C 1
ATOM 3088 O O . ALA B 1 97 ? 5.75 -1.614 -18.484 1 94 97 ALA B O 1
ATOM 3089 N N . VAL B 1 98 ? 4.535 -3.035 -17.266 1 92.06 98 VAL B N 1
ATOM 3090 C CA . VAL B 1 98 ? 5.039 -2.539 -16 1 92.06 98 VAL B CA 1
ATOM 3091 C C . VAL B 1 98 ? 6.523 -2.871 -15.867 1 92.06 98 VAL B C 1
ATOM 3093 O O . VAL B 1 98 ? 7.312 -2.041 -15.406 1 92.06 98 VAL B O 1
ATOM 3096 N N . GLY B 1 99 ? 6.852 -4.137 -16.281 1 92 99 GLY B N 1
ATOM 3097 C CA . GLY B 1 99 ? 8.227 -4.586 -16.141 1 92 99 GLY B CA 1
ATOM 3098 C C . GLY B 1 99 ? 9.203 -3.791 -17 1 92 99 GLY B C 1
ATOM 3099 O O . GLY B 1 99 ? 10.32 -3.51 -16.578 1 92 99 GLY B O 1
ATOM 3100 N N . ALA B 1 100 ? 8.789 -3.359 -18.156 1 88.62 100 ALA B N 1
ATOM 3101 C CA . ALA B 1 100 ? 9.633 -2.605 -19.078 1 88.62 100 ALA B CA 1
ATOM 3102 C C . ALA B 1 100 ? 10.062 -1.273 -18.469 1 88.62 100 ALA B C 1
ATOM 3104 O O . ALA B 1 100 ? 11.148 -0.772 -18.75 1 88.62 100 ALA B O 1
ATOM 3105 N N . VAL B 1 101 ? 9.305 -0.869 -17.578 1 86.12 101 VAL B N 1
ATOM 3106 C CA . VAL B 1 101 ? 9.555 0.465 -17.047 1 86.12 101 VAL B CA 1
ATOM 3107 C C . VAL B 1 101 ? 10.016 0.361 -15.602 1 86.12 101 VAL B C 1
ATOM 3109 O O . VAL B 1 101 ? 11.086 0.859 -15.242 1 86.12 101 VAL B O 1
ATOM 3112 N N . ALA B 1 102 ? 9.266 -0.364 -14.852 1 89 102 ALA B N 1
ATOM 3113 C CA . ALA B 1 102 ? 9.445 -0.365 -13.406 1 89 102 ALA B CA 1
ATOM 3114 C C . ALA B 1 102 ? 10.648 -1.21 -13 1 89 102 ALA B C 1
ATOM 3116 O O . ALA B 1 102 ? 11.289 -0.948 -11.977 1 89 102 ALA B O 1
ATOM 3117 N N . LEU B 1 103 ? 11.078 -2.174 -13.82 1 92.75 103 LEU B N 1
ATOM 3118 C CA . LEU B 1 103 ? 12.148 -3.082 -13.422 1 92.75 103 LEU B CA 1
ATOM 3119 C C . LEU B 1 103 ? 13.516 -2.449 -13.656 1 92.75 103 LEU B C 1
ATOM 3121 O O . LEU B 1 103 ? 14.531 -2.984 -13.219 1 92.75 103 LEU B O 1
ATOM 3125 N N . ARG B 1 104 ? 13.5 -1.295 -14.273 1 86.81 104 ARG B N 1
ATOM 3126 C CA . ARG B 1 104 ? 14.734 -0.536 -14.438 1 86.81 104 ARG B CA 1
ATOM 3127 C C . ARG B 1 104 ? 14.977 0.372 -13.234 1 86.81 104 ARG B C 1
ATOM 3129 O O . ARG B 1 104 ? 16.062 0.937 -13.086 1 86.81 104 ARG B O 1
ATOM 3136 N N . LEU B 1 105 ? 13.961 0.5 -12.461 1 83.44 105 LEU B N 1
ATOM 3137 C CA . LEU B 1 105 ? 14.047 1.376 -11.297 1 83.44 105 LEU B CA 1
ATOM 3138 C C . LEU B 1 105 ? 14.648 0.638 -10.102 1 83.44 105 LEU B C 1
ATOM 3140 O O . LEU B 1 105 ? 14.641 -0.595 -10.062 1 83.44 105 LEU B O 1
ATOM 3144 N N . ARG B 1 106 ? 15.156 1.423 -9.203 1 82.81 106 ARG B N 1
ATOM 3145 C CA . ARG B 1 106 ? 15.617 0.829 -7.953 1 82.81 106 ARG B CA 1
ATOM 3146 C C . ARG B 1 106 ? 14.445 0.302 -7.129 1 82.81 106 ARG B C 1
ATOM 3148 O O . ARG B 1 106 ? 13.289 0.573 -7.445 1 82.81 106 ARG B O 1
ATOM 3155 N N . SER B 1 107 ? 14.781 -0.42 -6.109 1 81.62 107 SER B N 1
ATOM 3156 C CA . SER B 1 107 ? 13.805 -1.192 -5.348 1 81.62 107 SER B CA 1
ATOM 3157 C C . SER B 1 107 ? 12.695 -0.298 -4.805 1 81.62 107 SER B C 1
ATOM 3159 O O . SER B 1 107 ? 11.508 -0.625 -4.922 1 81.62 107 SER B O 1
ATOM 3161 N N . ALA B 1 108 ? 13.047 0.88 -4.25 1 82.88 108 ALA B N 1
ATOM 3162 C CA . ALA B 1 108 ? 12.062 1.781 -3.666 1 82.88 108 ALA B CA 1
ATOM 3163 C C . ALA B 1 108 ? 11.156 2.375 -4.742 1 82.88 108 ALA B C 1
ATOM 3165 O O . ALA B 1 108 ? 9.938 2.459 -4.562 1 82.88 108 ALA B O 1
ATOM 3166 N N . TYR B 1 109 ? 11.719 2.758 -5.816 1 85.12 109 TYR B N 1
ATOM 3167 C CA . TYR B 1 109 ? 10.961 3.348 -6.914 1 85.12 109 TYR B CA 1
ATOM 3168 C C . TYR B 1 109 ? 10.078 2.305 -7.594 1 85.12 109 TYR B C 1
ATOM 3170 O O . TYR B 1 109 ? 8.977 2.617 -8.047 1 85.12 109 TYR B O 1
ATOM 3178 N N . PHE B 1 110 ? 10.656 1.095 -7.629 1 90.88 110 PHE B N 1
ATOM 3179 C CA . PHE B 1 110 ? 9.844 -0.003 -8.133 1 90.88 110 PHE B CA 1
ATOM 3180 C C . PHE B 1 110 ? 8.602 -0.198 -7.277 1 90.88 110 PHE B C 1
ATOM 3182 O O . PHE B 1 110 ? 7.496 -0.373 -7.797 1 90.88 110 PHE B O 1
ATOM 3189 N N . ALA B 1 111 ? 8.773 -0.164 -5.961 1 91.19 111 ALA B N 1
ATOM 3190 C CA . ALA B 1 111 ? 7.668 -0.331 -5.023 1 91.19 111 ALA B CA 1
ATOM 3191 C C . ALA B 1 111 ? 6.613 0.755 -5.223 1 91.19 111 ALA B C 1
ATOM 3193 O O . ALA B 1 111 ? 5.418 0.465 -5.277 1 91.19 111 ALA B O 1
ATOM 3194 N N . ILE B 1 112 ? 7.027 1.983 -5.344 1 90.31 112 ILE B N 1
ATOM 3195 C CA . ILE B 1 112 ? 6.133 3.121 -5.539 1 90.31 112 ILE B CA 1
ATOM 3196 C C . ILE B 1 112 ? 5.387 2.971 -6.863 1 90.31 112 ILE B C 1
ATOM 3198 O O . ILE B 1 112 ? 4.164 3.133 -6.914 1 90.31 112 ILE B O 1
ATOM 3202 N N . ALA B 1 113 ? 6.098 2.576 -7.898 1 91.06 113 ALA B N 1
ATOM 3203 C CA . ALA B 1 113 ? 5.512 2.441 -9.227 1 91.06 113 ALA B CA 1
ATOM 3204 C C . ALA B 1 113 ? 4.434 1.363 -9.242 1 91.06 113 ALA B C 1
ATOM 3206 O O . ALA B 1 113 ? 3.371 1.548 -9.844 1 91.06 113 ALA B O 1
ATOM 3207 N N . THR B 1 114 ? 4.758 0.322 -8.562 1 93.81 114 THR B N 1
ATOM 3208 C CA . THR B 1 114 ? 3.844 -0.811 -8.672 1 93.81 114 THR B CA 1
ATOM 3209 C C . THR B 1 114 ? 2.592 -0.575 -7.828 1 93.81 114 THR B C 1
ATOM 3211 O O . THR B 1 114 ? 1.498 -1.007 -8.203 1 93.81 114 THR B O 1
ATOM 3214 N N . ILE B 1 115 ? 2.727 0.033 -6.699 1 92 115 ILE B N 1
ATOM 3215 C CA . ILE B 1 115 ? 1.519 0.364 -5.953 1 92 115 ILE B CA 1
ATOM 3216 C C . ILE B 1 115 ? 0.682 1.368 -6.742 1 92 115 ILE B C 1
ATOM 3218 O O . ILE B 1 115 ? -0.55 1.331 -6.699 1 92 115 ILE B O 1
ATOM 3222 N N . GLY B 1 116 ? 1.32 2.295 -7.418 1 91.75 116 GLY B N 1
ATOM 3223 C CA . GLY B 1 116 ? 0.629 3.221 -8.305 1 91.75 116 GLY B CA 1
ATOM 3224 C C . GLY B 1 116 ? -0.133 2.525 -9.414 1 91.75 116 GLY B C 1
ATOM 3225 O O . GLY B 1 116 ? -1.259 2.912 -9.734 1 91.75 116 GLY B O 1
ATOM 3226 N N . ILE B 1 117 ? 0.467 1.521 -9.953 1 93.12 117 ILE B N 1
ATOM 3227 C CA . ILE B 1 117 ? -0.173 0.756 -11.016 1 93.12 117 ILE B CA 1
ATOM 3228 C C . ILE B 1 117 ? -1.407 0.043 -10.469 1 93.12 117 ILE B C 1
ATOM 3230 O O . ILE B 1 117 ? -2.451 0.004 -11.125 1 93.12 117 ILE B O 1
ATOM 3234 N N . ASN B 1 118 ? -1.24 -0.53 -9.344 1 94.44 118 ASN B N 1
ATOM 3235 C CA . ASN B 1 118 ? -2.367 -1.206 -8.711 1 94.44 118 ASN B CA 1
ATOM 3236 C C . ASN B 1 118 ? -3.545 -0.258 -8.508 1 94.44 118 ASN B C 1
ATOM 3238 O O . ASN B 1 118 ? -4.672 -0.564 -8.906 1 94.44 118 ASN B O 1
ATOM 3242 N N . GLU B 1 119 ? -3.264 0.894 -7.953 1 92.5 119 GLU B N 1
ATOM 3243 C CA . GLU B 1 119 ? -4.305 1.889 -7.711 1 92.5 119 GLU B CA 1
ATOM 3244 C C . GLU B 1 119 ? -4.809 2.492 -9.023 1 92.5 119 GLU B C 1
ATOM 3246 O O . GLU B 1 119 ? -6.004 2.758 -9.164 1 92.5 119 GLU B O 1
ATOM 3251 N N . GLY B 1 120 ? -3.906 2.723 -9.898 1 93 120 GLY B N 1
ATOM 3252 C CA . GLY B 1 120 ? -4.27 3.297 -11.188 1 93 120 GLY B CA 1
ATOM 3253 C C . GLY B 1 120 ? -5.227 2.428 -11.977 1 93 120 GLY B C 1
ATOM 3254 O O . GLY B 1 120 ? -6.215 2.922 -12.523 1 93 120 GLY B O 1
ATOM 3255 N N . LEU B 1 121 ? -4.926 1.181 -12.031 1 95.38 121 LEU B N 1
ATOM 3256 C CA . LEU B 1 121 ? -5.777 0.263 -12.781 1 95.38 121 LEU B CA 1
ATOM 3257 C C . LEU B 1 121 ? -7.145 0.129 -12.109 1 95.38 121 LEU B C 1
ATOM 3259 O O . LEU B 1 121 ? -8.172 0.068 -12.797 1 95.38 121 LEU B O 1
ATOM 3263 N N . LYS B 1 122 ? -7.137 -0.014 -10.805 1 94.88 122 LYS B N 1
ATOM 3264 C CA . LYS B 1 122 ? -8.398 -0.055 -10.07 1 94.88 122 LYS B CA 1
ATOM 3265 C C . LYS B 1 122 ? -9.266 1.15 -10.398 1 94.88 122 LYS B C 1
ATOM 3267 O O . LYS B 1 122 ? -10.445 0.997 -10.75 1 94.88 122 LYS B O 1
ATOM 3272 N N . ASN B 1 123 ? -8.656 2.324 -10.367 1 93 123 ASN B N 1
ATOM 3273 C CA . ASN B 1 123 ? -9.414 3.555 -10.594 1 93 123 ASN B CA 1
ATOM 3274 C C . ASN B 1 123 ? -9.797 3.717 -12.055 1 93 123 ASN B C 1
ATOM 3276 O O . ASN B 1 123 ? -10.828 4.32 -12.367 1 93 123 ASN B O 1
ATOM 3280 N N . LEU B 1 124 ? -9.008 3.174 -12.898 1 94.69 124 LEU B N 1
ATOM 3281 C CA . LEU B 1 124 ? -9.359 3.188 -14.312 1 94.69 124 LEU B CA 1
ATOM 3282 C C . LEU B 1 124 ? -10.625 2.367 -14.57 1 94.69 124 LEU B C 1
ATOM 3284 O O . LEU B 1 124 ? -11.531 2.818 -15.266 1 94.69 124 LEU B O 1
ATOM 3288 N N . ILE B 1 125 ? -10.656 1.218 -14.008 1 96.75 125 ILE B N 1
ATOM 3289 C CA . ILE B 1 125 ? -11.797 0.332 -14.188 1 96.75 125 ILE B CA 1
ATOM 3290 C C . ILE B 1 125 ? -13.055 0.982 -13.602 1 96.75 125 ILE B C 1
ATOM 3292 O O . ILE B 1 125 ? -14.109 0.982 -14.234 1 96.75 125 ILE B O 1
ATOM 3296 N N . ILE B 1 126 ? -12.93 1.562 -12.461 1 95.19 126 ILE B N 1
ATOM 3297 C CA . ILE B 1 126 ? -14.055 2.205 -11.797 1 95.19 126 ILE B CA 1
ATOM 3298 C C . ILE B 1 126 ? -14.461 3.457 -12.57 1 95.19 126 ILE B C 1
ATOM 3300 O O . ILE B 1 126 ? -15.633 3.625 -12.922 1 95.19 126 ILE B O 1
ATOM 3304 N N . GLY B 1 127 ? -13.531 4.297 -12.906 1 93.19 127 GLY B N 1
ATOM 3305 C CA . GLY B 1 127 ? -13.805 5.578 -13.539 1 93.19 127 GLY B CA 1
ATOM 3306 C C . GLY B 1 127 ? -14.336 5.449 -14.953 1 93.19 127 GLY B C 1
ATOM 3307 O O . GLY B 1 127 ? -15.219 6.211 -15.359 1 93.19 127 GLY B O 1
ATOM 3308 N N . ALA B 1 128 ? -13.859 4.5 -15.688 1 94.31 128 ALA B N 1
ATOM 3309 C CA . ALA B 1 128 ? -14.273 4.312 -17.078 1 94.31 128 ALA B CA 1
ATOM 3310 C C . ALA B 1 128 ? -15.43 3.324 -17.172 1 94.31 128 ALA B C 1
ATOM 3312 O O . ALA B 1 128 ? -15.875 2.98 -18.266 1 94.31 128 ALA B O 1
ATOM 3313 N N . ASN B 1 129 ? -15.852 2.82 -16.109 1 95.25 129 ASN B N 1
ATOM 3314 C CA . ASN B 1 129 ? -16.938 1.857 -16.031 1 95.25 129 ASN B CA 1
ATOM 3315 C C . ASN B 1 129 ? -16.688 0.648 -16.922 1 95.25 129 ASN B C 1
ATOM 3317 O O . ASN B 1 129 ? -17.562 0.24 -17.688 1 95.25 129 ASN B O 1
ATOM 3321 N N . ILE B 1 130 ? -15.422 0.248 -16.75 1 96 130 ILE B N 1
ATOM 3322 C CA . ILE B 1 130 ? -15.023 -0.948 -17.5 1 96 130 ILE B CA 1
ATOM 3323 C C . ILE B 1 130 ? -15.375 -2.193 -16.688 1 96 130 ILE B C 1
ATOM 3325 O O . ILE B 1 130 ? -15.156 -2.232 -15.469 1 96 130 ILE B O 1
ATOM 3329 N N . TRP B 1 131 ? -15.953 -3.217 -17.359 1 96.88 131 TRP B N 1
ATOM 3330 C CA . TRP B 1 131 ? -16.203 -4.523 -16.75 1 96.88 131 TRP B CA 1
ATOM 3331 C C . TRP B 1 131 ? -17 -4.383 -15.461 1 96.88 131 TRP B C 1
ATOM 3333 O O . TRP B 1 131 ? -16.641 -4.965 -14.438 1 96.88 131 TRP B O 1
ATOM 3343 N N . GLY B 1 132 ? -18.047 -3.52 -15.508 1 95.19 132 GLY B N 1
ATOM 3344 C CA . GLY B 1 132 ? -18.953 -3.34 -14.383 1 95.19 132 GLY B CA 1
ATOM 3345 C C . GLY B 1 132 ? -18.547 -2.195 -13.469 1 95.19 132 GLY B C 1
ATOM 3346 O O . GLY B 1 132 ? -19.297 -1.834 -12.555 1 95.19 132 GLY B O 1
ATOM 3347 N N . GLY B 1 133 ? -17.391 -1.628 -13.703 1 95.12 133 GLY B N 1
ATOM 3348 C CA . GLY B 1 133 ? -16.938 -0.48 -12.938 1 95.12 133 GLY B CA 1
ATOM 3349 C C . GLY B 1 133 ? -16.969 -0.717 -11.438 1 95.12 133 GLY B C 1
ATOM 3350 O O . GLY B 1 133 ? -16.484 -1.738 -10.953 1 95.12 133 GLY B O 1
ATOM 3351 N N . SER B 1 134 ? -17.578 0.235 -10.719 1 92.44 134 SER B N 1
ATOM 3352 C CA . SER B 1 134 ? -17.641 0.145 -9.258 1 92.44 134 SER B CA 1
ATOM 3353 C C . SER B 1 134 ? -18.609 -0.946 -8.82 1 92.44 134 SER B C 1
ATOM 3355 O O . SER B 1 134 ? -18.469 -1.512 -7.73 1 92.44 134 SER B O 1
ATOM 3357 N N . ALA B 1 135 ? -19.625 -1.258 -9.625 1 94.81 135 ALA B N 1
ATOM 3358 C CA . ALA B 1 135 ? -20.625 -2.275 -9.297 1 94.81 135 ALA B CA 1
ATOM 3359 C C . ALA B 1 135 ? -20.031 -3.678 -9.414 1 94.81 135 ALA B C 1
ATOM 3361 O O . ALA B 1 135 ? -20.562 -4.633 -8.836 1 94.81 135 ALA B O 1
ATOM 3362 N N . GLY B 1 136 ? -18.922 -3.797 -10.18 1 97.06 136 GLY B N 1
ATOM 3363 C CA . GLY B 1 136 ? -18.281 -5.09 -10.336 1 97.06 136 GLY B CA 1
ATOM 3364 C C . GLY B 1 136 ? -19.078 -6.062 -11.18 1 97.06 136 GLY B C 1
ATOM 3365 O O . GLY B 1 136 ? -19.969 -5.656 -11.938 1 97.06 136 GLY B O 1
ATOM 3366 N N . LEU B 1 137 ? -18.688 -7.305 -11.195 1 97.44 137 LEU B N 1
ATOM 3367 C CA . LEU B 1 137 ? -19.375 -8.406 -11.875 1 97.44 137 LEU B CA 1
ATOM 3368 C C . LEU B 1 137 ? -19.984 -9.367 -10.867 1 97.44 137 LEU B C 1
ATOM 3370 O O . LEU B 1 137 ? -19.281 -9.961 -10.062 1 97.44 137 LEU B O 1
ATOM 3374 N N . VAL B 1 138 ? -21.234 -9.484 -10.859 1 97 138 VAL B N 1
ATOM 3375 C CA . VAL B 1 138 ? -21.953 -10.5 -10.086 1 97 138 VAL B CA 1
ATOM 3376 C C . VAL B 1 138 ? -22.328 -11.672 -10.992 1 97 138 VAL B C 1
ATOM 3378 O O . VAL B 1 138 ? -23.172 -11.539 -11.875 1 97 138 VAL B O 1
ATOM 3381 N N . LEU B 1 139 ? -21.781 -12.828 -10.719 1 97.19 139 LEU B N 1
ATOM 3382 C CA . LEU B 1 139 ? -21.734 -13.852 -11.758 1 97.19 139 LEU B CA 1
ATOM 3383 C C . LEU B 1 139 ? -22.578 -15.062 -11.359 1 97.19 139 LEU B C 1
ATOM 3385 O O . LEU B 1 139 ? -22.578 -16.078 -12.062 1 97.19 139 LEU B O 1
ATOM 3389 N N . GLY B 1 140 ? -23.266 -14.969 -10.25 1 93.69 140 GLY B N 1
ATOM 3390 C CA . GLY B 1 140 ? -24.047 -16.109 -9.812 1 93.69 140 GLY B CA 1
ATOM 3391 C C . GLY B 1 140 ? -25.016 -16.609 -10.875 1 93.69 140 GLY B C 1
ATOM 3392 O O . GLY B 1 140 ? -24.984 -17.797 -11.234 1 93.69 140 GLY B O 1
ATOM 3393 N N . TYR B 1 141 ? -25.812 -15.727 -11.352 1 92.94 141 TYR B N 1
ATOM 3394 C CA . TYR B 1 141 ? -26.797 -16.078 -12.375 1 92.94 141 TYR B CA 1
ATOM 3395 C C . TYR B 1 141 ? -26.109 -16.484 -13.672 1 92.94 141 TYR B C 1
ATOM 3397 O O . TYR B 1 141 ? -26.516 -17.453 -14.32 1 92.94 141 TYR B O 1
ATOM 3405 N N . ASN B 1 142 ? -25.047 -15.828 -14.023 1 95 142 ASN B N 1
ATOM 3406 C CA . ASN B 1 142 ? -24.297 -16.141 -15.234 1 95 142 ASN B CA 1
ATOM 3407 C C . ASN B 1 142 ? -23.688 -17.547 -15.18 1 95 142 ASN B C 1
ATOM 3409 O O . ASN B 1 142 ? -23.625 -18.25 -16.188 1 95 142 ASN B O 1
ATOM 3413 N N . MET B 1 143 ? -23.266 -17.875 -14.023 1 95.56 143 MET B N 1
ATOM 3414 C CA . MET B 1 143 ? -22.672 -19.203 -13.836 1 95.56 143 MET B CA 1
ATOM 3415 C C . MET B 1 143 ? -23.688 -20.297 -14.102 1 95.56 143 MET B C 1
ATOM 3417 O O . MET B 1 143 ? -23.375 -21.297 -14.758 1 95.56 143 MET B O 1
ATOM 3421 N N . PHE B 1 144 ? -24.891 -20.047 -13.625 1 94.94 144 PHE B N 1
ATOM 3422 C CA . PHE B 1 144 ? -25.953 -21.016 -13.836 1 94.94 144 PHE B CA 1
ATOM 3423 C C . PHE B 1 144 ? -26.359 -21.062 -15.305 1 94.94 144 PHE B C 1
ATOM 3425 O O . PHE B 1 144 ? -26.625 -22.141 -15.844 1 94.94 144 PHE B O 1
ATOM 3432 N N . GLN B 1 145 ? -26.406 -19.953 -15.852 1 93.81 145 GLN B N 1
ATOM 3433 C CA . GLN B 1 145 ? -26.797 -19.875 -17.266 1 93.81 145 GLN B CA 1
ATOM 3434 C C . GLN B 1 145 ? -25.734 -20.516 -18.156 1 93.81 145 GLN B C 1
ATOM 3436 O O . GLN B 1 145 ? -26.078 -21.172 -19.141 1 93.81 145 GLN B O 1
ATOM 3441 N N . THR B 1 146 ? -24.516 -20.359 -17.828 1 94.31 146 THR B N 1
ATOM 3442 C CA . THR B 1 146 ? -23.406 -20.781 -18.672 1 94.31 146 THR B CA 1
ATOM 3443 C C . THR B 1 146 ? -23.141 -22.281 -18.516 1 94.31 146 THR B C 1
ATOM 3445 O O . THR B 1 146 ? -22.875 -22.969 -19.5 1 94.31 146 THR B O 1
ATOM 3448 N N . TYR B 1 147 ? -23.266 -22.797 -17.281 1 95.69 147 TYR B N 1
ATOM 3449 C CA . TYR B 1 147 ? -22.766 -24.141 -17.016 1 95.69 147 TYR B CA 1
ATOM 3450 C C . TYR B 1 147 ? -23.891 -25.062 -16.594 1 95.69 147 TYR B C 1
ATOM 3452 O O . TYR B 1 147 ? -23.734 -26.297 -16.562 1 95.69 147 TYR B O 1
ATOM 3460 N N . GLY B 1 148 ? -25.078 -24.516 -16.281 1 95.25 148 GLY B N 1
ATOM 3461 C CA . GLY B 1 148 ? -26.094 -25.25 -15.57 1 95.25 148 GLY B CA 1
ATOM 3462 C C . GLY B 1 148 ? -25.906 -25.266 -14.062 1 95.25 148 GLY B C 1
ATOM 3463 O O . GLY B 1 148 ? -24.781 -25.109 -13.586 1 95.25 148 GLY B O 1
ATOM 3464 N N . ARG B 1 149 ? -26.859 -25.453 -13.328 1 94.44 149 ARG B N 1
ATOM 3465 C CA . ARG B 1 149 ? -26.844 -25.312 -11.875 1 94.44 149 ARG B CA 1
ATOM 3466 C C . ARG B 1 149 ? -25.875 -26.281 -11.234 1 94.44 149 ARG B C 1
ATOM 3468 O O . ARG B 1 149 ? -25 -25.891 -10.461 1 94.44 149 ARG B O 1
ATOM 3475 N N . GLU B 1 150 ? -25.969 -27.547 -11.562 1 94.56 150 GLU B N 1
ATOM 3476 C CA . GLU B 1 150 ? -25.141 -28.562 -10.938 1 94.56 150 GLU B CA 1
ATOM 3477 C C . GLU B 1 150 ? -23.656 -28.344 -11.242 1 94.56 150 GLU B C 1
ATOM 3479 O O . GLU B 1 150 ? -22.812 -28.391 -10.344 1 94.56 150 GLU B O 1
ATOM 3484 N N . THR B 1 151 ? -23.328 -28.156 -12.484 1 95.44 151 THR B N 1
ATOM 3485 C CA . THR B 1 151 ? -21.938 -27.938 -12.891 1 95.44 151 THR B CA 1
ATOM 3486 C C . THR B 1 151 ? -21.406 -26.625 -12.297 1 95.44 151 THR B C 1
ATOM 3488 O O . THR B 1 151 ? -20.234 -26.547 -11.914 1 95.44 151 THR B O 1
ATOM 3491 N N . ALA B 1 152 ? -22.219 -25.625 -12.273 1 95.62 152 ALA B N 1
ATOM 3492 C CA . ALA B 1 152 ? -21.828 -24.344 -11.68 1 95.62 152 ALA B CA 1
ATOM 3493 C C . ALA B 1 152 ? -21.469 -24.516 -10.203 1 95.62 152 ALA B C 1
ATOM 3495 O O . ALA B 1 152 ? -20.469 -23.938 -9.734 1 95.62 152 ALA B O 1
ATOM 3496 N N . LEU B 1 153 ? -22.281 -25.266 -9.531 1 94.31 153 LEU B N 1
ATOM 3497 C CA . LEU B 1 153 ? -22.031 -25.516 -8.109 1 94.31 153 LEU B CA 1
ATOM 3498 C C . LEU B 1 153 ? -20.75 -26.312 -7.918 1 94.31 153 LEU B C 1
ATOM 3500 O O . LEU B 1 153 ? -19.969 -26.031 -7.012 1 94.31 153 LEU B O 1
ATOM 3504 N N . PHE B 1 154 ? -20.578 -27.266 -8.766 1 94.88 154 PHE B N 1
ATOM 3505 C CA . PHE B 1 154 ? -19.344 -28.062 -8.719 1 94.88 154 PHE B CA 1
ATOM 3506 C C . PHE B 1 154 ? -18.125 -27.172 -8.969 1 94.88 154 PHE B C 1
ATOM 3508 O O . PHE B 1 154 ? -17.125 -27.297 -8.266 1 94.88 154 PHE B O 1
ATOM 3515 N N . LEU B 1 155 ? -18.203 -26.328 -9.969 1 95.44 155 LEU B N 1
ATOM 3516 C CA . LEU B 1 155 ? -17.109 -25.453 -10.328 1 95.44 155 LEU B CA 1
ATOM 3517 C C . LEU B 1 155 ? -16.797 -24.469 -9.203 1 95.44 155 LEU B C 1
ATOM 3519 O O . LEU B 1 155 ? -15.633 -24.156 -8.945 1 95.44 155 LEU B O 1
ATOM 3523 N N . SER B 1 156 ? -17.812 -24 -8.516 1 95.69 156 SER B N 1
ATOM 3524 C CA . SER B 1 156 ? -17.641 -23 -7.469 1 95.69 156 SER B CA 1
ATOM 3525 C C . SER B 1 156 ? -17.078 -23.609 -6.195 1 95.69 156 SER B C 1
ATOM 3527 O O . SER B 1 156 ? -16.562 -22.891 -5.328 1 95.69 156 SER B O 1
ATOM 3529 N N . THR B 1 157 ? -17.156 -24.938 -6.078 1 95 157 THR B N 1
ATOM 3530 C CA . THR B 1 157 ? -16.672 -25.594 -4.871 1 95 157 THR B CA 1
ATOM 3531 C C . THR B 1 157 ? -15.438 -26.453 -5.18 1 95 157 THR B C 1
ATOM 3533 O O . THR B 1 157 ? -14.312 -25.938 -5.207 1 95 157 THR B O 1
ATOM 3536 N N . THR B 1 158 ? -15.664 -27.625 -5.766 1 95.25 158 THR B N 1
ATOM 3537 C CA . THR B 1 158 ? -14.586 -28.562 -6.023 1 95.25 158 THR B CA 1
ATOM 3538 C C . THR B 1 158 ? -13.727 -28.094 -7.195 1 95.25 158 THR B C 1
ATOM 3540 O O . THR B 1 158 ? -12.5 -28.203 -7.156 1 95.25 158 THR B O 1
ATOM 3543 N N . GLY B 1 159 ? -14.344 -27.562 -8.219 1 96.56 159 GLY B N 1
ATOM 3544 C CA . GLY B 1 159 ? -13.617 -27.094 -9.398 1 96.56 159 GLY B CA 1
ATOM 3545 C C . GLY B 1 159 ? -12.641 -25.984 -9.094 1 96.56 159 GLY B C 1
ATOM 3546 O O . GLY B 1 159 ? -11.5 -26 -9.547 1 96.56 159 GLY B O 1
ATOM 3547 N N . SER B 1 160 ? -13.156 -24.984 -8.406 1 97.38 160 SER B N 1
ATOM 3548 C CA . SER B 1 160 ? -12.281 -23.875 -8.031 1 97.38 160 SER B CA 1
ATOM 3549 C C . SER B 1 160 ? -11.133 -24.344 -7.152 1 97.38 160 SER B C 1
ATOM 3551 O O . SER B 1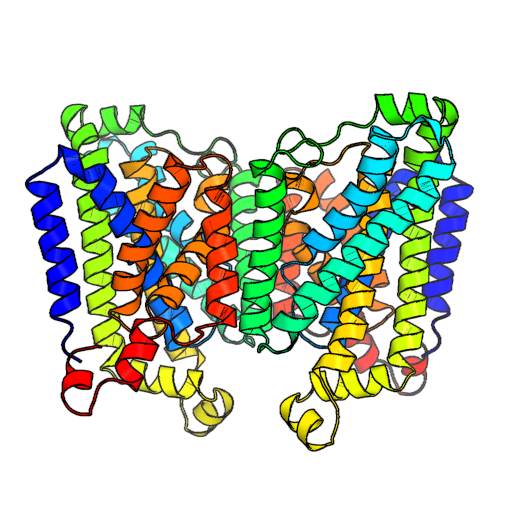 160 ? -9.992 -23.891 -7.316 1 97.38 160 SER B O 1
ATOM 3553 N N . ALA B 1 161 ? -11.383 -25.25 -6.207 1 97.44 161 ALA B N 1
ATOM 3554 C CA . ALA B 1 161 ? -10.344 -25.797 -5.336 1 97.44 161 ALA B CA 1
ATOM 3555 C C . ALA B 1 161 ? -9.273 -26.516 -6.145 1 97.44 161 ALA B C 1
ATOM 3557 O O . ALA B 1 161 ? -8.078 -26.328 -5.906 1 97.44 161 ALA B O 1
ATOM 3558 N N . VAL B 1 162 ? -9.688 -27.25 -7.043 1 97.5 162 VAL B N 1
ATOM 3559 C CA . VAL B 1 162 ? -8.766 -28.016 -7.879 1 97.5 162 VAL B CA 1
ATOM 3560 C C . VAL B 1 162 ? -7.934 -27.062 -8.734 1 97.5 162 VAL B C 1
ATOM 3562 O O . VAL B 1 162 ? -6.734 -27.281 -8.93 1 97.5 162 VAL B O 1
ATOM 3565 N N . LEU B 1 163 ? -8.578 -26.047 -9.219 1 98.06 163 LEU B N 1
ATOM 3566 C CA . LEU B 1 163 ? -7.859 -25.094 -10.062 1 98.06 163 LEU B CA 1
ATOM 3567 C C . LEU B 1 163 ? -6.816 -24.344 -9.25 1 98.06 163 LEU B C 1
ATOM 3569 O O . LEU B 1 163 ? -5.715 -24.078 -9.734 1 98.06 163 LEU B O 1
ATOM 3573 N N . VAL B 1 164 ? -7.18 -23.906 -8.047 1 98.5 164 VAL B N 1
ATOM 3574 C CA . VAL B 1 164 ? -6.227 -23.234 -7.164 1 98.5 164 VAL B CA 1
ATOM 3575 C C . VAL B 1 164 ? -5.043 -24.172 -6.895 1 98.5 164 VAL B C 1
ATOM 3577 O O . VAL B 1 164 ? -3.887 -23.75 -6.977 1 98.5 164 VAL B O 1
ATOM 3580 N N . LEU B 1 165 ? -5.324 -25.422 -6.625 1 98.06 165 LEU B N 1
ATOM 3581 C CA . LEU B 1 165 ? -4.293 -26.406 -6.32 1 98.06 165 LEU B CA 1
ATOM 3582 C C . LEU B 1 165 ? -3.424 -26.688 -7.543 1 98.06 165 LEU B C 1
ATOM 3584 O O . LEU B 1 165 ? -2.201 -26.797 -7.426 1 98.06 165 LEU B O 1
ATOM 3588 N N . ALA B 1 166 ? -4.062 -26.797 -8.641 1 98.06 166 ALA B N 1
ATOM 3589 C CA . ALA B 1 166 ? -3.312 -27.016 -9.875 1 98.06 166 ALA B CA 1
ATOM 3590 C C . ALA B 1 166 ? -2.389 -25.828 -10.156 1 98.06 166 ALA B C 1
ATOM 3592 O O . ALA B 1 166 ? -1.25 -26.016 -10.594 1 98.06 166 ALA B O 1
ATOM 3593 N N . THR B 1 167 ? -2.93 -24.625 -9.945 1 98.38 167 THR B N 1
ATOM 3594 C CA . THR B 1 167 ? -2.121 -23.422 -10.117 1 98.38 167 THR B CA 1
ATOM 3595 C C . THR B 1 167 ? -0.916 -23.453 -9.18 1 98.38 167 THR B C 1
ATOM 3597 O O . THR B 1 167 ? 0.2 -23.125 -9.594 1 98.38 167 THR B O 1
ATOM 3600 N N . GLY B 1 168 ? -1.18 -23.781 -7.914 1 97.81 168 GLY B N 1
ATOM 3601 C CA . GLY B 1 168 ? -0.087 -23.906 -6.961 1 97.81 168 GLY B CA 1
ATOM 3602 C C . GLY B 1 168 ? 0.947 -24.938 -7.371 1 97.81 168 GLY B C 1
ATOM 3603 O O . GLY B 1 168 ? 2.15 -24.703 -7.258 1 97.81 168 GLY B O 1
ATOM 3604 N N . LEU B 1 169 ? 0.513 -26.094 -7.816 1 97.25 169 LEU B N 1
ATOM 3605 C CA . LEU B 1 169 ? 1.399 -27.156 -8.273 1 97.25 169 LEU B CA 1
ATOM 3606 C C . LEU B 1 169 ? 2.262 -26.688 -9.438 1 97.25 169 LEU B C 1
ATOM 3608 O O . LEU B 1 169 ? 3.475 -26.906 -9.453 1 97.25 169 LEU B O 1
ATOM 3612 N N . LEU B 1 170 ? 1.646 -26.031 -10.352 1 97.31 170 LEU B N 1
ATOM 3613 C CA . LEU B 1 170 ? 2.379 -25.516 -11.508 1 97.31 170 LEU B CA 1
ATOM 3614 C C . LEU B 1 170 ? 3.371 -24.438 -11.078 1 97.31 170 LEU B C 1
ATOM 3616 O O . LEU B 1 170 ? 4.465 -24.328 -11.641 1 97.31 170 LEU B O 1
ATOM 3620 N N . ALA B 1 171 ? 2.949 -23.625 -10.133 1 97.12 171 ALA B N 1
ATOM 3621 C CA . ALA B 1 171 ? 3.846 -22.594 -9.625 1 97.12 171 ALA B CA 1
ATOM 3622 C C . ALA B 1 171 ? 5.078 -23.203 -8.969 1 97.12 171 ALA B C 1
ATOM 3624 O O . ALA B 1 171 ? 6.188 -22.688 -9.117 1 97.12 171 ALA B O 1
ATOM 3625 N N . VAL B 1 172 ? 4.863 -24.297 -8.25 1 96 172 VAL B N 1
ATOM 3626 C CA . VAL B 1 172 ? 5.973 -25 -7.617 1 96 172 VAL B CA 1
ATOM 3627 C C . VAL B 1 172 ? 6.93 -25.531 -8.68 1 96 172 VAL B C 1
ATOM 3629 O O . VAL B 1 172 ? 8.141 -25.344 -8.586 1 96 172 VAL B O 1
ATOM 3632 N N . VAL B 1 173 ? 6.375 -26.156 -9.648 1 95.44 173 VAL B N 1
ATOM 3633 C CA . VAL B 1 173 ? 7.188 -26.734 -10.719 1 95.44 173 VAL B CA 1
ATOM 3634 C C . VAL B 1 173 ? 7.938 -25.625 -11.453 1 95.44 173 VAL B C 1
ATOM 3636 O O . VAL B 1 173 ? 9.133 -25.75 -11.727 1 95.44 173 VAL B O 1
ATOM 3639 N N . ALA B 1 174 ? 7.242 -24.531 -11.688 1 95.25 174 ALA B N 1
ATOM 3640 C CA . ALA B 1 174 ? 7.863 -23.406 -12.359 1 95.25 174 ALA B CA 1
ATOM 3641 C C . ALA B 1 174 ? 8.992 -22.812 -11.523 1 95.25 174 ALA B C 1
ATOM 3643 O O . ALA B 1 174 ? 10.039 -22.438 -12.055 1 95.25 174 ALA B O 1
ATOM 3644 N N . THR B 1 175 ? 8.758 -22.703 -10.281 1 93.81 175 THR B N 1
ATOM 3645 C CA . THR B 1 175 ? 9.781 -22.172 -9.391 1 93.81 175 THR B CA 1
ATOM 3646 C C . THR B 1 175 ? 11.023 -23.062 -9.398 1 93.81 175 THR B C 1
ATOM 3648 O O . THR B 1 175 ? 12.148 -22.547 -9.453 1 93.81 175 THR B O 1
ATOM 3651 N N . TYR B 1 176 ? 10.812 -24.344 -9.398 1 91.94 176 TYR B N 1
ATOM 3652 C CA . TYR B 1 176 ? 11.922 -25.281 -9.414 1 91.94 176 TYR B CA 1
ATOM 3653 C C . TYR B 1 176 ? 12.703 -25.188 -10.719 1 91.94 176 TYR B C 1
ATOM 3655 O O . TYR B 1 176 ? 13.93 -25.188 -10.719 1 91.94 176 TYR B O 1
ATOM 3663 N N . LEU B 1 177 ? 11.992 -25.109 -11.773 1 93.69 177 LEU B N 1
ATOM 3664 C CA . LEU B 1 177 ? 12.641 -25.016 -13.078 1 93.69 177 LEU B CA 1
ATOM 3665 C C . LEU B 1 177 ? 13.406 -23.703 -13.211 1 93.69 177 LEU B C 1
ATOM 3667 O O . LEU B 1 177 ? 14.508 -23.672 -13.766 1 93.69 177 LEU B O 1
ATOM 3671 N N . LEU B 1 178 ? 12.875 -22.656 -12.672 1 94.06 178 LEU B N 1
ATOM 3672 C CA . LEU B 1 178 ? 13.531 -21.359 -12.711 1 94.06 178 LEU B CA 1
ATOM 3673 C C . LEU B 1 178 ? 14.805 -21.359 -11.883 1 94.06 178 LEU B C 1
ATOM 3675 O O . LEU B 1 178 ? 15.852 -20.875 -12.328 1 94.06 178 LEU B O 1
ATOM 3679 N N . GLN B 1 179 ? 14.789 -21.875 -10.773 1 92.38 179 GLN B N 1
ATOM 3680 C CA . GLN B 1 179 ? 15.906 -21.859 -9.836 1 92.38 179 GLN B CA 1
ATOM 3681 C C . GLN B 1 179 ? 17.031 -22.781 -10.32 1 92.38 179 GLN B C 1
ATOM 3683 O O . GLN B 1 179 ? 18.203 -22.547 -10.031 1 92.38 179 GLN B O 1
ATOM 3688 N N . SER B 1 180 ? 16.656 -23.875 -11.031 1 91.94 180 SER B N 1
ATOM 3689 C CA . SER B 1 180 ? 17.641 -24.859 -11.469 1 91.94 180 SER B CA 1
ATOM 3690 C C . SER B 1 180 ? 18.297 -24.422 -12.773 1 91.94 180 SER B C 1
ATOM 3692 O O . SER B 1 180 ? 19.344 -24.969 -13.156 1 91.94 180 SER B O 1
ATOM 3694 N N . GLY B 1 181 ? 17.797 -23.391 -13.32 1 94.19 181 GLY B N 1
ATOM 3695 C CA . GLY B 1 181 ? 18.344 -22.922 -14.586 1 94.19 181 GLY B CA 1
ATOM 3696 C C . GLY B 1 181 ? 19.266 -21.734 -14.438 1 94.19 181 GLY B C 1
ATOM 3697 O O . GLY B 1 181 ? 19.609 -21.344 -13.32 1 94.19 181 GLY B O 1
ATOM 3698 N N . GLN B 1 182 ? 19.703 -21.25 -15.539 1 95.12 182 GLN B N 1
ATOM 3699 C CA . GLN B 1 182 ? 20.594 -20.094 -15.586 1 95.12 182 GLN B CA 1
ATOM 3700 C C . GLN B 1 182 ? 19.922 -18.859 -14.977 1 95.12 182 GLN B C 1
ATOM 3702 O O . GLN B 1 182 ? 20.578 -18.047 -14.328 1 95.12 182 GLN B O 1
ATOM 3707 N N . ALA B 1 183 ? 18.656 -18.828 -15.18 1 96.06 183 ALA B N 1
ATOM 3708 C CA . ALA B 1 183 ? 17.906 -17.688 -14.664 1 96.06 183 ALA B CA 1
ATOM 3709 C C . ALA B 1 183 ? 17.953 -17.641 -13.141 1 96.06 183 ALA B C 1
ATOM 3711 O O . ALA B 1 183 ? 18 -16.562 -12.547 1 96.06 183 ALA B O 1
ATOM 3712 N N . GLY B 1 184 ? 17.859 -18.781 -12.562 1 94.56 184 GLY B N 1
ATOM 3713 C CA . GLY B 1 184 ? 17.938 -18.828 -11.109 1 94.56 184 GLY B CA 1
ATOM 3714 C C . GLY B 1 184 ? 19.234 -18.297 -10.555 1 94.56 184 GLY B C 1
ATOM 3715 O O . GLY B 1 184 ? 19.234 -17.562 -9.57 1 94.56 184 GLY B O 1
ATOM 3716 N N . TYR B 1 185 ? 20.328 -18.609 -11.195 1 94.81 185 TYR B N 1
ATOM 3717 C CA . TYR B 1 185 ? 21.641 -18.125 -10.781 1 94.81 185 TYR B CA 1
ATOM 3718 C C . TYR B 1 185 ? 21.781 -16.625 -11.008 1 94.81 185 TYR B C 1
ATOM 3720 O O . TYR B 1 185 ? 22.312 -15.914 -10.172 1 94.81 185 TYR B O 1
ATOM 3728 N N . ALA B 1 186 ? 21.266 -16.312 -12.102 1 96.81 186 ALA B N 1
ATOM 3729 C CA . ALA B 1 186 ? 21.312 -14.883 -12.422 1 96.81 186 ALA B CA 1
ATOM 3730 C C . ALA B 1 186 ? 20.5 -14.07 -11.406 1 96.81 186 ALA B C 1
ATOM 3732 O O . ALA B 1 186 ? 20.953 -13.016 -10.953 1 96.81 186 ALA B O 1
ATOM 3733 N N . LEU B 1 187 ? 19.359 -14.578 -11.078 1 96.44 187 LEU B N 1
ATOM 3734 C CA . LEU B 1 187 ? 18.5 -13.883 -10.125 1 96.44 187 LEU B CA 1
ATOM 3735 C C . LEU B 1 187 ? 19.125 -13.859 -8.734 1 96.44 187 LEU B C 1
ATOM 3737 O O . LEU B 1 187 ? 19.016 -12.859 -8.016 1 96.44 187 LEU B O 1
ATOM 3741 N N . ALA B 1 188 ? 19.766 -14.906 -8.383 1 93.94 188 ALA B N 1
ATOM 3742 C CA . ALA B 1 188 ? 20.453 -14.953 -7.094 1 93.94 188 ALA B CA 1
ATOM 3743 C C . ALA B 1 188 ? 21.578 -13.922 -7.039 1 93.94 188 ALA B C 1
ATOM 3745 O O . ALA B 1 188 ? 21.781 -13.273 -6.008 1 93.94 188 ALA B O 1
ATOM 3746 N N . ALA B 1 189 ? 22.297 -13.805 -8.109 1 95 189 ALA B N 1
ATOM 3747 C CA . ALA B 1 189 ? 23.375 -12.812 -8.195 1 95 189 ALA B CA 1
ATOM 3748 C C . ALA B 1 189 ? 22.812 -11.398 -8.094 1 95 189 ALA B C 1
ATOM 3750 O O . ALA B 1 189 ? 23.375 -10.547 -7.41 1 95 189 ALA B O 1
ATOM 3751 N N . ILE B 1 190 ? 21.719 -11.195 -8.766 1 93.38 190 ILE B N 1
ATOM 3752 C CA . ILE B 1 190 ? 21.062 -9.891 -8.758 1 93.38 190 ILE B CA 1
ATOM 3753 C C . ILE B 1 190 ? 20.594 -9.562 -7.34 1 93.38 190 ILE B C 1
ATOM 3755 O O . ILE B 1 190 ? 20.766 -8.438 -6.867 1 93.38 190 ILE B O 1
ATOM 3759 N N . ARG B 1 191 ? 20 -10.539 -6.711 1 91.5 191 ARG B N 1
ATOM 3760 C CA . ARG B 1 191 ? 19.484 -10.359 -5.359 1 91.5 191 ARG B CA 1
ATOM 3761 C C . ARG B 1 191 ? 20.594 -9.977 -4.391 1 91.5 191 ARG B C 1
ATOM 3763 O O . ARG B 1 191 ? 20.391 -9.195 -3.465 1 91.5 191 ARG B O 1
ATOM 3770 N N . GLN B 1 192 ? 21.75 -10.516 -4.645 1 89.12 192 GLN B N 1
ATOM 3771 C CA . GLN B 1 192 ? 22.875 -10.234 -3.764 1 89.12 192 GLN B CA 1
ATOM 3772 C C . GLN B 1 192 ? 23.422 -8.828 -4.004 1 89.12 192 GLN B C 1
ATOM 3774 O O . GLN B 1 192 ? 23.641 -8.07 -3.057 1 89.12 192 GLN B O 1
ATOM 3779 N N . ASP B 1 193 ? 23.734 -8.555 -5.191 1 90.88 193 ASP B N 1
ATOM 3780 C CA . ASP B 1 193 ? 24.25 -7.246 -5.586 1 90.88 193 ASP B CA 1
ATOM 3781 C C . ASP B 1 193 ? 23.984 -6.977 -7.07 1 90.88 193 ASP B C 1
ATOM 3783 O O . ASP B 1 193 ? 24.766 -7.406 -7.926 1 90.88 193 ASP B O 1
ATOM 3787 N N . GLU B 1 194 ? 22.984 -6.191 -7.258 1 92.56 194 GLU B N 1
ATOM 3788 C CA . GLU B 1 194 ? 22.547 -5.969 -8.641 1 92.56 194 GLU B CA 1
ATOM 3789 C C . GLU B 1 194 ? 23.641 -5.27 -9.445 1 92.56 194 GLU B C 1
ATOM 3791 O O . GLU B 1 194 ? 23.875 -5.598 -10.609 1 92.56 194 GLU B O 1
ATOM 3796 N N . ASP B 1 195 ? 24.312 -4.32 -8.859 1 91.56 195 ASP B N 1
ATOM 3797 C CA . ASP B 1 195 ? 25.359 -3.594 -9.562 1 91.56 195 ASP B CA 1
ATOM 3798 C C . ASP B 1 195 ? 26.531 -4.516 -9.906 1 91.56 195 ASP B C 1
ATOM 3800 O O . ASP B 1 195 ? 27.078 -4.434 -11.008 1 91.56 195 ASP B O 1
ATOM 3804 N N . ALA B 1 196 ? 26.891 -5.379 -8.977 1 93.56 196 ALA B N 1
ATOM 3805 C CA . ALA B 1 196 ? 27.938 -6.355 -9.234 1 93.56 196 ALA B CA 1
ATOM 3806 C C . ALA B 1 196 ? 27.531 -7.32 -10.344 1 93.56 196 ALA B C 1
ATOM 3808 O O . ALA B 1 196 ? 28.344 -7.688 -11.195 1 93.56 196 ALA B O 1
ATOM 3809 N N . ALA B 1 197 ? 26.297 -7.75 -10.312 1 95.5 197 ALA B N 1
ATOM 3810 C CA . ALA B 1 197 ? 25.797 -8.656 -11.344 1 95.5 197 ALA B CA 1
ATOM 3811 C C . ALA B 1 197 ? 25.891 -8.023 -12.727 1 95.5 197 ALA B C 1
ATOM 3813 O O . ALA B 1 197 ? 26.266 -8.688 -13.695 1 95.5 197 ALA B O 1
ATOM 3814 N N . LYS B 1 198 ? 25.656 -6.727 -12.789 1 95.12 198 LYS B N 1
ATOM 3815 C CA . LYS B 1 198 ? 25.75 -6.004 -14.055 1 95.12 198 LYS B CA 1
ATOM 3816 C C . LYS B 1 198 ? 27.188 -5.98 -14.578 1 95.12 198 LYS B C 1
ATOM 3818 O O . LYS B 1 198 ? 27.406 -6.141 -15.781 1 95.12 198 LYS B O 1
ATOM 3823 N N . VAL B 1 199 ? 28.047 -5.773 -13.703 1 95.94 199 VAL B N 1
ATOM 3824 C CA . VAL B 1 199 ? 29.469 -5.723 -14.062 1 95.94 199 VAL B CA 1
ATOM 3825 C C . VAL B 1 199 ? 29.922 -7.078 -14.602 1 95.94 199 VAL B C 1
ATOM 3827 O O . VAL B 1 199 ? 30.781 -7.156 -15.477 1 95.94 199 VAL B O 1
ATOM 3830 N N . MET B 1 200 ? 29.234 -8.117 -14.195 1 96.44 200 MET B N 1
ATOM 3831 C CA . MET B 1 200 ? 29.578 -9.469 -14.617 1 96.44 200 MET B CA 1
ATOM 3832 C C . MET B 1 200 ? 28.844 -9.836 -15.914 1 96.44 200 MET B C 1
ATOM 3834 O O . MET B 1 200 ? 28.938 -10.969 -16.375 1 96.44 200 MET B O 1
ATOM 3838 N N . GLY B 1 201 ? 28.109 -8.891 -16.453 1 96.38 201 GLY B N 1
ATOM 3839 C CA . GLY B 1 201 ? 27.484 -9.094 -17.75 1 96.38 201 GLY B CA 1
ATOM 3840 C C . GLY B 1 201 ? 26.047 -9.602 -17.656 1 96.38 201 GLY B C 1
ATOM 3841 O O . GLY B 1 201 ? 25.438 -9.953 -18.656 1 96.38 201 GLY B O 1
ATOM 3842 N N . ILE B 1 202 ? 25.547 -9.695 -16.5 1 96.75 202 ILE B N 1
ATOM 3843 C CA . ILE B 1 202 ? 24.172 -10.156 -16.328 1 96.75 202 ILE B CA 1
ATOM 3844 C C . ILE B 1 202 ? 23.203 -8.992 -16.547 1 96.75 202 ILE B C 1
ATOM 3846 O O . ILE B 1 202 ? 23.391 -7.91 -15.969 1 96.75 202 ILE B O 1
ATOM 3850 N N . ASN B 1 203 ? 22.219 -9.172 -17.406 1 96.31 203 ASN B N 1
ATOM 3851 C CA . ASN B 1 203 ? 21.172 -8.172 -17.609 1 96.31 203 ASN B CA 1
ATOM 3852 C C . ASN B 1 203 ? 20.047 -8.328 -16.578 1 96.31 203 ASN B C 1
ATOM 3854 O O . ASN B 1 203 ? 19.172 -9.164 -16.75 1 96.31 203 ASN B O 1
ATOM 3858 N N . PRO B 1 204 ? 20.031 -7.516 -15.641 1 95.44 204 PRO B N 1
ATOM 3859 C CA . PRO B 1 204 ? 19.062 -7.703 -14.562 1 95.44 204 PRO B CA 1
ATOM 3860 C C . PRO B 1 204 ? 17.609 -7.594 -15.039 1 95.44 204 PRO B C 1
ATOM 3862 O O . PRO B 1 204 ? 16.75 -8.352 -14.594 1 95.44 204 PRO B O 1
ATOM 3865 N N . THR B 1 205 ? 17.359 -6.68 -15.953 1 95 205 THR B N 1
ATOM 3866 C CA . THR B 1 205 ? 16 -6.445 -16.406 1 95 205 THR B CA 1
ATOM 3867 C C . THR B 1 205 ? 15.43 -7.691 -17.078 1 95 205 THR B C 1
ATOM 3869 O O . THR B 1 205 ? 14.266 -8.047 -16.859 1 95 205 THR B O 1
ATOM 3872 N N . LYS B 1 206 ? 16.219 -8.32 -17.781 1 95.38 206 LYS B N 1
ATO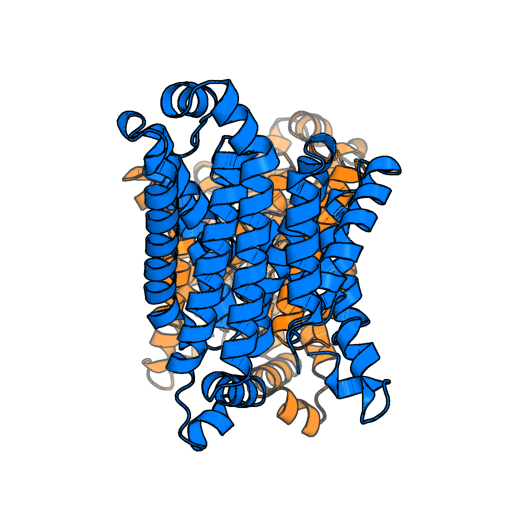M 3873 C CA . LYS B 1 206 ? 15.781 -9.516 -18.5 1 95.38 206 LYS B CA 1
ATOM 3874 C C . LYS B 1 206 ? 15.352 -10.609 -17.516 1 95.38 206 LYS B C 1
ATOM 3876 O O . LYS B 1 206 ? 14.258 -11.164 -17.641 1 95.38 206 LYS B O 1
ATOM 3881 N N . TYR B 1 207 ? 16.188 -10.875 -16.609 1 96.56 207 TYR B N 1
ATOM 3882 C CA . TYR B 1 207 ? 15.93 -11.984 -15.703 1 96.56 207 TYR B CA 1
ATOM 3883 C C . TYR B 1 207 ? 14.859 -11.617 -14.68 1 96.56 207 TYR B C 1
ATOM 3885 O O . TYR B 1 207 ? 14.047 -12.461 -14.289 1 96.56 207 TYR B O 1
ATOM 3893 N N . LYS B 1 208 ? 14.805 -10.406 -14.234 1 96.75 208 LYS B N 1
ATOM 3894 C CA . LYS B 1 208 ? 13.727 -9.953 -13.359 1 96.75 208 LYS B CA 1
ATOM 3895 C C . LYS B 1 208 ? 12.375 -10.055 -14.07 1 96.75 208 LYS B C 1
ATOM 3897 O O . LYS B 1 208 ? 11.367 -10.383 -13.438 1 96.75 208 LYS B O 1
ATOM 3902 N N . LEU B 1 209 ? 12.445 -9.789 -15.359 1 97 209 LEU B N 1
ATOM 3903 C CA . LEU B 1 209 ? 11.203 -9.828 -16.109 1 97 209 LEU B CA 1
ATOM 3904 C C . LEU B 1 209 ? 10.656 -11.25 -16.203 1 97 209 LEU B C 1
ATOM 3906 O O . LEU B 1 209 ? 9.445 -11.461 -16.188 1 97 209 LEU B O 1
ATOM 3910 N N . ILE B 1 210 ? 11.5 -12.18 -16.281 1 96.75 210 ILE B N 1
ATOM 3911 C CA . ILE B 1 210 ? 11.086 -13.578 -16.328 1 96.75 210 ILE B CA 1
ATOM 3912 C C . ILE B 1 210 ? 10.391 -13.953 -15.031 1 96.75 210 ILE B C 1
ATOM 3914 O O . ILE B 1 210 ? 9.281 -14.492 -15.047 1 96.75 210 ILE B O 1
ATOM 3918 N N . ALA B 1 211 ? 11.031 -13.648 -13.938 1 97.38 211 ALA B N 1
ATOM 3919 C CA . ALA B 1 211 ? 10.453 -13.953 -12.633 1 97.38 211 ALA B CA 1
ATOM 3920 C C . ALA B 1 211 ? 9.156 -13.172 -12.414 1 97.38 211 ALA B C 1
ATOM 3922 O O . ALA B 1 211 ? 8.188 -13.703 -11.875 1 97.38 211 ALA B O 1
ATOM 3923 N N . PHE B 1 212 ? 9.164 -11.953 -12.883 1 98 212 PHE B N 1
ATOM 3924 C CA . PHE B 1 212 ? 8.008 -11.078 -12.727 1 98 212 PHE B CA 1
ATOM 3925 C C . PHE B 1 212 ? 6.82 -11.594 -13.523 1 98 212 PHE B C 1
ATOM 3927 O O . PHE B 1 212 ? 5.691 -11.617 -13.023 1 98 212 PHE B O 1
ATOM 3934 N N . SER B 1 213 ? 7.055 -12 -14.688 1 97.88 213 SER B N 1
ATOM 3935 C CA . SER B 1 213 ? 6.008 -12.516 -15.562 1 97.88 213 SER B CA 1
ATOM 3936 C C . SER B 1 213 ? 5.418 -13.812 -15.008 1 97.88 213 SER B C 1
ATOM 3938 O O . SER B 1 213 ? 4.207 -14.023 -15.062 1 97.88 213 SER B O 1
ATOM 3940 N N . LEU B 1 214 ? 6.258 -14.633 -14.516 1 97.75 214 LEU B N 1
ATOM 3941 C CA . LEU B 1 214 ? 5.781 -15.883 -13.938 1 97.75 214 LEU B CA 1
ATOM 3942 C C . LEU B 1 214 ? 4.926 -15.625 -12.703 1 97.75 214 LEU B C 1
ATOM 3944 O O . LEU B 1 214 ? 3.867 -16.234 -12.531 1 97.75 214 LEU B O 1
ATOM 3948 N N . SER B 1 215 ? 5.449 -14.75 -11.867 1 98.25 215 SER B N 1
ATOM 3949 C CA . SER B 1 215 ? 4.668 -14.344 -10.703 1 98.25 215 SER B CA 1
ATOM 3950 C C . SER B 1 215 ? 3.307 -13.797 -11.117 1 98.25 215 SER B C 1
ATOM 3952 O O . SER B 1 215 ? 2.289 -14.117 -10.5 1 98.25 215 SER B O 1
ATOM 3954 N N . ALA B 1 216 ? 3.266 -13.055 -12.172 1 98.5 216 ALA B N 1
ATOM 3955 C CA . ALA B 1 216 ? 2.047 -12.422 -12.672 1 98.5 216 ALA B CA 1
ATOM 3956 C C . ALA B 1 216 ? 1.059 -13.461 -13.188 1 98.5 216 ALA B C 1
ATOM 3958 O O . ALA B 1 216 ? -0.131 -13.414 -12.867 1 98.5 216 ALA B O 1
ATOM 3959 N N . VAL B 1 217 ? 1.54 -14.391 -13.906 1 98.62 217 VAL B N 1
ATOM 3960 C CA . VAL B 1 217 ? 0.679 -15.383 -14.539 1 98.62 217 VAL B CA 1
ATOM 3961 C C . VAL B 1 217 ? 0.037 -16.266 -13.469 1 98.62 217 VAL B C 1
ATOM 3963 O O . VAL B 1 217 ? -1.168 -16.531 -13.516 1 98.62 217 VAL B O 1
ATOM 3966 N N . PHE B 1 218 ? 0.807 -16.719 -12.539 1 98.69 218 PHE B N 1
ATOM 3967 C CA . PHE B 1 218 ? 0.262 -17.594 -11.508 1 98.69 218 PHE B CA 1
ATOM 3968 C C . PHE B 1 218 ? -0.681 -16.828 -10.594 1 98.69 218 PHE B C 1
ATOM 3970 O O . PHE B 1 218 ? -1.662 -17.391 -10.094 1 98.69 218 PHE B O 1
ATOM 3977 N N . SER B 1 219 ? -0.404 -15.531 -10.383 1 98.56 219 SER B N 1
ATOM 3978 C CA . SER B 1 219 ? -1.341 -14.688 -9.641 1 98.56 219 SER B CA 1
ATOM 3979 C C . SER B 1 219 ? -2.668 -14.555 -10.383 1 98.56 219 SER B C 1
ATOM 3981 O O . SER B 1 219 ? -3.736 -14.602 -9.766 1 98.56 219 SER B O 1
ATOM 3983 N N . ALA B 1 220 ? -2.527 -14.406 -11.664 1 98.81 220 ALA B N 1
ATOM 3984 C CA . ALA B 1 220 ? -3.732 -14.25 -12.477 1 98.81 220 ALA B CA 1
ATOM 3985 C C . ALA B 1 220 ? -4.574 -15.523 -12.461 1 98.81 220 ALA B C 1
ATOM 3987 O O . ALA B 1 220 ? -5.797 -15.469 -12.336 1 98.81 220 ALA B O 1
ATOM 3988 N N . LEU B 1 221 ? -3.912 -16.641 -12.57 1 98.81 221 LEU B N 1
ATOM 3989 C CA . LEU B 1 221 ? -4.633 -17.906 -12.523 1 98.81 221 LEU B CA 1
ATOM 3990 C C . LEU B 1 221 ? -5.277 -18.125 -11.164 1 98.81 221 LEU B C 1
ATOM 3992 O O . LEU B 1 221 ? -6.406 -18.625 -11.078 1 98.81 221 LEU B O 1
ATOM 3996 N N . LEU B 1 222 ? -4.57 -17.75 -10.156 1 98.75 222 LEU B N 1
ATOM 3997 C CA . LEU B 1 222 ? -5.121 -17.828 -8.812 1 98.75 222 LEU B CA 1
ATOM 3998 C C . LEU B 1 222 ? -6.355 -16.938 -8.68 1 98.75 222 LEU B C 1
ATOM 4000 O O . LEU B 1 222 ? -7.375 -17.359 -8.133 1 98.75 222 LEU B O 1
ATOM 4004 N N . GLY B 1 223 ? -6.281 -15.719 -9.18 1 98.69 223 GLY B N 1
ATOM 4005 C CA . GLY B 1 223 ? -7.41 -14.797 -9.141 1 98.69 223 GLY B CA 1
ATOM 4006 C C . GLY B 1 223 ? -8.617 -15.297 -9.914 1 98.69 223 GLY B C 1
ATOM 4007 O O . GLY B 1 223 ? -9.75 -15.133 -9.477 1 98.69 223 GLY B O 1
ATOM 4008 N N . SER B 1 224 ? -8.352 -15.953 -11.039 1 98.69 224 SER B N 1
ATOM 4009 C CA . SER B 1 224 ? -9.438 -16.516 -11.844 1 98.69 224 SER B CA 1
ATOM 4010 C C . SER B 1 224 ? -10.188 -17.594 -11.078 1 98.69 224 SER B C 1
ATOM 4012 O O . SER B 1 224 ? -11.414 -17.688 -11.188 1 98.69 224 SER B O 1
ATOM 4014 N N . ALA B 1 225 ? -9.461 -18.359 -10.352 1 98.19 225 ALA B N 1
ATOM 4015 C CA . ALA B 1 225 ? -10.062 -19.469 -9.617 1 98.19 225 ALA B CA 1
ATOM 4016 C C . ALA B 1 225 ? -10.805 -18.969 -8.383 1 98.19 225 ALA B C 1
ATOM 4018 O O . ALA B 1 225 ? -11.922 -19.406 -8.102 1 98.19 225 ALA B O 1
ATOM 4019 N N . ALA B 1 226 ? -10.305 -18.016 -7.734 1 97.38 226 ALA B N 1
ATOM 4020 C CA . ALA B 1 226 ? -10.766 -17.656 -6.398 1 97.38 226 ALA B CA 1
ATOM 4021 C C . ALA B 1 226 ? -11.93 -16.672 -6.465 1 97.38 226 ALA B C 1
ATOM 4023 O O . ALA B 1 226 ? -12.789 -16.656 -5.586 1 97.38 226 ALA B O 1
ATOM 4024 N N . PHE B 1 227 ? -11.984 -15.875 -7.531 1 98.06 227 PHE B N 1
ATOM 4025 C CA . PHE B 1 227 ? -12.945 -14.789 -7.469 1 98.06 227 PHE B CA 1
ATOM 4026 C C . PHE B 1 227 ? -14.148 -15.078 -8.359 1 98.06 227 PHE B C 1
ATOM 4028 O O . PHE B 1 227 ? -15.242 -15.367 -7.859 1 98.06 227 PHE B O 1
ATOM 4035 N N . PRO B 1 228 ? -13.977 -15.18 -9.672 1 98 228 PRO B N 1
ATOM 4036 C CA . PRO B 1 228 ? -15.18 -15.453 -10.469 1 98 228 PRO B CA 1
ATOM 4037 C C . PRO B 1 228 ? -15.719 -16.859 -10.258 1 98 228 PRO B C 1
ATOM 4039 O O . PRO B 1 228 ? -16.938 -17.078 -10.289 1 98 228 PRO B O 1
ATOM 4042 N N . LEU B 1 229 ? -14.852 -17.859 -10.031 1 96.62 229 LEU B N 1
ATOM 4043 C CA . LEU B 1 229 ? -15.312 -19.234 -9.898 1 96.62 229 LEU B CA 1
ATOM 4044 C C . LEU B 1 229 ? -15.781 -19.516 -8.477 1 96.62 229 LEU B C 1
ATOM 4046 O O . LEU B 1 229 ? -16.938 -19.922 -8.266 1 96.62 229 LEU B O 1
ATOM 4050 N N . ALA B 1 230 ? -15 -19.266 -7.551 1 96.19 230 ALA B N 1
ATOM 4051 C CA . ALA B 1 230 ? -15.328 -19.609 -6.172 1 96.19 230 ALA B CA 1
ATOM 4052 C C . ALA B 1 230 ? -16.297 -18.609 -5.566 1 96.19 230 ALA B C 1
ATOM 4054 O O . ALA B 1 230 ? -17.359 -18.984 -5.059 1 96.19 230 ALA B O 1
ATOM 4055 N N . ALA B 1 231 ? -16 -17.312 -5.648 1 95.56 231 ALA B N 1
ATOM 4056 C CA . ALA B 1 231 ? -16.828 -16.281 -5.02 1 95.56 231 ALA B CA 1
ATOM 4057 C C . ALA B 1 231 ? -17.953 -15.844 -5.941 1 95.56 231 ALA B C 1
ATOM 4059 O O . ALA B 1 231 ? -18.906 -15.18 -5.5 1 95.56 231 ALA B O 1
ATOM 4060 N N . THR B 1 232 ? -17.953 -16.125 -7.211 1 97.25 232 THR B N 1
ATOM 4061 C CA . THR B 1 232 ? -18.922 -15.805 -8.242 1 97.25 232 THR B CA 1
ATOM 4062 C C . THR B 1 232 ? -19.172 -14.305 -8.312 1 97.25 232 THR B C 1
ATOM 4064 O O . THR B 1 232 ? -20.312 -13.867 -8.492 1 97.25 232 THR B O 1
ATOM 4067 N N . GLN B 1 233 ? -18.141 -13.562 -8.125 1 97.44 233 GLN B N 1
ATOM 4068 C CA . GLN B 1 233 ? -18.188 -12.109 -8.242 1 97.44 233 GLN B CA 1
ATOM 4069 C C . GLN B 1 233 ? -16.781 -11.516 -8.367 1 97.44 233 GLN B C 1
ATOM 4071 O O . GLN B 1 233 ? -15.805 -12.141 -7.938 1 97.44 233 GLN B O 1
ATOM 4076 N N . VAL B 1 234 ? -16.688 -10.398 -8.977 1 98.38 234 VAL B N 1
ATOM 4077 C CA . VAL B 1 234 ? -15.461 -9.625 -9.102 1 98.38 234 VAL B CA 1
ATOM 4078 C C . VAL B 1 234 ? -15.742 -8.156 -8.805 1 98.38 234 VAL B C 1
ATOM 4080 O O . VAL B 1 234 ? -16.391 -7.461 -9.594 1 98.38 234 VAL B O 1
ATOM 4083 N N . PHE B 1 235 ? -15.312 -7.699 -7.652 1 97.75 235 PHE B N 1
ATOM 4084 C CA . PHE B 1 235 ? -15.43 -6.297 -7.27 1 97.75 235 PHE B CA 1
ATOM 4085 C C . PHE B 1 235 ? -14.055 -5.641 -7.211 1 97.75 235 PHE B C 1
ATOM 4087 O O . PHE B 1 235 ? -13.125 -6.18 -6.602 1 97.75 235 PHE B O 1
ATOM 4094 N N . PRO B 1 236 ? -13.922 -4.527 -7.785 1 96.5 236 PRO B N 1
ATOM 4095 C CA . PRO B 1 236 ? -12.609 -3.885 -7.82 1 96.5 236 PRO B CA 1
ATOM 4096 C C . PRO B 1 236 ? -12.023 -3.656 -6.43 1 96.5 236 PRO B C 1
ATOM 4098 O O . PRO B 1 236 ? -10.82 -3.854 -6.219 1 96.5 236 PRO B O 1
ATOM 4101 N N . ASP B 1 237 ? -12.789 -3.271 -5.457 1 91.5 237 ASP B N 1
ATOM 4102 C CA . ASP B 1 237 ? -12.312 -2.979 -4.113 1 91.5 237 ASP B CA 1
ATOM 4103 C C . ASP B 1 237 ? -11.766 -4.234 -3.439 1 91.5 237 ASP B C 1
ATOM 4105 O O . ASP B 1 237 ? -10.938 -4.148 -2.527 1 91.5 237 ASP B O 1
ATOM 4109 N N . VAL B 1 238 ? -12.227 -5.363 -3.979 1 94.56 238 VAL B N 1
ATOM 4110 C CA . VAL B 1 238 ? -11.797 -6.621 -3.379 1 94.56 238 VAL B CA 1
ATOM 4111 C C . VAL B 1 238 ? -10.562 -7.152 -4.105 1 94.56 238 VAL B C 1
ATOM 4113 O O . VAL B 1 238 ? -9.539 -7.434 -3.479 1 94.56 238 VAL B O 1
ATOM 4116 N N . VAL B 1 239 ? -10.633 -7.23 -5.402 1 97.44 239 VAL B N 1
ATOM 4117 C CA . VAL B 1 239 ? -9.609 -7.941 -6.16 1 97.44 239 VAL B CA 1
ATOM 4118 C C . VAL B 1 239 ? -8.32 -7.117 -6.195 1 97.44 239 VAL B C 1
ATOM 4120 O O . VAL B 1 239 ? -7.23 -7.668 -6.367 1 97.44 239 VAL B O 1
ATOM 4123 N N . PHE B 1 240 ? -8.352 -5.812 -5.957 1 95.81 240 PHE B N 1
ATOM 4124 C CA . PHE B 1 240 ? -7.176 -4.945 -5.992 1 95.81 240 PHE B CA 1
ATOM 4125 C C . PHE B 1 240 ? -6.68 -4.648 -4.586 1 95.81 240 PHE B C 1
ATOM 4127 O O . PHE B 1 240 ? -5.824 -3.783 -4.391 1 95.81 240 PHE B O 1
ATOM 4134 N N . SER B 1 241 ? -7.152 -5.336 -3.625 1 92.19 241 SER B N 1
ATOM 4135 C CA . SER B 1 241 ? -6.809 -5.051 -2.236 1 92.19 241 SER B CA 1
ATOM 4136 C C . SER B 1 241 ? -5.324 -5.285 -1.974 1 92.19 241 SER B C 1
ATOM 4138 O O . SER B 1 241 ? -4.785 -6.336 -2.322 1 92.19 241 SER B O 1
ATOM 4140 N N . VAL B 1 242 ? -4.699 -4.348 -1.288 1 88.12 242 VAL B N 1
ATOM 4141 C CA . VAL B 1 242 ? -3.293 -4.445 -0.908 1 88.12 242 VAL B CA 1
ATOM 4142 C C . VAL B 1 242 ? -3.115 -5.555 0.129 1 88.12 242 VAL B C 1
ATOM 4144 O O . VAL B 1 242 ? -2.01 -6.07 0.31 1 88.12 242 VAL B O 1
ATOM 4147 N N . GLY B 1 243 ? -4.184 -5.934 0.728 1 90.19 243 GLY B N 1
ATOM 4148 C CA . GLY B 1 243 ? -4.148 -7.008 1.708 1 90.19 243 GLY B CA 1
ATOM 4149 C C . GLY B 1 243 ? -3.57 -8.297 1.158 1 90.19 243 GLY B C 1
ATOM 4150 O O . GLY B 1 243 ? -2.918 -9.047 1.884 1 90.19 243 GLY B O 1
ATOM 4151 N N . TYR B 1 244 ? -3.771 -8.516 -0.11 1 94.12 244 TYR B N 1
ATOM 4152 C CA . TYR B 1 244 ? -3.297 -9.758 -0.702 1 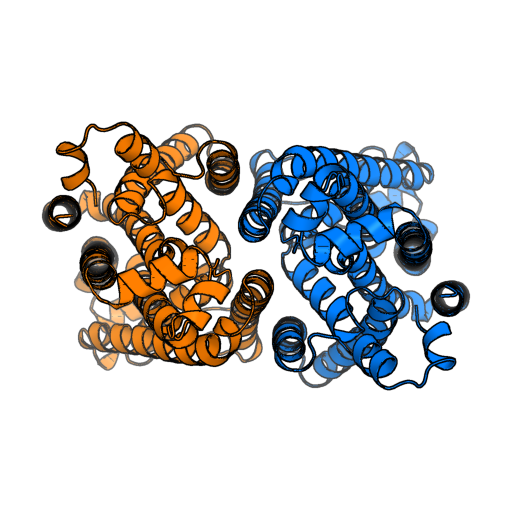94.12 244 TYR B CA 1
ATOM 4153 C C . TYR B 1 244 ? -1.775 -9.773 -0.8 1 94.12 244 TYR B C 1
ATOM 4155 O O . TYR B 1 244 ? -1.149 -10.828 -0.709 1 94.12 244 TYR B O 1
ATOM 4163 N N . ILE B 1 245 ? -1.202 -8.656 -1.007 1 92.44 245 ILE B N 1
ATOM 4164 C CA . ILE B 1 245 ? 0.254 -8.57 -1.016 1 92.44 245 ILE B CA 1
ATOM 4165 C C . ILE B 1 245 ? 0.799 -8.898 0.372 1 92.44 245 ILE B C 1
ATOM 4167 O O . ILE B 1 245 ? 1.767 -9.656 0.502 1 92.44 245 ILE B O 1
ATOM 4171 N N . LEU B 1 246 ? 0.16 -8.32 1.395 1 92.88 246 LEU B N 1
ATOM 4172 C CA . LEU B 1 246 ? 0.6 -8.562 2.764 1 92.88 246 LEU B CA 1
ATOM 4173 C C . LEU B 1 246 ? 0.412 -10.031 3.137 1 92.88 246 LEU B C 1
ATOM 4175 O O . LEU B 1 246 ? 1.265 -10.617 3.807 1 92.88 246 LEU B O 1
ATOM 4179 N N . ASP B 1 247 ? -0.681 -10.562 2.66 1 95.06 247 ASP B N 1
ATOM 4180 C CA . ASP B 1 247 ? -0.926 -11.984 2.918 1 95.06 247 ASP B CA 1
ATOM 4181 C C . ASP B 1 247 ? 0.154 -12.852 2.279 1 95.06 247 ASP B C 1
ATOM 4183 O O . ASP B 1 247 ? 0.678 -13.766 2.918 1 95.06 247 ASP B O 1
ATOM 4187 N N . GLY B 1 248 ? 0.382 -12.547 1.038 1 95.56 248 GLY B N 1
ATOM 4188 C CA . GLY B 1 248 ? 1.405 -13.305 0.332 1 95.56 248 GLY B CA 1
ATOM 4189 C C . GLY B 1 248 ? 2.777 -13.188 0.971 1 95.56 248 GLY B C 1
ATOM 4190 O O . GLY B 1 248 ? 3.492 -14.188 1.095 1 95.56 248 GLY B O 1
ATOM 4191 N N . LEU B 1 249 ? 3.107 -12.023 1.377 1 93.06 249 LEU B N 1
ATOM 4192 C CA . LEU B 1 249 ? 4.391 -11.805 2.035 1 93.06 249 LEU B CA 1
ATOM 4193 C C . LEU B 1 249 ? 4.441 -12.523 3.379 1 93.06 249 LEU B C 1
ATOM 4195 O O . LEU B 1 249 ? 5.457 -13.125 3.729 1 93.06 249 LEU B O 1
ATOM 4199 N N . ALA B 1 250 ? 3.326 -12.453 4.113 1 93 250 ALA B N 1
ATOM 4200 C CA . ALA B 1 250 ? 3.264 -13.133 5.402 1 93 250 ALA B CA 1
ATOM 4201 C C . ALA B 1 250 ? 3.512 -14.625 5.25 1 93 250 ALA B C 1
ATOM 4203 O O . ALA B 1 250 ? 4.309 -15.211 5.992 1 93 250 ALA B O 1
ATOM 4204 N N . VAL B 1 251 ? 2.891 -15.188 4.289 1 94.75 251 VAL B N 1
ATOM 4205 C CA . VAL B 1 251 ? 2.994 -16.625 4.059 1 94.75 251 VAL B CA 1
ATOM 4206 C C . VAL B 1 251 ? 4.406 -16.969 3.598 1 94.75 251 VAL B C 1
ATOM 4208 O O . VAL B 1 251 ? 5.02 -17.922 4.102 1 94.75 251 VAL B O 1
ATOM 4211 N N . ALA B 1 252 ? 4.91 -16.234 2.646 1 92.31 252 ALA B N 1
ATOM 4212 C CA . ALA B 1 252 ? 6.238 -16.5 2.096 1 92.31 252 ALA B CA 1
ATOM 4213 C C . ALA B 1 252 ? 7.316 -16.344 3.166 1 92.31 252 ALA B C 1
ATOM 4215 O O . ALA B 1 252 ? 8.227 -17.172 3.262 1 92.31 252 ALA B O 1
ATOM 4216 N N . PHE B 1 253 ? 7.176 -15.328 4.004 1 89.31 253 PHE B N 1
ATOM 4217 C CA . PHE B 1 253 ? 8.188 -15.07 5.023 1 89.31 253 PHE B CA 1
ATOM 4218 C C . PHE B 1 253 ? 8.055 -16.062 6.172 1 89.31 253 PHE B C 1
ATOM 4220 O O . PHE B 1 253 ? 9.055 -16.516 6.73 1 89.31 253 PHE B O 1
ATOM 4227 N N . LEU B 1 254 ? 6.82 -16.297 6.523 1 90.19 254 LEU B N 1
ATOM 4228 C CA . LEU B 1 254 ? 6.57 -17.266 7.586 1 90.19 254 LEU B CA 1
ATOM 4229 C C . LEU B 1 254 ? 7.184 -18.625 7.246 1 90.19 254 LEU B C 1
ATOM 4231 O O . LEU B 1 254 ? 7.793 -19.266 8.102 1 90.19 254 LEU B O 1
ATOM 4235 N N . GLY B 1 255 ? 6.969 -19.047 6.098 1 90.62 255 GLY B N 1
ATOM 4236 C CA . GLY B 1 255 ? 7.469 -20.344 5.664 1 90.62 255 GLY B CA 1
ATOM 4237 C C . GLY B 1 255 ? 8.945 -20.328 5.312 1 90.62 255 GLY B C 1
ATOM 4238 O O . GLY B 1 255 ? 9.648 -21.328 5.508 1 90.62 255 GLY B O 1
ATOM 4239 N N . GLY B 1 256 ? 9.438 -19.266 4.734 1 88.75 256 GLY B N 1
ATOM 4240 C CA . GLY B 1 256 ? 10.805 -19.125 4.25 1 88.75 256 GLY B CA 1
ATOM 4241 C C . GLY B 1 256 ? 10.883 -18.547 2.848 1 88.75 256 GLY B C 1
ATOM 4242 O O . GLY B 1 256 ? 10.836 -19.297 1.863 1 88.75 256 GLY B O 1
ATOM 4243 N N . ILE B 1 257 ? 11.133 -17.297 2.766 1 87.25 257 ILE B N 1
ATOM 4244 C CA . ILE B 1 257 ? 11.188 -16.594 1.485 1 87.25 257 ILE B CA 1
ATOM 4245 C C . ILE B 1 257 ? 12.398 -17.078 0.686 1 87.25 257 ILE B C 1
ATOM 4247 O O . ILE B 1 257 ? 13.461 -17.344 1.253 1 87.25 257 ILE B O 1
ATOM 4251 N N . GLY B 1 258 ? 12.227 -17.312 -0.608 1 86.94 258 GLY B N 1
ATOM 4252 C CA . GLY B 1 258 ? 13.312 -17.75 -1.468 1 86.94 258 GLY B CA 1
ATOM 4253 C C . GLY B 1 258 ? 13.375 -19.25 -1.624 1 86.94 258 GLY B C 1
ATOM 4254 O O . GLY B 1 258 ? 14.141 -19.766 -2.445 1 86.94 258 GLY B O 1
ATOM 4255 N N . THR B 1 259 ? 12.531 -19.953 -0.825 1 87.62 259 THR B N 1
ATOM 4256 C CA . THR B 1 259 ? 12.492 -21.406 -0.935 1 87.62 259 THR B CA 1
ATOM 4257 C C . THR B 1 259 ? 11.18 -21.859 -1.562 1 87.62 259 THR B C 1
ATOM 4259 O O . THR B 1 259 ? 10.148 -21.203 -1.41 1 87.62 259 THR B O 1
ATOM 4262 N N . THR B 1 260 ? 11.305 -22.969 -2.211 1 88.25 260 THR B N 1
ATOM 4263 C CA . THR B 1 260 ? 10.117 -23.484 -2.883 1 88.25 260 THR B CA 1
ATOM 4264 C C . THR B 1 260 ? 9.133 -24.078 -1.873 1 88.25 260 THR B C 1
ATOM 4266 O O . THR B 1 260 ? 7.918 -23.984 -2.064 1 88.25 260 THR B O 1
ATOM 4269 N N . THR B 1 261 ? 9.57 -24.594 -0.801 1 91 261 THR B N 1
ATOM 4270 C CA . THR B 1 261 ? 8.727 -25.25 0.195 1 91 261 THR B CA 1
ATOM 4271 C C . THR B 1 261 ? 8.219 -24.25 1.22 1 91 261 THR B C 1
ATOM 4273 O O . THR B 1 261 ? 7.254 -24.516 1.942 1 91 261 THR B O 1
ATOM 4276 N N . GLY B 1 262 ? 8.805 -23.141 1.249 1 90.44 262 GLY B N 1
ATOM 4277 C CA . GLY B 1 262 ? 8.461 -22.125 2.229 1 90.44 262 GLY B CA 1
ATOM 4278 C C . GLY B 1 262 ? 7 -21.734 2.191 1 90.44 262 GLY B C 1
ATOM 4279 O O . GLY B 1 262 ? 6.289 -21.859 3.189 1 90.44 262 GLY B O 1
ATOM 4280 N N . PRO B 1 263 ? 6.566 -21.344 1.035 1 93.88 263 PRO B N 1
ATOM 4281 C CA . PRO B 1 263 ? 5.176 -20.891 0.941 1 93.88 263 PRO B CA 1
ATOM 4282 C C . PRO B 1 263 ? 4.176 -21.984 1.29 1 93.88 263 PRO B C 1
ATOM 4284 O O . PRO B 1 263 ? 3.076 -21.703 1.767 1 93.88 263 PRO B O 1
ATOM 4287 N N . ILE B 1 264 ? 4.574 -23.203 1.088 1 94.94 264 ILE B N 1
ATOM 4288 C CA . ILE B 1 264 ? 3.697 -24.312 1.425 1 94.94 264 ILE B CA 1
ATOM 4289 C C . ILE B 1 264 ? 3.561 -24.422 2.941 1 94.94 264 ILE B C 1
ATOM 4291 O O . ILE B 1 264 ? 2.447 -24.469 3.471 1 94.94 264 ILE B O 1
ATOM 4295 N N . ILE B 1 265 ? 4.688 -24.406 3.629 1 93.25 265 ILE B N 1
ATOM 4296 C CA . ILE B 1 265 ? 4.684 -24.453 5.086 1 93.25 265 ILE B CA 1
ATOM 4297 C C . ILE B 1 265 ? 4.008 -23.203 5.648 1 93.25 265 ILE B C 1
ATOM 4299 O O . ILE B 1 265 ? 3.225 -23.297 6.602 1 93.25 265 ILE B O 1
ATOM 4303 N N . GLY B 1 266 ? 4.316 -22.125 5.035 1 93.5 266 GLY B N 1
ATOM 4304 C CA . GLY B 1 266 ? 3.705 -20.875 5.465 1 93.5 266 GLY B CA 1
ATOM 4305 C C . GLY B 1 266 ? 2.191 -20.891 5.359 1 93.5 266 GLY B C 1
ATOM 4306 O O . GLY B 1 266 ? 1.498 -20.453 6.285 1 93.5 266 GLY B O 1
ATOM 4307 N N . GLY B 1 267 ? 1.725 -21.375 4.23 1 94.88 267 GLY B N 1
ATOM 4308 C CA . GLY B 1 267 ? 0.283 -21.453 4.051 1 94.88 267 GLY B CA 1
ATOM 4309 C C . GLY B 1 267 ? -0.389 -22.406 5.012 1 94.88 267 GLY B C 1
ATOM 4310 O O . GLY B 1 267 ? -1.469 -22.125 5.531 1 94.88 267 GLY B O 1
ATOM 4311 N N . LEU B 1 268 ? 0.213 -23.5 5.246 1 94.5 268 LEU B N 1
ATOM 4312 C CA . LEU B 1 268 ? -0.331 -24.531 6.121 1 94.5 268 LEU B CA 1
ATOM 4313 C C . LEU B 1 268 ? -0.388 -24.047 7.566 1 94.5 268 LEU B C 1
ATOM 4315 O O . LEU B 1 268 ? -1.216 -24.516 8.352 1 94.5 268 LEU B O 1
ATOM 4319 N N . LEU B 1 269 ? 0.453 -23.109 7.902 1 93.38 269 LEU B N 1
ATOM 4320 C CA . LEU B 1 269 ? 0.46 -22.562 9.25 1 93.38 269 LEU B CA 1
ATOM 4321 C C . LEU B 1 269 ? -0.411 -21.312 9.336 1 93.38 269 LEU B C 1
ATOM 4323 O O . LEU B 1 269 ? -1.104 -21.094 10.336 1 93.38 269 LEU B O 1
ATOM 4327 N N . TYR B 1 270 ? -0.339 -20.531 8.32 1 94.06 270 TYR B N 1
ATOM 4328 C CA . TYR B 1 270 ? -1.021 -19.25 8.289 1 94.06 270 TYR B CA 1
ATOM 4329 C C . TYR B 1 270 ? -2.529 -19.422 8.422 1 94.06 270 TYR B C 1
ATOM 4331 O O . TYR B 1 270 ? -3.176 -18.719 9.203 1 94.06 270 TYR B O 1
ATOM 4339 N N . VAL B 1 271 ? -3.105 -20.359 7.684 1 93.81 271 VAL B N 1
ATOM 4340 C CA . VAL B 1 271 ? -4.555 -20.5 7.605 1 93.81 271 VAL B CA 1
ATOM 4341 C C . VAL B 1 271 ? -5.098 -21.016 8.938 1 93.81 271 VAL B C 1
ATOM 4343 O O . VAL B 1 271 ? -6.035 -20.453 9.5 1 93.81 271 VAL B O 1
ATOM 4346 N N . PRO B 1 272 ? -4.535 -22.062 9.5 1 91.75 272 PRO B N 1
ATOM 4347 C CA . PRO B 1 272 ? -5.023 -22.516 10.805 1 91.75 272 PRO B CA 1
ATOM 4348 C C . PRO B 1 272 ? -4.914 -21.438 11.875 1 91.75 272 PRO B C 1
ATOM 4350 O O . PRO B 1 272 ? -5.793 -21.312 12.734 1 91.75 272 PRO B O 1
ATOM 4353 N N . ILE B 1 273 ? -3.881 -20.672 11.859 1 92.12 273 ILE B N 1
ATOM 4354 C CA . ILE B 1 273 ? -3.738 -19.594 12.82 1 92.12 273 ILE B CA 1
ATOM 4355 C C . ILE B 1 273 ? -4.879 -18.594 12.641 1 92.12 273 ILE B C 1
ATOM 4357 O O . ILE B 1 273 ? -5.496 -18.156 13.617 1 92.12 273 ILE B O 1
ATOM 4361 N N . ARG B 1 274 ? -5.102 -18.266 11.445 1 90.69 274 ARG B N 1
ATOM 4362 C CA . ARG B 1 274 ? -6.172 -17.328 11.156 1 90.69 274 ARG B CA 1
ATOM 4363 C C . ARG B 1 274 ? -7.527 -17.875 11.578 1 90.69 274 ARG B C 1
ATOM 4365 O O . ARG B 1 274 ? -8.375 -17.156 12.102 1 90.69 274 ARG B O 1
ATOM 4372 N N . LEU B 1 275 ? -7.742 -19.172 11.305 1 88.19 275 LEU B N 1
ATOM 4373 C CA . LEU B 1 275 ? -9 -19.828 11.664 1 88.19 275 LEU B CA 1
ATOM 4374 C C . LEU B 1 275 ? -9.164 -19.906 13.18 1 88.19 275 LEU B C 1
ATOM 4376 O O . LEU B 1 275 ? -10.258 -19.672 13.695 1 88.19 275 LEU B O 1
ATOM 4380 N N . LEU B 1 276 ? -8.133 -20.188 13.828 1 90.19 276 LEU B N 1
ATOM 4381 C CA . LEU B 1 276 ? -8.18 -20.266 15.281 1 90.19 276 LEU B CA 1
ATOM 4382 C C . LEU B 1 276 ? -8.5 -18.906 15.898 1 90.19 276 LEU B C 1
ATOM 4384 O O . LEU B 1 276 ? -9.32 -18.812 16.812 1 90.19 276 LEU B O 1
ATOM 4388 N N . VAL B 1 277 ? -7.887 -17.906 15.422 1 89.94 277 VAL B N 1
ATOM 4389 C CA . VAL B 1 277 ? -8.148 -16.562 15.93 1 89.94 277 VAL B CA 1
ATOM 4390 C C . VAL B 1 277 ? -9.57 -16.156 15.578 1 89.94 277 VAL B C 1
ATOM 4392 O O . VAL B 1 277 ? -10.266 -15.539 16.391 1 89.94 277 VAL B O 1
ATOM 4395 N N . GLY B 1 278 ? -9.992 -16.453 14.391 1 88.62 278 GLY B N 1
ATOM 4396 C CA . GLY B 1 278 ? -11.344 -16.141 13.969 1 88.62 278 GLY B CA 1
ATOM 4397 C C . GLY B 1 278 ? -12.414 -16.781 14.836 1 88.62 278 GLY B C 1
ATOM 4398 O O . GLY B 1 278 ? -13.461 -16.188 15.078 1 88.62 278 GLY B O 1
ATOM 4399 N N . GLN B 1 279 ? -12.141 -17.938 15.266 1 89.94 279 GLN B N 1
ATOM 4400 C CA . GLN B 1 279 ? -13.086 -18.656 16.109 1 89.94 279 GLN B CA 1
ATOM 4401 C C . GLN B 1 279 ? -13.062 -18.125 17.547 1 89.94 279 GLN B C 1
ATOM 4403 O O . GLN B 1 279 ? -14.109 -18.031 18.188 1 89.94 279 GLN B O 1
ATOM 4408 N N . THR B 1 280 ? -11.914 -17.734 18.031 1 89.88 280 THR B N 1
ATOM 4409 C CA . THR B 1 280 ? -11.758 -17.328 19.422 1 89.88 280 THR B CA 1
ATOM 4410 C C . THR B 1 280 ? -11.977 -15.82 19.562 1 89.88 280 THR B C 1
ATOM 4412 O O . THR B 1 280 ? -12.555 -15.359 20.547 1 89.88 280 THR B O 1
ATOM 4415 N N . LEU B 1 281 ? -11.445 -15.07 18.562 1 91 281 LEU B N 1
ATOM 4416 C CA . LEU B 1 281 ? -11.523 -13.617 18.562 1 91 281 LEU B CA 1
ATOM 4417 C C . LEU B 1 281 ? -11.875 -13.086 17.172 1 91 281 LEU B C 1
ATOM 4419 O O . LEU B 1 281 ? -11.039 -12.461 16.516 1 91 281 LEU B O 1
ATOM 4423 N N . PRO B 1 282 ? -13.125 -13.25 16.797 1 85.38 282 PRO B N 1
ATOM 4424 C CA . PRO B 1 282 ? -13.539 -12.906 15.438 1 85.38 282 PRO B CA 1
ATOM 4425 C C . PRO B 1 282 ? -13.219 -11.461 15.07 1 85.38 282 PRO B C 1
ATOM 4427 O O . PRO B 1 282 ? -12.836 -11.18 13.93 1 85.38 282 PRO B O 1
ATOM 4430 N N . SER B 1 283 ? -13.312 -10.586 16.078 1 86.62 283 SER B N 1
ATOM 4431 C CA . SER B 1 283 ? -13.109 -9.164 15.805 1 86.62 283 SER B CA 1
ATOM 4432 C C . SER B 1 283 ? -11.648 -8.867 15.484 1 86.62 283 SER B C 1
ATOM 4434 O O . SER B 1 283 ? -11.336 -7.816 14.922 1 86.62 283 SER B O 1
ATOM 4436 N N . TYR B 1 284 ? -10.742 -9.758 15.703 1 88.12 284 TYR B N 1
ATOM 4437 C CA . TYR B 1 284 ? -9.312 -9.508 15.555 1 88.12 284 TYR B CA 1
ATOM 4438 C C . TYR B 1 284 ? -8.734 -10.352 14.422 1 88.12 284 TYR B C 1
ATOM 4440 O O . TYR B 1 284 ? -7.52 -10.352 14.195 1 88.12 284 TYR B O 1
ATOM 4448 N N . GLN B 1 285 ? -9.5 -10.945 13.672 1 88.44 285 GLN B N 1
ATOM 4449 C CA . GLN B 1 285 ? -9.016 -11.828 12.617 1 88.44 285 GLN B CA 1
ATOM 4450 C C . GLN B 1 285 ? -8.211 -11.055 11.578 1 88.44 285 GLN B C 1
ATOM 4452 O O . GLN B 1 285 ? -7.191 -11.539 11.086 1 88.44 285 GLN B O 1
ATOM 4457 N N . SER B 1 286 ? -8.734 -9.844 11.273 1 85.5 286 SER B N 1
ATOM 4458 C CA . SER B 1 286 ? -8.07 -9.055 10.234 1 85.5 286 SER B CA 1
ATOM 4459 C C . SER B 1 286 ? -6.719 -8.539 10.719 1 85.5 286 SER B C 1
ATOM 4461 O O . SER B 1 286 ? -5.902 -8.078 9.914 1 85.5 286 SER B O 1
ATOM 4463 N N . LEU B 1 287 ? -6.445 -8.648 11.969 1 89.69 287 LEU B N 1
ATOM 4464 C CA . LEU B 1 287 ? -5.195 -8.172 12.555 1 89.69 287 LEU B CA 1
ATOM 4465 C C . LEU B 1 287 ? -4.09 -9.203 12.383 1 89.69 287 LEU B C 1
ATOM 4467 O O . LEU B 1 287 ? -2.908 -8.883 12.539 1 89.69 287 LEU B O 1
ATOM 4471 N N . ILE B 1 288 ? -4.383 -10.336 12.055 1 89 288 ILE B N 1
ATOM 4472 C CA . ILE B 1 288 ? -3.422 -11.43 12.047 1 89 288 ILE B CA 1
ATOM 4473 C C . ILE B 1 288 ? -2.346 -11.172 10.992 1 89 288 ILE B C 1
ATOM 4475 O O . ILE B 1 288 ? -1.15 -11.258 11.281 1 89 288 ILE B O 1
ATOM 4479 N N . THR B 1 289 ? -2.787 -10.805 9.805 1 89.56 289 THR B N 1
ATOM 4480 C CA . THR B 1 289 ? -1.846 -10.656 8.695 1 89.56 289 THR B CA 1
ATOM 4481 C C . THR B 1 289 ? -0.843 -9.539 8.984 1 89.56 289 THR B C 1
ATOM 4483 O O . THR B 1 289 ? 0.368 -9.766 8.969 1 89.56 289 THR B O 1
ATOM 4486 N N . PRO B 1 290 ? -1.361 -8.375 9.297 1 87 290 PRO B N 1
ATOM 4487 C CA . PRO B 1 290 ? -0.388 -7.309 9.531 1 87 290 PRO B CA 1
ATOM 4488 C C . PRO B 1 290 ? 0.517 -7.582 10.727 1 87 290 PRO B C 1
ATOM 4490 O O . PRO B 1 290 ? 1.71 -7.27 10.695 1 87 290 PRO B O 1
ATOM 4493 N N . VAL B 1 291 ? 0.034 -8.156 11.75 1 87.69 291 VAL B N 1
ATOM 4494 C CA . VAL B 1 291 ? 0.829 -8.477 12.93 1 87.69 291 VAL B CA 1
ATOM 4495 C C . VAL B 1 291 ? 1.86 -9.547 12.586 1 87.69 291 VAL B C 1
ATOM 4497 O O . VAL B 1 291 ? 3.02 -9.461 13 1 87.69 291 VAL B O 1
ATOM 4500 N N . MET B 1 292 ? 1.459 -10.531 11.852 1 88.88 292 MET B N 1
ATOM 4501 C CA . MET B 1 292 ? 2.369 -11.602 11.461 1 88.88 292 MET B CA 1
ATOM 4502 C C . MET B 1 292 ? 3.5 -11.07 10.594 1 88.88 292 MET B C 1
ATOM 4504 O O . MET B 1 292 ? 4.66 -11.438 10.789 1 88.88 292 MET B O 1
ATOM 4508 N N . VAL B 1 293 ? 3.125 -10.25 9.609 1 86.62 293 VAL B N 1
ATOM 4509 C CA . VAL B 1 293 ? 4.137 -9.664 8.742 1 86.62 293 VAL B CA 1
ATOM 4510 C C . VAL B 1 293 ? 5.164 -8.906 9.578 1 86.62 293 VAL B C 1
ATOM 4512 O O . VAL B 1 293 ? 6.371 -9.086 9.406 1 86.62 293 VAL B O 1
ATOM 4515 N N . LEU B 1 294 ? 4.668 -8.117 10.461 1 83.25 294 LEU B N 1
ATOM 4516 C CA . LEU B 1 294 ? 5.535 -7.312 11.312 1 83.25 294 LEU B CA 1
ATOM 4517 C C . LEU B 1 294 ? 6.422 -8.203 12.18 1 83.25 294 LEU B C 1
ATOM 4519 O O . LEU B 1 294 ? 7.633 -7.977 12.273 1 83.25 294 LEU B O 1
ATOM 4523 N N . LEU B 1 295 ? 5.883 -9.188 12.781 1 85.31 295 LEU B N 1
ATOM 4524 C CA . LEU B 1 295 ? 6.621 -10.07 13.68 1 85.31 295 LEU B CA 1
ATOM 4525 C C . LEU B 1 295 ? 7.672 -10.867 12.922 1 85.31 295 LEU B C 1
ATOM 4527 O O . LEU B 1 295 ? 8.797 -11.031 13.398 1 85.31 295 LEU B O 1
ATOM 4531 N N . ILE B 1 296 ? 7.344 -11.336 11.766 1 84.44 296 ILE B N 1
ATOM 4532 C CA . ILE B 1 296 ? 8.25 -12.188 11.008 1 84.44 296 ILE B CA 1
ATOM 4533 C C . ILE B 1 296 ? 9.422 -11.359 10.484 1 84.44 296 ILE B C 1
ATOM 4535 O O . ILE B 1 296 ? 10.57 -11.797 10.539 1 84.44 296 ILE B O 1
ATOM 4539 N N . ILE B 1 297 ? 9.109 -10.18 10.016 1 76.94 297 ILE B N 1
ATOM 4540 C CA . ILE B 1 297 ? 10.172 -9.336 9.469 1 76.94 297 ILE B CA 1
ATOM 4541 C C . ILE B 1 297 ? 11.141 -8.938 10.578 1 76.94 297 ILE B C 1
ATOM 4543 O O . ILE B 1 297 ? 12.336 -8.797 10.344 1 76.94 297 ILE B O 1
ATOM 4547 N N . LEU B 1 298 ? 10.664 -8.891 11.828 1 76.19 298 LEU B N 1
ATOM 4548 C CA . LEU B 1 298 ? 11.469 -8.453 12.961 1 76.19 298 LEU B CA 1
ATOM 4549 C C . LEU B 1 298 ? 12.25 -9.625 13.555 1 76.19 298 LEU B C 1
ATOM 4551 O O . LEU B 1 298 ? 13.383 -9.453 14.008 1 76.19 298 LEU B O 1
ATOM 4555 N N . LEU B 1 299 ? 11.641 -10.75 13.586 1 76.25 299 LEU B N 1
ATOM 4556 C CA . LEU B 1 299 ? 12.188 -11.836 14.383 1 76.25 299 LEU B CA 1
ATOM 4557 C C . LEU B 1 299 ? 12.844 -12.891 13.5 1 76.25 299 LEU B C 1
ATOM 4559 O O . LEU B 1 299 ? 13.766 -13.594 13.93 1 76.25 299 LEU B O 1
ATOM 4563 N N . MET B 1 300 ? 12.242 -13.109 12.312 1 71.44 300 MET B N 1
ATOM 4564 C CA . MET B 1 300 ? 12.68 -14.25 11.508 1 71.44 300 MET B CA 1
ATOM 4565 C C . MET B 1 300 ? 12.734 -13.875 10.023 1 71.44 300 MET B C 1
ATOM 4567 O O . MET B 1 300 ? 12 -14.445 9.211 1 71.44 300 MET B O 1
ATOM 4571 N N . PRO B 1 301 ? 13.742 -13.086 9.727 1 64.62 301 PRO B N 1
ATOM 4572 C CA . PRO B 1 301 ? 13.703 -12.648 8.328 1 64.62 301 PRO B CA 1
ATOM 4573 C C . PRO B 1 301 ? 13.961 -13.789 7.344 1 64.62 301 PRO B C 1
ATOM 4575 O O . PRO B 1 301 ? 13.641 -13.672 6.16 1 64.62 301 PRO B O 1
ATOM 4578 N N . ARG B 1 302 ? 14.477 -14.977 7.938 1 72.75 302 ARG B N 1
ATOM 4579 C CA . ARG B 1 302 ? 14.734 -16.094 7.043 1 72.75 302 ARG B CA 1
ATOM 4580 C C . ARG B 1 302 ? 13.547 -17.062 7.027 1 72.75 302 ARG B C 1
ATOM 4582 O O . ARG B 1 302 ? 13.453 -17.922 6.148 1 72.75 302 ARG B O 1
ATOM 4589 N N . GLY B 1 303 ? 12.547 -16.891 7.883 1 73.5 303 GLY B N 1
ATOM 4590 C CA . GLY B 1 303 ? 11.375 -17.734 7.988 1 73.5 303 GLY B CA 1
ATOM 4591 C C . GLY B 1 303 ? 11.672 -19.094 8.586 1 73.5 303 GLY B C 1
ATOM 4592 O O . GLY B 1 303 ? 12.812 -19.375 8.969 1 73.5 303 GLY B O 1
ATOM 4593 N N . LEU B 1 304 ? 10.68 -19.984 8.641 1 76.56 304 LEU B N 1
ATOM 4594 C CA . LEU B 1 304 ? 10.805 -21.281 9.297 1 76.56 304 LEU B CA 1
ATOM 4595 C C . LEU B 1 304 ? 11.711 -22.203 8.492 1 76.56 304 LEU B C 1
ATOM 4597 O O . LEU B 1 304 ? 12.617 -22.828 9.047 1 76.56 304 LEU B O 1
ATOM 4601 N N . VAL B 1 305 ? 11.492 -22.266 7.262 1 74.06 305 VAL B N 1
ATOM 4602 C CA . VAL B 1 305 ? 12.273 -23.156 6.418 1 74.06 305 VAL B CA 1
ATOM 4603 C C . VAL B 1 305 ? 13.711 -22.672 6.328 1 74.06 305 VAL B C 1
ATOM 4605 O O . VAL B 1 305 ? 14.656 -23.469 6.367 1 74.06 305 VAL B O 1
ATOM 4608 N N . GLY B 1 306 ? 13.758 -21.406 6.281 1 70.75 306 GLY B N 1
ATOM 4609 C CA . GLY B 1 306 ? 15.102 -20.844 6.254 1 70.75 306 GLY B CA 1
ATOM 4610 C C . GLY B 1 306 ? 15.891 -21.141 7.512 1 70.75 306 GLY B C 1
ATOM 4611 O O . GLY B 1 306 ? 17.078 -21.469 7.441 1 70.75 306 GLY B O 1
ATOM 4612 N N . GLU B 1 307 ? 15.234 -21.078 8.617 1 70.5 307 GLU B N 1
ATOM 4613 C CA . GLU B 1 307 ? 15.891 -21.328 9.898 1 70.5 307 GLU B CA 1
ATOM 4614 C C . GLU B 1 307 ? 16.219 -22.797 10.07 1 70.5 307 GLU B C 1
ATOM 4616 O O . GLU B 1 307 ? 17.297 -23.156 10.57 1 70.5 307 GLU B O 1
ATOM 4621 N N . VAL B 1 308 ? 15.367 -23.609 9.578 1 68.25 308 VAL B N 1
ATOM 4622 C CA . VAL B 1 308 ? 15.57 -25.062 9.695 1 68.25 308 VAL B CA 1
ATOM 4623 C C . VAL B 1 308 ? 16.719 -25.484 8.773 1 68.25 308 VAL B C 1
ATOM 4625 O O . VAL B 1 308 ? 17.547 -26.328 9.148 1 68.25 308 VAL B O 1
ATOM 4628 N N . ARG B 1 309 ? 16.781 -24.953 7.609 1 69.56 309 ARG B N 1
ATOM 4629 C CA . ARG B 1 309 ? 17.828 -25.281 6.645 1 69.56 309 ARG B CA 1
ATOM 4630 C C . ARG B 1 309 ? 19.203 -24.906 7.172 1 69.56 309 ARG B C 1
ATOM 4632 O O . ARG B 1 309 ? 20.203 -25.578 6.891 1 69.56 309 ARG B O 1
ATOM 4639 N N . ARG B 1 310 ? 19.25 -23.812 7.93 1 66.69 310 ARG B N 1
ATOM 4640 C CA . ARG B 1 310 ? 20.516 -23.344 8.492 1 66.69 310 ARG B CA 1
ATOM 4641 C C . ARG B 1 310 ? 21 -24.281 9.602 1 66.69 310 ARG B C 1
ATOM 4643 O O . ARG B 1 310 ? 22.203 -24.438 9.82 1 66.69 310 ARG B O 1
ATOM 4650 N N . ARG B 1 311 ? 20 -24.859 10.203 1 63.78 311 ARG B N 1
ATOM 4651 C CA . ARG B 1 311 ? 20.344 -25.703 11.352 1 63.78 311 ARG B CA 1
ATOM 4652 C C . ARG B 1 311 ? 20.562 -27.156 10.93 1 63.78 311 ARG B C 1
ATOM 4654 O O . ARG B 1 311 ? 21.125 -27.938 11.688 1 63.78 311 ARG B O 1
ATOM 4661 N N . LEU B 1 312 ? 19.859 -27.516 9.844 1 61.03 312 LEU B N 1
ATOM 4662 C CA . LEU B 1 312 ? 19.953 -28.906 9.43 1 61.03 312 LEU B CA 1
ATOM 4663 C C . LEU B 1 312 ? 21.344 -29.219 8.875 1 61.03 312 LEU B C 1
ATOM 4665 O O . LEU B 1 312 ? 21.938 -28.391 8.195 1 61.03 312 LEU B O 1
ATOM 4669 N N . PRO B 1 313 ? 21.922 -30.312 9.406 1 60.19 313 PRO B N 1
ATOM 4670 C CA . PRO B 1 313 ? 23.219 -30.75 8.906 1 60.19 313 PRO B CA 1
ATOM 4671 C C . PRO B 1 313 ? 23.234 -30.938 7.387 1 60.19 313 PRO B C 1
ATOM 4673 O O . PRO B 1 313 ? 22.172 -30.969 6.758 1 60.19 313 PRO B O 1
ATOM 4676 N N . GLY B 1 314 ? 24.453 -31.062 6.621 1 56.41 314 GLY B N 1
ATOM 4677 C CA . GLY B 1 314 ? 24.828 -31.094 5.211 1 56.41 314 GLY B CA 1
ATOM 4678 C C . GLY B 1 314 ? 23.844 -31.891 4.363 1 56.41 314 GLY B C 1
ATOM 4679 O O . GLY B 1 314 ? 23.422 -31.422 3.307 1 56.41 314 GLY B O 1
ATOM 4680 N N . ARG B 1 315 ? 23.625 -33.156 4.621 1 47.03 315 ARG B N 1
ATOM 4681 C CA . ARG B 1 315 ? 22.906 -34.062 3.734 1 47.03 315 ARG B CA 1
ATOM 4682 C C . ARG B 1 315 ? 21.406 -33.781 3.736 1 47.03 315 ARG B C 1
ATOM 4684 O O . ARG B 1 315 ? 20.734 -33.938 2.717 1 47.03 315 ARG B O 1
ATOM 4691 N N . ALA B 1 316 ? 20.812 -33.375 4.797 1 45.34 316 ALA B N 1
ATOM 4692 C CA . ALA B 1 316 ? 19.375 -33.188 4.953 1 45.34 316 ALA B CA 1
ATOM 4693 C C . ALA B 1 316 ? 18.922 -31.875 4.305 1 45.34 316 ALA B C 1
ATOM 4695 O O . ALA B 1 316 ? 17.734 -31.688 4.027 1 45.34 316 ALA B O 1
ATOM 4696 N N . LYS B 1 317 ? 19.875 -31 4.137 1 55.72 317 LYS B N 1
ATOM 4697 C CA . LYS B 1 317 ? 19.641 -29.734 3.457 1 55.72 317 LYS B CA 1
ATOM 4698 C C . LYS B 1 317 ? 19.188 -29.953 2.021 1 55.72 317 LYS B C 1
ATOM 4700 O O . LYS B 1 317 ? 18.5 -29.094 1.446 1 55.72 317 LYS B O 1
ATOM 4705 N N . GLU B 1 318 ? 19.531 -31.172 1.498 1 50.12 318 GLU B N 1
ATOM 4706 C CA . GLU B 1 318 ? 19.234 -31.453 0.099 1 50.12 318 GLU B CA 1
ATOM 4707 C C . GLU B 1 318 ? 17.75 -31.719 -0.102 1 50.12 318 GLU B C 1
ATOM 4709 O O . GLU B 1 318 ? 17.234 -31.594 -1.217 1 50.12 318 GLU B O 1
ATOM 4714 N N . TRP B 1 319 ? 17.094 -32.031 0.972 1 42.09 319 TRP B N 1
ATOM 4715 C CA . TRP B 1 319 ? 15.695 -32.406 0.848 1 42.09 319 TRP B CA 1
ATOM 4716 C C . TRP B 1 319 ? 14.789 -31.172 0.998 1 42.09 319 TRP B C 1
ATOM 4718 O O . TRP B 1 319 ? 13.594 -31.25 0.726 1 42.09 319 TRP B O 1
ATOM 4728 N N . LEU B 1 320 ? 15.344 -30.141 1.5 1 49.78 320 LEU B N 1
ATOM 4729 C CA . LEU B 1 320 ? 14.531 -28.938 1.657 1 49.78 320 LEU B CA 1
ATOM 4730 C C . LEU B 1 320 ? 14.906 -27.891 0.614 1 49.78 320 LEU B C 1
ATOM 4732 O O . LEU B 1 320 ? 16 -27.328 0.652 1 49.78 320 LEU B O 1
ATOM 4736 N N . PRO B 1 321 ? 14.102 -27.859 -0.589 1 50.09 321 PRO B N 1
ATOM 4737 C CA . PRO B 1 321 ? 14.445 -26.891 -1.638 1 50.09 321 PRO B CA 1
ATOM 4738 C C . PRO B 1 321 ? 14.172 -25.453 -1.226 1 50.09 321 PRO B C 1
ATOM 4740 O O . PRO B 1 321 ? 13.312 -25.203 -0.379 1 50.09 321 PRO B O 1
#

pLDDT: mean 91.49, std 9.82, range [42.09, 98.81]

Foldseek 3Di:
DDLVVVLVVLVVLLVVCVVCLVCQAVSLQLLLLLLLLLLQLLQCQLAVAAQLLLLVLLQLLQLLLLVLLVPVLVCAPVSVVRSLVRSLVSLLVVLVVLLVPLVVDDRVSSRVSNNCVLVVVLQCCQVVVNCNRQNFGQQVVSLCSRHNDVRLVCQQGSVLSSQSSVLSSVSLVVSVVCCPDPLSVLSNVNNVPVVVSVVVVRDRSVSSSVSSSSSSSSSSSSSNSCPCRHVVTRGSCPSSDSLSSLSSLLLCLQQFRNFSCRSSVSSVPLSVVLVVCCVVPVVCSSVSSVVSNVCSVVPPRGHDLRVCLVVDDDPVVVVTD/DDLVVVLVVLVVLLVVCVVCLVCQQVLLQLLLLLLLLLLQLLQCQLAVAAQLLLLVLLQLLLLLLLVLLVPVLVCAPVSVVRSLVRSLVSLLVVLVVLLVPLVVDDRVSSRVSNNCVLVVVLQCCQVVVNCNRQNFGQQVVSLCSRHNDVVLVCQQGSVLSSQSSVLSSVSLVVSVVCCPDPLVVLSNVNNVPVVVSVVVVRDSSVSSSVSSSSSSSSSSSSSNSCPCRHVVTRGSCPSSDSLSSLSSLLLCLQQFRNFSCRSSVSSVPLSVVLVVCCVVPVVCSSVSSVVSSVCSVVPPRGHDLRVCLVVDDDPVVVVGD

Sequence (642 aa):
MRPHIPVAIYASMIALALARPDLSQTIETIAFYMTLGQAVNIFVGLTGYVNFGYAAFLAMGAYGLGVVIAYMPWLGIWTLPLGLALGALLATALAAAVGAVALRLRSAYFAIATIGINEGLKNLIIGANIWGGSAGLVLGYNMFQTYGRETALFLSTTGSAVLVLATGLLAVVATYLLQSGQAGYALAAIRQDEDAAKVMGINPTKYKLIAFSLSAVFSALLGSAAFPLAATQVFPDVVFSVGYILDGLAVAFLGGIGTTTGPIIGGLLYVPIRLLVGQTLPSYQSLITPVMVLLIILLMPRGLVGEVRRRLPGRAKEWLPMRPHIPVAIYASMIALALARPDLSQTIETIAFYMTLGQAVNIFVGLTGYVNFGYAAFLAMGAYGLGVVIAYMPWLGIWTLPLGLALGALLATALAAAVGAVALRLRSAYFAIATIGINEGLKNLIIGANIWGGSAGLVLGYNMFQTYGRETALFLSTTGSAVLVLATGLLAVVATYLLQSGQAGYALAAIRQDEDAAKVMGINPTKYKLIAFSLSAVFSALLGSAAFPLAATQVFPDVVFSVGYILDGLAVAFLGGIGTTTGPIIGGLLYVPIRLLVGQTLPSYQSLITPVMVLLIILLMPRGLVGEVRRRLPGRAKEWLP

Solvent-accessible surface area (backbone atoms only — not comparable to full-atom values): 28631 Å² total; per-residue (Å²): 94,60,70,55,61,60,46,48,52,34,50,50,50,39,53,45,28,72,73,34,57,90,48,7,60,62,51,27,54,36,33,43,41,18,27,40,2,41,25,42,27,44,28,31,34,38,44,66,42,56,62,56,23,49,20,39,20,21,29,29,2,18,48,24,26,36,48,32,38,67,74,40,36,88,51,32,76,54,25,53,65,51,6,50,49,41,2,29,47,48,10,37,51,48,34,50,57,47,37,72,55,38,53,75,43,55,60,68,57,25,26,54,37,27,34,22,47,27,52,24,52,47,31,44,30,38,35,68,53,42,80,47,13,76,80,16,40,76,31,59,67,37,38,33,70,25,53,33,60,67,52,32,53,40,33,30,35,39,44,16,25,40,45,27,28,50,46,30,40,50,48,48,53,49,47,51,54,41,54,73,36,70,56,26,52,50,29,48,40,36,44,72,34,48,69,60,29,42,74,72,67,47,61,59,54,62,50,51,40,53,32,40,32,51,20,20,29,46,29,2,49,40,20,27,21,53,26,32,37,41,64,25,30,45,39,50,81,63,44,49,29,64,61,54,44,47,43,16,48,28,15,11,30,48,8,5,52,57,33,73,46,8,7,49,52,10,10,65,48,48,44,55,52,45,51,51,36,36,73,76,39,56,55,48,36,76,28,46,47,27,47,45,35,40,49,32,64,72,74,33,72,45,15,51,47,41,52,47,49,72,67,41,59,82,75,64,37,49,65,58,65,95,60,67,55,61,60,45,48,52,37,51,50,50,39,51,46,28,72,74,35,57,89,48,8,61,62,50,27,54,36,34,44,41,18,27,40,2,42,26,43,26,45,27,30,35,40,44,64,44,58,62,55,22,48,22,39,18,21,30,30,2,19,48,24,25,37,48,31,39,67,74,39,34,89,50,32,75,53,24,52,64,51,5,51,50,42,2,30,48,47,10,38,52,47,33,50,58,48,39,71,53,39,54,75,43,54,59,68,56,24,26,54,38,26,35,21,48,27,51,24,52,48,31,44,29,37,34,66,51,43,82,46,12,77,79,16,40,76,32,59,66,37,37,32,71,24,52,34,60,69,53,30,52,40,34,31,34,39,44,18,24,42,46,26,27,49,44,29,41,50,47,49,52,48,47,51,54,41,54,74,35,71,56,25,53,49,28,47,41,34,44,72,36,49,70,60,28,41,75,73,69,45,61,61,53,62,50,51,40,52,32,40,33,51,20,21,29,46,29,2,51,38,20,26,20,53,24,32,37,40,63,23,30,46,40,51,80,61,44,48,28,64,61,55,42,47,45,15,47,29,15,9,31,49,8,5,52,58,32,72,46,7,7,49,52,10,10,66,48,48,45,54,51,45,51,52,37,36,74,76,38,56,53,47,35,77,27,46,47,26,48,47,34,41,49,32,63,72,74,33,74,46,14,50,47,41,50,48,48,73,66,41,60,83,76,63,38,48,66,58,62

Radius of gyration: 25.32 Å; Cα contacts (8 Å, |Δi|>4): 1255; chains: 2; bounding box: 59×75×53 Å

Nearest PDB structures (foldseek):
  8e6n-assembly1_A  TM=1.643E-01  e=3.705E+00  Deinococcus radiodurans
  8e5v-assembly1_A  TM=1.586E-01  e=1.828E+00  Deinococcus radiodurans
  8e6n-assembly1_A  TM=1.468E-01  e=3.953E+00  Deinococcus radiodurans
  7sqc-assembly1_1Y  TM=1.637E-01  e=9.311E+00  Chlamydomonas reinhardtii

InterPro domains:
  IPR001851 ABC transporter, permease [PF02653] (29-296)
  IPR043428 High-affinity branched-chain amino acid transport system permease protein LivM-like [PTHR30482] (12-313)
  IPR043428 High-affinity branched-chain amino acid transport system permease protein LivM-like [cd06581] (30-306)